Protein AF-0000000069439823 (afdb_homodimer)

pLDDT: mean 81.47, std 19.88, range [17.17, 98.38]

Structure (mmCIF, N/CA/C/O backbone):
data_AF-0000000069439823-model_v1
#
loop_
_entity.id
_entity.type
_entity.pdbx_description
1 polymer 'Transcriptional regulator, LysR family'
#
loop_
_atom_site.group_PDB
_atom_site.id
_atom_site.type_symbol
_atom_site.label_atom_id
_atom_site.label_alt_id
_atom_site.label_comp_id
_atom_site.label_asym_id
_atom_site.label_entity_id
_atom_site.label_seq_id
_atom_site.pdbx_PDB_ins_code
_atom_site.Cartn_x
_atom_site.Cartn_y
_atom_site.Cartn_z
_atom_site.occupancy
_atom_site.B_iso_or_equiv
_atom_site.auth_seq_id
_atom_site.auth_comp_id
_atom_site.auth_asym_id
_atom_site.auth_atom_id
_atom_site.pdbx_PDB_model_num
ATOM 1 N N . MET A 1 1 ? -52.531 21.562 -21.281 1 28.06 1 MET A N 1
ATOM 2 C CA . MET A 1 1 ? -51.531 22.531 -20.875 1 28.06 1 MET A CA 1
ATOM 3 C C . MET A 1 1 ? -50.469 21.891 -19.984 1 28.06 1 MET A C 1
ATOM 5 O O . MET A 1 1 ? -50.781 21.406 -18.891 1 28.06 1 MET A O 1
ATOM 9 N N . SER A 1 2 ? -49.562 21.125 -20.453 1 29.89 2 SER A N 1
ATOM 10 C CA . SER A 1 2 ? -48.562 20.203 -19.906 1 29.89 2 SER A CA 1
ATOM 11 C C . SER A 1 2 ? -47.656 20.906 -18.906 1 29.89 2 SER A C 1
ATOM 13 O O . SER A 1 2 ? -47.125 21.969 -19.188 1 29.89 2 SER A O 1
ATOM 15 N N . ALA A 1 3 ? -48.031 20.828 -17.609 1 35.59 3 ALA A N 1
ATOM 16 C CA . ALA A 1 3 ? -47.281 21.484 -16.531 1 35.59 3 ALA A CA 1
ATOM 17 C C . ALA A 1 3 ? -45.781 21.359 -16.766 1 35.59 3 ALA A C 1
ATOM 19 O O . ALA A 1 3 ? -45.25 20.281 -17.047 1 35.59 3 ALA A O 1
ATOM 20 N N . THR A 1 4 ? -45.125 22.391 -17.297 1 36.22 4 THR A N 1
ATOM 21 C CA . THR A 1 4 ? -43.656 22.5 -17.469 1 36.22 4 THR A CA 1
ATOM 22 C C . THR A 1 4 ? -42.938 22 -16.219 1 36.22 4 THR A C 1
ATOM 24 O O . THR A 1 4 ? -43.312 22.344 -15.094 1 36.22 4 THR A O 1
ATOM 27 N N . PRO A 1 5 ? -42.312 20.922 -16.141 1 40.22 5 PRO A N 1
ATOM 28 C CA . PRO A 1 5 ? -41.656 20.422 -14.922 1 40.22 5 PRO A CA 1
ATOM 29 C C . PRO A 1 5 ? -41.062 21.531 -14.062 1 40.22 5 PRO A C 1
ATOM 31 O O . PRO A 1 5 ? -40.688 22.594 -14.578 1 40.22 5 PRO A O 1
ATOM 34 N N . GLU A 1 6 ? -41.625 22.016 -12.922 1 39.03 6 GLU A N 1
ATOM 35 C CA . GLU A 1 6 ? -41.25 23.062 -11.977 1 39.03 6 GLU A CA 1
ATOM 36 C C . GLU A 1 6 ? -39.75 23.266 -11.953 1 39.03 6 GLU A C 1
ATOM 38 O O . GLU A 1 6 ? -39 22.297 -11.812 1 39.03 6 GLU A O 1
ATOM 43 N N . GLY A 1 7 ? -39.125 24.109 -12.695 1 36.75 7 GLY A N 1
ATOM 44 C CA . GLY A 1 7 ? -37.781 24.625 -12.797 1 36.75 7 GLY A CA 1
ATOM 45 C C . GLY A 1 7 ? -37.062 24.672 -11.461 1 36.75 7 GLY A C 1
ATOM 46 O O . GLY A 1 7 ? -37.594 25.203 -10.484 1 36.75 7 GLY A O 1
ATOM 47 N N . SER A 1 8 ? -36.375 23.656 -10.875 1 42.28 8 SER A N 1
ATOM 48 C CA . SER A 1 8 ? -35.5 23.625 -9.711 1 42.28 8 SER A CA 1
ATOM 49 C C . SER A 1 8 ? -34.875 24.984 -9.453 1 42.28 8 SER A C 1
ATOM 51 O O . SER A 1 8 ? -34.125 25.516 -10.289 1 42.28 8 SER A O 1
ATOM 53 N N . SER A 1 9 ? -35.562 26.016 -8.977 1 42.41 9 SER A N 1
ATOM 54 C CA . SER A 1 9 ? -35.188 27.375 -8.656 1 42.41 9 SER A CA 1
ATOM 55 C C . SER A 1 9 ? -33.812 27.438 -7.988 1 42.41 9 SER A C 1
ATOM 57 O O . SER A 1 9 ? -33.406 26.469 -7.332 1 42.41 9 SER A O 1
ATOM 59 N N . LEU A 1 10 ? -32.969 28.312 -8.531 1 44.25 10 LEU A N 1
ATOM 60 C CA . LEU A 1 10 ? -31.688 28.719 -7.941 1 44.25 10 LEU A CA 1
ATOM 61 C C . LEU A 1 10 ? -31.797 28.781 -6.418 1 44.25 10 LEU A C 1
ATOM 63 O O . LEU A 1 10 ? -30.781 28.719 -5.723 1 44.25 10 LEU A O 1
ATOM 67 N N . ALA A 1 11 ? -33.062 29.109 -5.93 1 46.38 11 ALA A N 1
ATOM 68 C CA . ALA A 1 11 ? -33.312 29.203 -4.496 1 46.38 11 ALA A CA 1
ATOM 69 C C . ALA A 1 11 ? -32.969 27.891 -3.795 1 46.38 11 ALA A C 1
ATOM 71 O O . ALA A 1 11 ? -32.625 27.875 -2.611 1 46.38 11 ALA A O 1
ATOM 72 N N . ASP A 1 12 ? -33.031 26.781 -4.508 1 52.19 12 ASP A N 1
ATOM 73 C CA . ASP A 1 12 ? -32.812 25.453 -3.945 1 52.19 12 ASP A CA 1
ATOM 74 C C . ASP A 1 12 ? -31.328 25.078 -3.973 1 52.19 12 ASP A C 1
ATOM 76 O O . ASP A 1 12 ? -30.953 24 -3.5 1 52.19 12 ASP A O 1
ATOM 80 N N . LEU A 1 13 ? -30.656 26.062 -4.5 1 60 13 LEU A N 1
ATOM 81 C CA . LEU A 1 13 ? -29.219 25.766 -4.605 1 60 13 LEU A CA 1
ATOM 82 C C . LEU A 1 13 ? -28.469 26.297 -3.395 1 60 13 LEU A C 1
ATOM 84 O O . LEU A 1 13 ? -28.531 27.484 -3.1 1 60 13 LEU A O 1
ATOM 88 N N . LEU A 1 14 ? -28.203 25.406 -2.469 1 69.25 14 LEU A N 1
ATOM 89 C CA . LEU A 1 14 ? -27.422 25.766 -1.301 1 69.25 14 LEU A CA 1
ATOM 90 C C . LEU A 1 14 ? -26.062 26.328 -1.717 1 69.25 14 LEU A C 1
ATOM 92 O O . LEU A 1 14 ? -25.438 25.828 -2.664 1 69.25 14 LEU A O 1
ATOM 96 N N . ASP A 1 15 ? -25.75 27.469 -1.153 1 75.62 15 ASP A N 1
ATOM 97 C CA . ASP A 1 15 ? -24.438 28.062 -1.347 1 75.62 15 ASP A CA 1
ATOM 98 C C . ASP A 1 15 ? -23.328 27.156 -0.808 1 75.62 15 ASP A C 1
ATOM 100 O O . ASP A 1 15 ? -23.281 26.875 0.392 1 75.62 15 ASP A O 1
ATOM 104 N N . SER A 1 16 ? -22.5 26.719 -1.725 1 81.19 16 SER A N 1
ATOM 105 C CA . SER A 1 16 ? -21.453 25.781 -1.316 1 81.19 16 SER A CA 1
ATOM 106 C C . SER A 1 16 ? -20.5 26.438 -0.318 1 81.19 16 SER A C 1
ATOM 108 O O . SER A 1 16 ? -19.953 25.75 0.55 1 81.19 16 SER A O 1
ATOM 110 N N . ARG A 1 17 ? -20.344 27.719 -0.402 1 83.94 17 ARG A N 1
ATOM 111 C CA . ARG A 1 17 ? -19.469 28.406 0.538 1 83.94 17 ARG A CA 1
ATOM 112 C C . ARG A 1 17 ? -20.062 28.375 1.948 1 83.94 17 ARG A C 1
ATOM 114 O O . ARG A 1 17 ? -19.344 28.109 2.914 1 83.94 17 ARG A O 1
ATOM 121 N N . ARG A 1 18 ? -21.328 28.609 2.008 1 86 18 ARG A N 1
ATOM 122 C CA . ARG A 1 18 ? -21.984 28.578 3.309 1 86 18 ARG A CA 1
ATOM 123 C C . ARG A 1 18 ? -22.016 27.156 3.867 1 86 18 ARG A C 1
ATOM 125 O O . ARG A 1 18 ? -21.859 26.953 5.074 1 86 18 ARG A O 1
ATOM 132 N N . LEU A 1 19 ? -22.203 26.281 2.951 1 83.88 19 LEU A N 1
ATOM 133 C CA . LEU A 1 19 ? -22.188 24.891 3.365 1 83.88 19 LEU A CA 1
ATOM 134 C C . LEU A 1 19 ? -20.828 24.516 3.951 1 83.88 19 LEU A C 1
ATOM 136 O O . LEU A 1 19 ? -20.75 23.812 4.961 1 83.88 19 LEU A O 1
ATOM 140 N N . PHE A 1 20 ? -19.797 24.984 3.312 1 87.25 20 PHE A N 1
ATOM 141 C CA . PHE A 1 20 ? -18.438 24.75 3.807 1 87.25 20 PHE A CA 1
ATOM 142 C C . PHE A 1 20 ? -18.234 25.406 5.164 1 87.25 20 PHE A C 1
ATOM 144 O O . PHE A 1 20 ? -17.688 24.797 6.082 1 87.25 20 PHE A O 1
ATOM 151 N N . GLN A 1 21 ? -18.672 26.578 5.324 1 89 21 GLN A N 1
ATOM 152 C CA . GLN A 1 21 ? -18.578 27.297 6.59 1 89 21 GLN A CA 1
ATOM 153 C C . GLN A 1 21 ? -19.297 26.547 7.707 1 89 21 GLN A C 1
ATOM 155 O O . GLN A 1 21 ? -18.797 26.453 8.828 1 89 21 GLN A O 1
ATOM 160 N N . PHE A 1 22 ? -20.453 26.031 7.371 1 90.88 22 PHE A N 1
ATOM 161 C CA . PHE A 1 22 ? -21.219 25.234 8.32 1 90.88 22 PHE A CA 1
ATOM 162 C C . PHE A 1 22 ? -20.422 24.016 8.766 1 90.88 22 PHE A C 1
ATOM 164 O O . PHE A 1 22 ? -20.359 23.703 9.961 1 90.88 22 PHE A O 1
ATOM 171 N N . VAL A 1 23 ? -19.828 23.297 7.824 1 89.19 23 VAL A N 1
ATOM 172 C CA . VAL A 1 23 ? -19.078 22.078 8.141 1 89.19 23 VAL A CA 1
ATOM 173 C C . VAL A 1 23 ? -17.922 22.422 9.062 1 89.19 23 VAL A C 1
ATOM 175 O O . VAL A 1 23 ? -17.688 21.719 10.055 1 89.19 23 VAL A O 1
ATOM 178 N N . VAL A 1 24 ? -17.172 23.5 8.82 1 89.75 24 VAL A N 1
ATOM 179 C CA . VAL A 1 24 ? -16.047 23.922 9.648 1 89.75 24 VAL A CA 1
ATOM 180 C C . VAL A 1 24 ? -16.547 24.266 11.055 1 89.75 24 VAL A C 1
ATOM 182 O O . VAL A 1 24 ? -15.914 23.906 12.047 1 89.75 24 VAL A O 1
ATOM 185 N N . ALA A 1 25 ? -17.641 24.875 11.133 1 91.06 25 ALA A N 1
ATOM 186 C CA . ALA A 1 25 ? -18.234 25.234 12.422 1 91.06 25 ALA A CA 1
ATOM 187 C C . ALA A 1 25 ? -18.641 23.984 13.195 1 91.06 25 ALA A C 1
ATOM 189 O O . ALA A 1 25 ? -18.453 23.922 14.414 1 91.06 25 ALA A O 1
ATOM 190 N N . ALA A 1 26 ? -19.203 23.078 12.484 1 90.19 26 ALA A N 1
ATOM 191 C CA . ALA A 1 26 ? -19.688 21.844 13.109 1 90.19 26 ALA A CA 1
ATOM 192 C C . ALA A 1 26 ? -18.531 21.047 13.703 1 90.19 26 ALA A C 1
ATOM 194 O O . ALA A 1 26 ? -18.719 20.266 14.641 1 90.19 26 ALA A O 1
ATOM 195 N N . GLU A 1 27 ? -17.359 21.203 13.125 1 89.19 27 GLU A N 1
ATOM 196 C CA . GLU A 1 27 ? -16.188 20.438 13.547 1 89.19 27 GLU A CA 1
ATOM 197 C C . GLU A 1 27 ? -15.375 21.188 14.594 1 89.19 27 GLU A C 1
ATOM 199 O O . GLU A 1 27 ? -14.469 20.625 15.211 1 89.19 27 GLU A O 1
ATOM 204 N N . ALA A 1 28 ? -15.703 22.422 14.844 1 88.06 28 ALA A N 1
ATOM 205 C CA . ALA A 1 28 ? -14.969 23.266 15.781 1 88.06 28 ALA A CA 1
ATOM 206 C C . ALA A 1 28 ? -15.648 23.297 17.141 1 88.06 28 ALA A C 1
ATOM 208 O O . ALA A 1 28 ? -16.859 23.078 17.25 1 88.06 28 ALA A O 1
ATOM 209 N N . PRO A 1 29 ? -14.812 23.516 18.125 1 86.88 29 PRO A N 1
ATOM 210 C CA . PRO A 1 29 ? -15.422 23.578 19.453 1 86.88 29 PRO A CA 1
ATOM 211 C C . PRO A 1 29 ? -16.281 24.828 19.656 1 86.88 29 PRO A C 1
ATOM 213 O O . PRO A 1 29 ? -17.266 24.781 20.406 1 86.88 29 PRO A O 1
ATOM 216 N N . THR A 1 30 ? -15.898 25.953 19.031 1 87.25 30 THR A N 1
ATOM 217 C CA . THR A 1 30 ? -16.641 27.203 19.156 1 87.25 30 THR A CA 1
ATOM 218 C C . THR A 1 30 ? -16.75 27.891 17.797 1 87.25 30 THR A C 1
ATOM 220 O O . THR A 1 30 ? -15.992 27.578 16.875 1 87.25 30 THR A O 1
ATOM 223 N N . LEU A 1 31 ? -17.734 28.766 17.766 1 89.25 31 LEU A N 1
ATOM 224 C CA . LEU A 1 31 ? -17.891 29.531 16.531 1 89.25 31 LEU A CA 1
ATOM 225 C C . LEU A 1 31 ? -16.656 30.406 16.281 1 89.25 31 LEU A C 1
ATOM 227 O O . LEU A 1 31 ? -16.25 30.609 15.133 1 89.25 31 LEU A O 1
ATOM 231 N N . ALA A 1 32 ? -16.094 30.828 17.328 1 89.44 32 ALA A N 1
ATOM 232 C CA . ALA A 1 32 ? -14.898 31.672 17.219 1 89.44 32 ALA A CA 1
ATOM 233 C C . ALA A 1 32 ? -13.734 30.875 16.641 1 89.44 32 ALA A C 1
ATOM 235 O O . ALA A 1 32 ? -13 31.359 15.781 1 89.44 32 ALA A O 1
ATOM 236 N N . ALA A 1 33 ? -13.602 29.766 17.141 1 89.19 33 ALA A N 1
ATOM 237 C CA . ALA A 1 33 ? -12.547 28.891 16.641 1 89.19 33 ALA A CA 1
ATOM 238 C C . ALA A 1 33 ? -12.734 28.578 15.164 1 89.19 33 ALA A C 1
ATOM 240 O O . ALA A 1 33 ? -11.773 28.578 14.391 1 89.19 33 ALA A O 1
ATOM 241 N N . ALA A 1 34 ? -13.922 28.281 14.844 1 90.12 34 ALA A N 1
ATOM 242 C CA . ALA A 1 34 ? -14.25 28.016 13.453 1 90.12 34 ALA A CA 1
ATOM 243 C C . ALA A 1 34 ? -13.945 29.219 12.562 1 90.12 34 ALA A C 1
ATOM 245 O O . ALA A 1 34 ? -13.383 29.062 11.477 1 90.12 34 ALA A O 1
ATOM 246 N N . ALA A 1 35 ? -14.312 30.344 13.008 1 90 35 ALA A N 1
ATOM 247 C CA . ALA A 1 35 ? -14.07 31.578 12.25 1 90 35 ALA A CA 1
ATOM 248 C C . ALA A 1 35 ? -12.578 31.797 12.047 1 90 35 ALA A C 1
ATOM 250 O O . ALA A 1 35 ? -12.148 32.188 10.961 1 90 35 ALA A O 1
ATOM 251 N N . ALA A 1 36 ? -11.844 31.547 13.008 1 86.5 36 ALA A N 1
ATOM 252 C CA . ALA A 1 36 ? -10.391 31.656 12.922 1 86.5 36 ALA A CA 1
ATOM 253 C C . ALA A 1 36 ? -9.828 30.719 11.859 1 86.5 36 ALA A C 1
ATOM 255 O O . ALA A 1 36 ? -8.992 31.109 11.039 1 86.5 36 ALA A O 1
ATOM 256 N N . ASP A 1 37 ? -10.406 29.531 11.875 1 83.19 37 ASP A N 1
ATOM 257 C CA . ASP A 1 37 ? -9.977 28.531 10.898 1 83.19 37 ASP A CA 1
ATOM 258 C C . ASP A 1 37 ? -10.281 28.984 9.477 1 83.19 37 ASP A C 1
ATOM 260 O O . ASP A 1 37 ? -9.539 28.656 8.539 1 83.19 37 ASP A O 1
ATOM 264 N N . LEU A 1 38 ? -11.328 29.703 9.336 1 85.75 38 LEU A N 1
ATOM 265 C CA . LEU A 1 38 ? -11.805 30.141 8.031 1 85.75 38 LEU A CA 1
ATOM 266 C C . LEU A 1 38 ? -11.219 31.5 7.672 1 85.75 38 LEU A C 1
ATOM 268 O O . LEU A 1 38 ? -11.43 32 6.566 1 85.75 38 LEU A O 1
ATOM 272 N N . PHE A 1 39 ? -10.516 32.125 8.641 1 84.31 39 PHE A N 1
ATOM 273 C CA . PHE A 1 39 ? -9.906 33.438 8.469 1 84.31 39 PHE A CA 1
ATOM 274 C C . PHE A 1 39 ? -10.961 34.5 8.203 1 84.31 39 PHE A C 1
ATOM 276 O O . PHE A 1 39 ? -10.797 35.344 7.316 1 84.31 39 PHE A O 1
ATOM 283 N N . ILE A 1 40 ? -12.039 34.375 8.891 1 86.94 40 ILE A N 1
ATOM 284 C CA . ILE A 1 40 ? -13.102 35.375 8.852 1 86.94 40 ILE A CA 1
ATOM 285 C C . ILE A 1 40 ? -13.508 35.75 10.273 1 86.94 40 ILE A C 1
ATOM 287 O O . ILE A 1 40 ? -13.023 35.156 11.242 1 86.94 40 ILE A O 1
ATOM 291 N N . THR A 1 41 ? -14.336 36.75 10.359 1 87.88 41 THR A N 1
ATOM 292 C CA . THR A 1 41 ? -14.805 37.156 11.68 1 87.88 41 THR A CA 1
ATOM 293 C C . THR A 1 41 ? -15.914 36.219 12.164 1 87.88 41 THR A C 1
ATOM 295 O O . THR A 1 41 ? -16.625 35.594 11.359 1 87.88 41 THR A O 1
ATOM 298 N N . GLN A 1 42 ? -15.945 36.125 13.453 1 90.5 42 GLN A N 1
ATOM 299 C CA . GLN A 1 42 ? -17.016 35.344 14.047 1 90.5 42 GLN A CA 1
ATOM 300 C C . GLN A 1 42 ? -18.391 35.844 13.609 1 90.5 42 GLN A C 1
ATOM 302 O O . GLN A 1 42 ? -19.312 35.062 13.422 1 90.5 42 GLN A O 1
ATOM 307 N N . GLN A 1 43 ? -18.578 37.125 13.43 1 91 43 GLN A N 1
ATOM 308 C CA . GLN A 1 43 ? -19.844 37.719 12.992 1 91 43 GLN A CA 1
ATOM 309 C C . GLN A 1 43 ? -20.203 37.25 11.586 1 91 43 GLN A C 1
ATOM 311 O O . GLN A 1 43 ? -21.375 36.938 11.312 1 91 43 GLN A O 1
ATOM 316 N N . ALA A 1 44 ? -19.219 37.281 10.773 1 89 44 ALA A N 1
ATOM 317 C CA . ALA A 1 44 ? -19.438 36.844 9.391 1 89 44 ALA A CA 1
ATOM 318 C C . ALA A 1 44 ? -19.859 35.375 9.344 1 89 44 ALA A C 1
ATOM 320 O O . ALA A 1 44 ? -20.781 35.031 8.594 1 89 44 ALA A O 1
ATOM 321 N N . LEU A 1 45 ? -19.188 34.562 10.117 1 92.56 45 LEU A N 1
ATOM 322 C CA . LEU A 1 45 ? -19.531 33.156 10.148 1 92.56 45 LEU A CA 1
ATOM 323 C C . LEU A 1 45 ? -20.938 32.938 10.711 1 92.56 45 LEU A C 1
ATOM 325 O O . LEU A 1 45 ? -21.703 32.156 10.18 1 92.56 45 LEU A O 1
ATOM 329 N N . SER A 1 46 ? -21.203 33.594 11.773 1 92.44 46 SER A N 1
ATOM 330 C CA . SER A 1 46 ? -22.531 33.531 12.383 1 92.44 46 SER A CA 1
ATOM 331 C C . SER A 1 46 ? -23.625 33.906 11.398 1 92.44 46 SER A C 1
ATOM 333 O O . SER A 1 46 ? -24.656 33.25 11.305 1 92.44 46 SER A O 1
ATOM 335 N N . SER A 1 47 ? -23.375 34.938 10.688 1 91.81 47 SER A N 1
ATOM 336 C CA . SER A 1 47 ? -24.328 35.406 9.688 1 91.81 47 SER A CA 1
ATOM 337 C C . SER A 1 47 ? -24.531 34.375 8.586 1 91.81 47 SER A C 1
ATOM 339 O O . SER A 1 47 ? -25.656 34.156 8.133 1 91.81 47 SER A O 1
ATOM 341 N N . ALA A 1 48 ? -23.484 33.875 8.117 1 90.38 48 ALA A N 1
ATOM 342 C CA . ALA A 1 48 ? -23.547 32.844 7.078 1 90.38 48 ALA A CA 1
ATOM 343 C C . ALA A 1 48 ? -24.375 31.641 7.539 1 90.38 48 ALA A C 1
ATOM 345 O O . ALA A 1 48 ? -25.188 31.125 6.781 1 90.38 48 ALA A O 1
ATOM 346 N N . ILE A 1 49 ? -24.188 31.219 8.789 1 91.56 49 ILE A N 1
ATOM 347 C CA . ILE A 1 49 ? -24.906 30.078 9.352 1 91.56 49 ILE A CA 1
ATOM 348 C C . ILE A 1 49 ? -26.391 30.422 9.477 1 91.56 49 ILE A C 1
ATOM 350 O O . ILE A 1 49 ? -27.25 29.609 9.133 1 91.56 49 ILE A O 1
ATOM 354 N N . ARG A 1 50 ? -26.641 31.562 9.914 1 91.44 50 ARG A N 1
ATOM 355 C CA . ARG A 1 50 ? -28.031 32 10.039 1 91.44 50 ARG A CA 1
ATOM 356 C C . ARG A 1 50 ? -28.719 32.031 8.68 1 91.44 50 ARG A C 1
ATOM 358 O O . ARG A 1 50 ? -29.875 31.625 8.562 1 91.44 50 ARG A O 1
ATOM 365 N N . GLN A 1 51 ? -28 32.531 7.746 1 89.69 51 GLN A N 1
ATOM 366 C CA . GLN A 1 51 ? -28.562 32.562 6.398 1 89.69 51 GLN A CA 1
ATOM 367 C C . GLN A 1 51 ? -28.828 31.156 5.883 1 89.69 51 GLN A C 1
ATOM 369 O O . GLN A 1 51 ? -29.859 30.891 5.262 1 89.69 51 GLN A O 1
ATOM 374 N N . LEU A 1 52 ? -27.922 30.297 6.078 1 89.12 52 LEU A N 1
ATOM 375 C CA . LEU A 1 52 ? -28.094 28.906 5.684 1 89.12 52 LEU A CA 1
ATOM 376 C C . LEU A 1 52 ? -29.312 28.297 6.375 1 89.12 52 LEU A C 1
ATOM 378 O O . LEU A 1 52 ? -30.094 27.578 5.746 1 89.12 52 LEU A O 1
ATOM 382 N N . GLU A 1 53 ? -29.469 28.562 7.707 1 91.25 53 GLU A N 1
ATOM 383 C CA . GLU A 1 53 ? -30.625 28.094 8.469 1 91.25 53 GLU A CA 1
ATOM 384 C C . GLU A 1 53 ? -31.922 28.656 7.895 1 91.25 53 GLU A C 1
ATOM 386 O O . GLU A 1 53 ? -32.906 27.938 7.785 1 91.25 53 GLU A O 1
ATOM 391 N N . ARG A 1 54 ? -31.891 29.844 7.492 1 88.56 54 ARG A N 1
ATOM 392 C CA . ARG A 1 54 ? -33.062 30.484 6.895 1 88.56 54 ARG A CA 1
ATOM 393 C C . ARG A 1 54 ? -33.406 29.828 5.559 1 88.56 54 ARG A C 1
ATOM 395 O O . ARG A 1 54 ? -34.594 29.562 5.285 1 88.56 54 ARG A O 1
ATOM 402 N N . ASP A 1 55 ? -32.406 29.641 4.754 1 82.75 55 ASP A N 1
ATOM 403 C CA . ASP A 1 55 ? -32.594 29.031 3.443 1 82.75 55 ASP A CA 1
ATOM 404 C C . ASP A 1 55 ? -33.188 27.641 3.582 1 82.75 55 ASP A C 1
ATOM 406 O O . ASP A 1 55 ? -34.031 27.219 2.762 1 82.75 55 ASP A O 1
ATOM 410 N N . LEU A 1 56 ? -32.812 26.984 4.66 1 87.44 56 LEU A N 1
ATOM 411 C CA . LEU A 1 56 ? -33.219 25.594 4.863 1 87.44 56 LEU A CA 1
ATOM 412 C C . LEU A 1 56 ? -34.469 25.531 5.715 1 87.44 56 LEU A C 1
ATOM 414 O O . LEU A 1 56 ? -35.156 24.5 5.754 1 87.44 56 LEU A O 1
ATOM 418 N N . GLY A 1 57 ? -34.75 26.531 6.43 1 88.44 57 GLY A N 1
ATOM 419 C CA . GLY A 1 57 ? -35.938 26.594 7.277 1 88.44 57 GLY A CA 1
ATOM 420 C C . GLY A 1 57 ? -35.781 25.797 8.562 1 88.44 57 GLY A C 1
ATOM 421 O O . GLY A 1 57 ? -36.781 25.344 9.133 1 88.44 57 GLY A O 1
ATOM 422 N N . VAL A 1 58 ? -34.594 25.484 8.891 1 89.94 58 VAL A N 1
ATOM 423 C CA . VAL A 1 58 ? -34.312 24.719 10.102 1 89.94 58 VAL A CA 1
ATOM 424 C C . VAL A 1 58 ? -33.156 25.359 10.867 1 89.94 58 VAL A C 1
ATOM 426 O O . VAL A 1 58 ? -32.375 26.141 10.305 1 89.94 58 VAL A O 1
ATOM 429 N N . GLU A 1 59 ? -33.062 25.047 12.203 1 91.31 59 GLU A N 1
ATOM 430 C CA . GLU A 1 59 ? -31.891 25.391 12.992 1 91.31 59 GLU A CA 1
ATOM 431 C C . GLU A 1 59 ? -30.844 24.281 12.93 1 91.31 59 GLU A C 1
ATOM 433 O O . GLU A 1 59 ? -31.172 23.109 13.047 1 91.31 59 GLU A O 1
ATOM 438 N N . LEU A 1 60 ? -29.656 24.734 12.672 1 91.94 60 LEU A N 1
ATOM 439 C CA . LEU A 1 60 ? -28.594 23.75 12.5 1 91.94 60 LEU A CA 1
ATOM 440 C C . LEU A 1 60 ? -27.797 23.578 13.797 1 91.94 60 LEU A C 1
ATOM 442 O O . LEU A 1 60 ? -27.203 22.516 14.031 1 91.94 60 LEU A O 1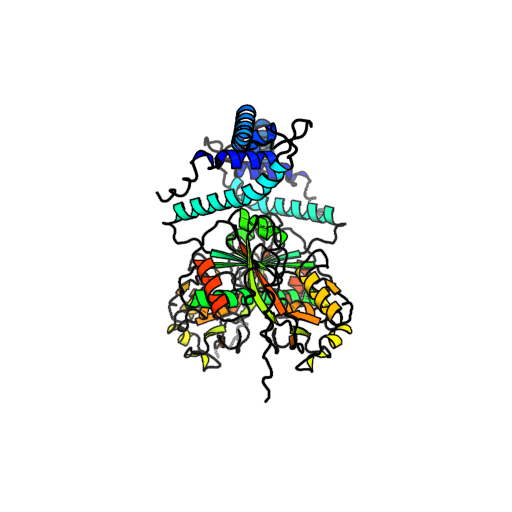
ATOM 446 N N . PHE A 1 61 ? -27.734 24.578 14.664 1 92.88 61 PHE A N 1
ATOM 447 C CA . PHE A 1 61 ? -27.078 24.547 15.961 1 92.88 61 PHE A CA 1
ATOM 448 C C . PHE A 1 61 ? -28.062 24.844 17.078 1 92.88 61 PHE A C 1
ATOM 450 O O . PHE A 1 61 ? -28.938 25.688 16.922 1 92.88 61 PHE A O 1
ATOM 457 N N . SER A 1 62 ? -27.812 24.031 18.219 1 87.5 62 SER A N 1
ATOM 458 C CA . SER A 1 62 ? -28.656 24.281 19.391 1 87.5 62 SER A CA 1
ATOM 459 C C . SER A 1 62 ? -28.328 25.625 20.031 1 87.5 62 SER A C 1
ATOM 461 O O . SER A 1 62 ? -27.156 25.969 20.203 1 87.5 62 SER A O 1
ATOM 463 N N . ARG A 1 63 ? -29.312 26.453 20.188 1 72.25 63 ARG A N 1
ATOM 464 C CA . ARG A 1 63 ? -29.141 27.766 20.797 1 72.25 63 ARG A CA 1
ATOM 465 C C . ARG A 1 63 ? -29.125 27.656 22.312 1 72.25 63 ARG A C 1
ATOM 467 O O . ARG A 1 63 ? -28.828 28.625 23.016 1 72.25 63 ARG A O 1
ATOM 474 N N . ALA A 1 64 ? -29.547 26.562 22.828 1 62.5 64 ALA A N 1
ATOM 475 C CA . ALA A 1 64 ? -29.766 26.422 24.266 1 62.5 64 ALA A CA 1
ATOM 476 C C . ALA A 1 64 ? -28.422 26.328 25 1 62.5 64 ALA A C 1
ATOM 478 O O . ALA A 1 64 ? -28.344 26.656 26.188 1 62.5 64 ALA A O 1
ATOM 479 N N . GLN A 1 65 ? -27.5 25.703 24.328 1 54.97 65 GLN A N 1
ATOM 480 C CA . GLN A 1 65 ? -26.312 25.359 25.109 1 54.97 65 GLN A CA 1
ATOM 481 C C . GLN A 1 65 ? -25.109 26.188 24.672 1 54.97 65 GLN A C 1
ATOM 483 O O . GLN A 1 65 ? -25.078 26.703 23.562 1 54.97 65 GLN A O 1
ATOM 488 N N . ARG A 1 66 ? -24.328 26.531 25.625 1 57.84 66 ARG A N 1
ATOM 489 C CA . ARG A 1 66 ? -23.078 27.281 25.5 1 57.84 66 ARG A CA 1
ATOM 490 C C . ARG A 1 66 ? -22.188 26.688 24.406 1 57.84 66 ARG A C 1
ATOM 492 O O . ARG A 1 66 ? -21.438 27.391 23.75 1 57.84 66 ARG A O 1
ATOM 499 N N . SER A 1 67 ? -22.312 25.391 24.25 1 65 67 SER A N 1
ATOM 500 C CA . SER A 1 67 ? -21.391 24.766 23.312 1 65 67 SER A CA 1
ATOM 501 C C . SER A 1 67 ? -22.031 24.609 21.938 1 65 67 SER A C 1
ATOM 503 O O . SER A 1 67 ? -23.266 24.562 21.812 1 65 67 SER A O 1
ATOM 505 N N . LEU A 1 68 ? -21.266 24.844 20.938 1 78.25 68 LEU A N 1
ATOM 506 C CA . LEU A 1 68 ? -21.672 24.656 19.547 1 78.25 68 LEU A CA 1
ATOM 507 C C . LEU A 1 68 ? -22.078 23.219 19.281 1 78.25 68 LEU A C 1
ATOM 509 O O . LEU A 1 68 ? -21.234 22.344 19.094 1 78.25 68 LEU A O 1
ATOM 513 N N . GLN A 1 69 ? -23.438 22.906 19.578 1 88.5 69 GLN A N 1
ATOM 514 C CA . GLN A 1 69 ? -23.938 21.562 19.359 1 88.5 69 GLN A CA 1
ATOM 515 C C . GLN A 1 69 ? -24.906 21.516 18.172 1 88.5 69 GLN A C 1
ATOM 517 O O . GLN A 1 69 ? -25.75 22.391 18.031 1 88.5 69 GLN A O 1
ATOM 522 N N . LEU A 1 70 ? -24.766 20.531 17.422 1 89.94 70 LEU A N 1
ATOM 523 C CA . LEU A 1 70 ? -25.609 20.359 16.25 1 89.94 70 LEU A CA 1
ATOM 524 C C . LEU A 1 70 ? -27 19.906 16.656 1 89.94 70 LEU A C 1
ATOM 526 O O . LEU A 1 70 ? -27.156 19.094 17.578 1 89.94 70 LEU A O 1
ATOM 530 N N . THR A 1 71 ? -28.078 20.391 15.977 1 89.81 71 THR A N 1
ATOM 531 C CA . THR A 1 71 ? -29.422 19.812 16.031 1 89.81 71 THR A CA 1
ATOM 532 C C . THR A 1 71 ? -29.5 18.562 15.172 1 89.81 71 THR A C 1
ATOM 534 O O . THR A 1 71 ? -28.516 18.172 14.523 1 89.81 71 THR A O 1
ATOM 537 N N . ASP A 1 72 ? -30.625 17.859 15.195 1 85.81 72 ASP A N 1
ATOM 538 C CA . ASP A 1 72 ? -30.828 16.719 14.312 1 85.81 72 ASP A CA 1
ATOM 539 C C . ASP A 1 72 ? -30.688 17.125 12.844 1 85.81 72 ASP A C 1
ATOM 541 O O . ASP A 1 72 ? -30.062 16.406 12.055 1 85.81 72 ASP A O 1
ATOM 545 N N . ALA A 1 73 ? -31.281 18.203 12.547 1 88.25 73 ALA A N 1
ATOM 546 C CA . ALA A 1 73 ? -31.156 18.75 11.195 1 88.25 73 ALA A CA 1
ATOM 547 C C . ALA A 1 73 ? -29.703 19.078 10.875 1 88.25 73 ALA A C 1
ATOM 549 O O . ALA A 1 73 ? -29.234 18.844 9.75 1 88.25 73 ALA A O 1
ATOM 550 N N . GLY A 1 74 ? -29.016 19.594 11.812 1 90.12 74 GLY A N 1
ATOM 551 C CA . GLY A 1 74 ? -27.594 19.891 11.641 1 90.12 74 GLY A CA 1
ATOM 552 C C . GLY A 1 74 ? -26.766 18.641 11.344 1 90.12 74 GLY A C 1
ATOM 553 O O . GLY A 1 74 ? -25.906 18.672 10.469 1 90.12 74 GLY A O 1
ATOM 554 N N . HIS A 1 75 ? -27.078 17.609 12.039 1 88.12 75 HIS A N 1
ATOM 555 C CA . HIS A 1 75 ? -26.375 16.359 11.82 1 88.12 75 HIS A CA 1
ATOM 556 C C . HIS A 1 75 ? -26.625 15.812 10.422 1 88.12 75 HIS A C 1
ATOM 558 O O . HIS A 1 75 ? -25.703 15.336 9.758 1 88.12 75 HIS A O 1
ATOM 564 N N . GLU A 1 76 ? -27.828 15.852 10.023 1 84.94 76 GLU A N 1
ATOM 565 C CA . GLU A 1 76 ? -28.188 15.383 8.688 1 84.94 76 GLU A CA 1
ATOM 566 C C . GLU A 1 76 ? -27.469 16.188 7.613 1 84.94 76 GLU A C 1
ATOM 568 O O . GLU A 1 76 ? -26.906 15.617 6.676 1 84.94 76 GLU A O 1
ATOM 573 N N . LEU A 1 77 ? -27.484 17.484 7.762 1 84.94 77 LEU A N 1
ATOM 574 C CA . LEU A 1 77 ? -26.812 18.328 6.789 1 84.94 77 LEU A CA 1
ATOM 575 C C . LEU A 1 77 ? -25.312 18.062 6.789 1 84.94 77 LEU A C 1
ATOM 577 O O . LEU A 1 77 ? -24.688 18 5.727 1 84.94 77 LEU A O 1
ATOM 581 N N . TYR A 1 78 ? -24.781 17.906 8.016 1 87.88 78 TYR A N 1
ATOM 582 C CA . TYR A 1 78 ? -23.344 17.656 8.148 1 87.88 78 TYR A CA 1
ATOM 583 C C . TYR A 1 78 ? -22.953 16.391 7.414 1 87.88 78 TYR A C 1
ATOM 585 O O . TYR A 1 78 ? -21.984 16.391 6.633 1 87.88 78 TYR A O 1
ATOM 593 N N . THR A 1 79 ? -23.703 15.367 7.578 1 78.75 79 THR A N 1
ATOM 594 C CA . THR A 1 79 ? -23.438 14.07 6.965 1 78.75 79 THR A CA 1
ATOM 595 C C . THR A 1 79 ? -23.516 14.164 5.445 1 78.75 79 THR A C 1
ATOM 597 O O . THR A 1 79 ? -22.688 13.586 4.734 1 78.75 79 THR A O 1
ATOM 600 N N . GLY A 1 80 ? -24.438 14.914 5.004 1 79.38 80 GLY A N 1
ATOM 601 C CA . GLY A 1 80 ? -24.641 15.047 3.568 1 79.38 80 GLY A CA 1
ATOM 602 C C . GLY A 1 80 ? -23.719 16.078 2.936 1 79.38 80 GLY A C 1
ATOM 603 O O . GLY A 1 80 ? -23.359 15.953 1.762 1 79.38 80 GLY A O 1
ATOM 604 N N . ALA A 1 81 ? -23.312 17.047 3.633 1 82.56 81 ALA A N 1
ATOM 605 C CA . ALA A 1 81 ? -22.547 18.172 3.096 1 82.56 81 ALA A CA 1
ATOM 606 C C . ALA A 1 81 ? -21.125 17.734 2.752 1 82.56 81 ALA A C 1
ATOM 608 O O . ALA A 1 81 ? -20.562 18.188 1.75 1 82.56 81 ALA A O 1
ATOM 609 N N . LYS A 1 82 ? -20.641 16.906 3.564 1 81.5 82 LYS A N 1
ATOM 610 C CA . LYS A 1 82 ? -19.234 16.547 3.402 1 81.5 82 LYS A CA 1
ATOM 611 C C . LYS A 1 82 ? -18.984 15.898 2.043 1 81.5 82 LYS A C 1
ATOM 613 O O . LYS A 1 82 ? -18.156 16.359 1.272 1 81.5 82 LYS A O 1
ATOM 618 N N . PRO A 1 83 ? -19.734 14.883 1.753 1 77.44 83 PRO A N 1
ATOM 619 C CA . PRO A 1 83 ? -19.516 14.305 0.428 1 77.44 83 PRO A CA 1
ATOM 620 C C . PRO A 1 83 ? -19.859 15.266 -0.706 1 77.44 83 PRO A C 1
ATOM 622 O O . PRO A 1 83 ? -19.234 15.227 -1.765 1 77.44 83 PRO A O 1
ATOM 625 N N . LEU A 1 84 ? -20.781 16.062 -0.504 1 75.62 84 LEU A N 1
ATOM 626 C CA . LEU A 1 84 ? -21.156 17.031 -1.521 1 75.62 84 LEU A CA 1
ATOM 627 C C . LEU A 1 84 ? -20.016 18.031 -1.765 1 75.62 84 LEU A C 1
ATOM 629 O O . LEU A 1 84 ? -19.672 18.297 -2.914 1 75.62 84 LEU A O 1
ATOM 633 N N . LEU A 1 85 ? -19.5 18.547 -0.751 1 79.81 85 LEU A N 1
ATOM 634 C CA . LEU A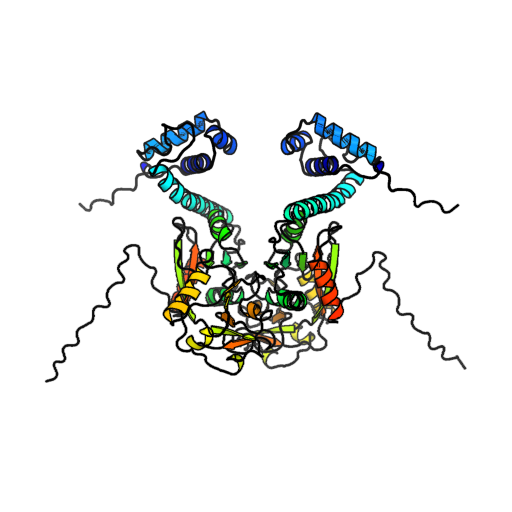 1 85 ? -18.391 19.484 -0.858 1 79.81 85 LEU A CA 1
ATOM 635 C C . LEU A 1 85 ? -17.172 18.812 -1.476 1 79.81 85 LEU A C 1
ATOM 637 O O . LEU A 1 85 ? -16.469 19.422 -2.277 1 79.81 85 LEU A O 1
ATOM 641 N N . ALA A 1 86 ? -16.984 17.609 -1.045 1 76.62 86 ALA A N 1
ATOM 642 C CA . ALA A 1 86 ? -15.906 16.828 -1.656 1 76.62 86 ALA A CA 1
ATOM 643 C C . ALA A 1 86 ? -16.141 16.672 -3.156 1 76.62 86 ALA A C 1
ATOM 645 O O . ALA A 1 86 ? -15.203 16.797 -3.951 1 76.62 86 ALA A O 1
ATOM 646 N N . GLY A 1 87 ? -17.328 16.375 -3.494 1 75.88 87 GLY A N 1
ATOM 647 C CA . GLY A 1 87 ? -17.672 16.25 -4.902 1 75.88 87 GLY A CA 1
ATOM 648 C C . GLY A 1 87 ? -17.422 17.516 -5.691 1 75.88 87 GLY A C 1
ATOM 649 O O . GLY A 1 87 ? -16.906 17.484 -6.809 1 75.88 87 GLY A O 1
ATOM 650 N N . ILE A 1 88 ? -17.734 18.578 -5.133 1 73.62 88 ILE A N 1
ATOM 651 C CA . ILE A 1 88 ? -17.516 19.891 -5.758 1 73.62 88 ILE A CA 1
ATOM 652 C C . ILE A 1 88 ? -16.031 20.109 -5.98 1 73.62 88 ILE A C 1
ATOM 654 O O . ILE A 1 88 ? -15.617 20.562 -7.047 1 73.62 88 ILE A O 1
ATOM 658 N N . ARG A 1 89 ? -15.305 19.781 -5.004 1 74.75 89 ARG A N 1
ATOM 659 C CA . ARG A 1 89 ? -13.859 19.953 -5.109 1 74.75 89 ARG A CA 1
ATOM 660 C C . ARG A 1 89 ? -13.289 19.062 -6.215 1 74.75 89 ARG A C 1
ATOM 662 O O . ARG A 1 89 ? -12.445 19.516 -7 1 74.75 89 ARG A O 1
ATOM 669 N N . VAL A 1 90 ? -13.734 17.875 -6.188 1 70.75 90 VAL A N 1
ATOM 670 C CA . VAL A 1 90 ? -13.273 16.938 -7.207 1 70.75 90 VAL A CA 1
ATOM 671 C C . VAL A 1 90 ? -13.641 17.453 -8.594 1 70.75 90 VAL A C 1
ATOM 673 O O . VAL A 1 90 ? -12.82 17.406 -9.516 1 70.75 90 VAL A O 1
ATOM 676 N N . LEU A 1 91 ? -14.766 17.969 -8.727 1 67.69 91 LEU A N 1
ATOM 677 C CA . LEU A 1 91 ? -15.219 18.516 -10 1 67.69 91 LEU A CA 1
ATOM 678 C C . LEU A 1 91 ? -14.375 19.719 -10.398 1 67.69 91 LEU A C 1
ATOM 680 O O . LEU A 1 91 ? -13.977 19.859 -11.555 1 67.69 91 LEU A O 1
ATOM 684 N N . ALA A 1 92 ? -14.156 20.531 -9.477 1 70.62 92 ALA A N 1
ATOM 685 C CA . ALA A 1 92 ? -13.352 21.719 -9.727 1 70.62 92 ALA A CA 1
ATOM 686 C C . ALA A 1 92 ? -11.945 21.344 -10.188 1 70.62 92 ALA A C 1
ATOM 688 O O . ALA A 1 92 ? -11.445 21.891 -11.18 1 70.62 92 ALA A O 1
ATOM 689 N N . ASN A 1 93 ? -11.406 20.422 -9.461 1 68.12 93 ASN A N 1
ATOM 690 C CA . ASN A 1 93 ? -10.055 19.969 -9.805 1 68.12 93 ASN A CA 1
ATOM 691 C C . ASN A 1 93 ? -10.016 19.312 -11.18 1 68.12 93 ASN A C 1
ATOM 693 O O . ASN A 1 93 ? -9.086 19.547 -11.953 1 68.12 93 ASN A O 1
ATOM 697 N N . ALA A 1 94 ? -10.969 18.484 -11.406 1 65.38 94 ALA A N 1
ATOM 698 C CA . ALA A 1 94 ? -11.047 17.828 -12.711 1 65.38 94 ALA A CA 1
ATOM 699 C C . ALA A 1 94 ? -11.188 18.859 -13.836 1 65.38 94 ALA A C 1
ATOM 701 O O . ALA A 1 94 ? -10.602 18.688 -14.906 1 65.38 94 ALA A O 1
ATOM 702 N N . THR A 1 95 ? -11.953 19.828 -13.57 1 65 95 THR A N 1
ATOM 703 C CA . THR A 1 95 ? -12.195 20.875 -14.562 1 65 95 THR A CA 1
ATOM 704 C C . THR A 1 95 ? -10.93 21.703 -14.797 1 65 95 THR A C 1
ATOM 706 O O . THR A 1 95 ? -10.602 22.047 -15.938 1 65 95 THR A O 1
ATOM 709 N N . ARG A 1 96 ? -10.219 21.969 -13.75 1 64.19 96 ARG A N 1
ATOM 710 C CA . ARG A 1 96 ? -8.977 22.734 -13.844 1 64.19 96 ARG A CA 1
ATOM 711 C C . ARG A 1 96 ? -7.887 21.938 -14.539 1 64.19 96 ARG A C 1
ATOM 713 O O . ARG A 1 96 ? -7.043 22.5 -15.234 1 64.19 96 ARG A O 1
ATOM 720 N N . ASN A 1 97 ? -7.953 20.656 -14.211 1 59.16 97 ASN A N 1
ATOM 721 C CA . ASN A 1 97 ? -6.879 19.797 -14.711 1 59.16 97 ASN A CA 1
ATOM 722 C C . ASN A 1 97 ? -7.223 19.203 -16.078 1 59.16 97 ASN A C 1
ATOM 724 O O . ASN A 1 97 ? -6.559 18.281 -16.531 1 59.16 97 ASN A O 1
ATOM 728 N N . ILE A 1 98 ? -8.336 19.547 -16.609 1 55.5 98 ILE A N 1
ATOM 729 C CA . ILE A 1 98 ? -8.672 19.047 -17.938 1 55.5 98 ILE A CA 1
ATOM 730 C C . ILE A 1 98 ? -7.445 19.125 -18.844 1 55.5 98 ILE A C 1
ATOM 732 O O . ILE A 1 98 ? -7.227 18.25 -19.688 1 55.5 98 ILE A O 1
ATOM 736 N N . SER A 1 99 ? -6.738 20.125 -18.656 1 52 99 SER A N 1
ATOM 737 C CA . SER A 1 99 ? -5.562 20.219 -19.516 1 52 99 SER A CA 1
ATOM 738 C C . SER A 1 99 ? -4.418 19.359 -18.984 1 52 99 SER A C 1
ATOM 740 O O . SER A 1 99 ? -3.387 19.219 -19.641 1 52 99 SER A O 1
ATOM 742 N N . ASN A 1 100 ? -4.574 18.984 -17.688 1 53.16 100 ASN A N 1
ATOM 743 C CA . ASN A 1 100 ? -3.506 18.156 -17.156 1 53.16 100 ASN A CA 1
ATOM 744 C C . ASN A 1 100 ? -3.904 16.688 -17.125 1 53.16 100 ASN A C 1
ATOM 746 O O . ASN A 1 100 ? -4.434 16.188 -16.125 1 53.16 100 ASN A O 1
ATOM 750 N N . PRO A 1 101 ? -4.133 16.094 -18.281 1 52.19 101 PRO A N 1
ATOM 751 C CA . PRO A 1 101 ? -4.539 14.711 -18.531 1 52.19 101 PRO A CA 1
ATOM 752 C C . PRO A 1 101 ? -3.842 13.719 -17.594 1 52.19 101 PRO A C 1
ATOM 754 O O . PRO A 1 101 ? -4.152 12.523 -17.609 1 52.19 101 PRO A O 1
ATOM 757 N N . GLN A 1 102 ? -3 14.242 -16.609 1 60.66 102 GLN A N 1
ATOM 758 C CA . GLN A 1 102 ? -1.979 13.305 -16.156 1 60.66 102 GLN A CA 1
ATOM 759 C C . GLN A 1 102 ? -2.32 12.734 -14.781 1 60.66 102 GLN A C 1
ATOM 761 O O . GLN A 1 102 ? -1.591 11.891 -14.25 1 60.66 102 GLN A O 1
ATOM 766 N N . ARG A 1 103 ? -3.623 13.086 -14.281 1 78.94 103 ARG A N 1
ATOM 767 C CA . ARG A 1 103 ? -3.752 12.539 -12.93 1 78.94 103 ARG A CA 1
ATOM 768 C C . ARG A 1 103 ? -4.262 11.102 -12.969 1 78.94 103 ARG A C 1
ATOM 770 O O . ARG A 1 103 ? -5.262 10.812 -13.625 1 78.94 103 ARG A O 1
ATOM 777 N N . ALA A 1 104 ? -3.611 10.234 -12.305 1 89.94 104 ALA A N 1
ATOM 778 C CA . ALA A 1 104 ? -3.965 8.82 -12.258 1 89.94 104 ALA A CA 1
ATOM 779 C C . ALA A 1 104 ? -5.246 8.602 -11.461 1 89.94 104 ALA A C 1
ATOM 781 O O . ALA A 1 104 ? -5.531 9.336 -10.516 1 89.94 104 ALA A O 1
ATOM 782 N N . PHE A 1 105 ? -6.156 7.762 -11.961 1 93.06 105 PHE A N 1
ATOM 783 C CA . PHE A 1 105 ? -7.277 7.246 -11.18 1 93.06 105 PHE A CA 1
ATOM 784 C C . PHE A 1 105 ? -6.777 6.387 -10.023 1 93.06 105 PHE A C 1
ATOM 786 O O . PHE A 1 105 ? -6.168 5.336 -10.242 1 93.06 105 PHE A O 1
ATOM 793 N N . VAL A 1 106 ? -7.055 6.793 -8.805 1 94.88 106 VAL A N 1
ATOM 794 C CA . VAL A 1 106 ? -6.449 6.141 -7.648 1 94.88 106 VAL A CA 1
ATOM 795 C C . VAL A 1 106 ? -7.449 5.184 -7.012 1 94.88 106 VAL A C 1
ATOM 797 O O . VAL A 1 106 ? -8.516 5.602 -6.559 1 94.88 106 VAL A O 1
ATOM 800 N N . ILE A 1 107 ? -7.047 3.893 -6.91 1 96.88 107 ILE A N 1
ATOM 801 C CA . ILE A 1 107 ? -7.852 2.848 -6.293 1 96.88 107 ILE A CA 1
ATOM 802 C C . ILE A 1 107 ? -7.207 2.408 -4.977 1 96.88 107 ILE A C 1
ATOM 804 O O . ILE A 1 107 ? -6.102 1.865 -4.973 1 96.88 107 ILE A O 1
ATOM 808 N N . GLY A 1 108 ? -7.918 2.674 -3.904 1 96.19 108 GLY A N 1
ATOM 809 C CA . GLY A 1 108 ? -7.523 2.086 -2.633 1 96.19 108 GLY A CA 1
ATOM 810 C C . GLY A 1 108 ? -8.141 0.718 -2.395 1 96.19 108 GLY A C 1
ATOM 811 O O . GLY A 1 108 ? -9.266 0.458 -2.811 1 96.19 108 GLY A O 1
ATOM 812 N N . HIS A 1 109 ? -7.375 -0.148 -1.741 1 93.75 109 HIS A N 1
ATOM 813 C CA . HIS A 1 109 ? -7.938 -1.44 -1.365 1 93.75 109 HIS A CA 1
ATOM 814 C C . HIS A 1 109 ? -7.543 -1.819 0.059 1 93.75 109 HIS A C 1
ATOM 816 O O . HIS A 1 109 ? -6.449 -1.48 0.516 1 93.75 109 HIS A O 1
ATOM 822 N N . SER A 1 110 ? -8.492 -2.494 0.727 1 90.19 110 SER A N 1
ATOM 823 C CA . SER A 1 110 ? -8.203 -2.975 2.076 1 90.19 110 SER A CA 1
ATOM 824 C C . SER A 1 110 ? -7.18 -4.102 2.055 1 90.19 110 SER A C 1
ATOM 826 O O . SER A 1 110 ? -6.973 -4.742 1.021 1 90.19 110 SER A O 1
ATOM 828 N N . PRO A 1 111 ? -6.578 -4.383 3.209 1 83.69 111 PRO A N 1
ATOM 829 C CA . PRO A 1 111 ? -5.598 -5.469 3.271 1 83.69 111 PRO A CA 1
ATOM 830 C C . PRO A 1 111 ? -6.195 -6.828 2.922 1 83.69 111 PRO A C 1
ATOM 832 O O . PRO A 1 111 ? -5.465 -7.762 2.582 1 83.69 111 PRO A O 1
ATOM 835 N N . ALA A 1 112 ? -7.449 -6.918 2.961 1 86.94 112 ALA A N 1
ATOM 836 C CA . ALA A 1 112 ? -8.125 -8.18 2.652 1 86.94 112 ALA A CA 1
ATOM 837 C C . ALA A 1 112 ? -8.094 -8.461 1.154 1 86.94 112 ALA A C 1
ATOM 839 O O . ALA A 1 112 ? -8.398 -9.578 0.722 1 86.94 112 ALA A O 1
ATOM 840 N N . ILE A 1 113 ? -7.766 -7.5 0.361 1 91.25 113 ILE A N 1
ATOM 841 C CA . ILE A 1 113 ? -7.676 -7.621 -1.091 1 91.25 113 ILE A CA 1
ATOM 842 C C . ILE A 1 113 ? -6.242 -7.363 -1.542 1 91.25 113 ILE A C 1
ATOM 844 O O . ILE A 1 113 ? -5.664 -6.316 -1.23 1 91.25 113 ILE A O 1
ATOM 848 N N . SER A 1 114 ? -5.652 -8.297 -2.244 1 90.38 114 SER A N 1
ATOM 849 C CA . SER A 1 114 ? -4.273 -8.117 -2.688 1 90.38 114 SER A CA 1
ATOM 850 C C . SER A 1 114 ? -4.199 -7.184 -3.895 1 90.38 114 SER A C 1
ATOM 852 O O . SER A 1 114 ? -5.188 -7.004 -4.609 1 90.38 114 SER A O 1
ATOM 854 N N . GLY A 1 115 ? -3.021 -6.578 -4.098 1 91.75 115 GLY A N 1
ATOM 855 C CA . GLY A 1 115 ? -2.803 -5.773 -5.289 1 91.75 115 GLY A CA 1
ATOM 856 C C . GLY A 1 115 ? -3.039 -6.539 -6.574 1 91.75 115 GLY A C 1
ATOM 857 O O . GLY A 1 115 ? -3.541 -5.98 -7.551 1 91.75 115 GLY A O 1
ATOM 858 N N . GLU A 1 116 ? -2.707 -7.781 -6.582 1 91.75 116 GLU A N 1
ATOM 859 C CA . GLU A 1 116 ? -2.926 -8.617 -7.758 1 91.75 116 GLU A CA 1
ATOM 860 C C . GLU A 1 116 ? -4.414 -8.797 -8.039 1 91.75 116 GLU A C 1
ATOM 862 O O . GLU A 1 116 ? -4.84 -8.789 -9.195 1 91.75 116 GLU A O 1
ATOM 867 N N . GLU A 1 117 ? -5.152 -8.953 -7.023 1 92 117 GLU A N 1
ATOM 868 C CA . GLU A 1 117 ? -6.602 -9.078 -7.18 1 92 117 GLU A CA 1
ATOM 869 C C . GLU A 1 117 ? -7.199 -7.801 -7.77 1 92 117 GLU A C 1
ATOM 871 O O . GLU A 1 117 ? -8.094 -7.863 -8.609 1 92 117 GLU A O 1
ATOM 876 N N . VAL A 1 118 ? -6.719 -6.699 -7.293 1 95.38 118 VAL A N 1
ATOM 877 C CA . VAL A 1 118 ? -7.188 -5.434 -7.848 1 95.38 118 VAL A CA 1
ATOM 878 C C . VAL A 1 118 ? -6.883 -5.379 -9.344 1 95.38 118 VAL A C 1
ATOM 880 O O . VAL A 1 118 ? -7.727 -4.965 -10.141 1 95.38 118 VAL A O 1
ATOM 883 N N . TYR A 1 119 ? -5.695 -5.805 -9.711 1 95.38 119 TYR A N 1
ATOM 884 C CA . TYR A 1 119 ? -5.359 -5.801 -11.125 1 95.38 119 TYR A CA 1
ATOM 885 C C . TYR A 1 119 ? -6.336 -6.66 -11.922 1 95.38 119 TYR A C 1
ATOM 887 O O . TYR A 1 119 ? -6.773 -6.273 -13.008 1 95.38 119 TYR A O 1
ATOM 895 N N . ARG A 1 120 ? -6.656 -7.77 -11.391 1 93.31 120 ARG A N 1
ATOM 896 C CA . ARG A 1 120 ? -7.598 -8.648 -12.078 1 93.31 120 ARG A CA 1
ATOM 897 C C . ARG A 1 120 ? -8.93 -7.949 -12.32 1 93.31 120 ARG A C 1
ATOM 899 O O . ARG A 1 120 ? -9.547 -8.125 -13.375 1 93.31 120 ARG A O 1
ATOM 906 N N . ILE A 1 121 ? -9.305 -7.191 -11.375 1 93.44 121 ILE A N 1
ATOM 907 C CA . ILE A 1 121 ? -10.578 -6.477 -11.453 1 93.44 121 ILE A CA 1
ATOM 908 C C . ILE A 1 121 ? -10.492 -5.395 -12.531 1 93.44 121 ILE A C 1
ATOM 910 O O . ILE A 1 121 ? -11.453 -5.176 -13.273 1 93.44 121 ILE A O 1
ATOM 914 N N . ILE A 1 122 ? -9.336 -4.727 -12.664 1 95.62 122 ILE A N 1
ATOM 915 C CA . ILE A 1 122 ? -9.25 -3.59 -13.57 1 95.62 122 ILE A CA 1
ATOM 916 C C . ILE A 1 122 ? -8.68 -4.047 -14.914 1 95.62 122 ILE A C 1
ATOM 918 O O . ILE A 1 122 ? -8.594 -3.26 -15.859 1 95.62 122 ILE A O 1
ATOM 922 N N . GLU A 1 123 ? -8.281 -5.289 -15.031 1 94.06 123 GLU A N 1
ATOM 923 C CA . GLU A 1 123 ? -7.598 -5.812 -16.203 1 94.06 123 GLU A CA 1
ATOM 924 C C . GLU A 1 123 ? -8.383 -5.52 -17.484 1 94.06 123 GLU A C 1
ATOM 926 O O . GLU A 1 123 ? -7.824 -5.039 -18.469 1 94.06 123 GLU A O 1
ATOM 931 N N . PRO A 1 124 ? -9.68 -5.707 -17.5 1 91.62 124 PRO A N 1
ATOM 932 C CA . PRO A 1 124 ? -10.422 -5.445 -18.734 1 91.62 124 PRO A CA 1
ATOM 933 C C . PRO A 1 124 ? -10.297 -3.996 -19.203 1 91.62 124 PRO A C 1
ATOM 935 O O . PRO A 1 124 ? -10.25 -3.732 -20.406 1 91.62 124 PRO A O 1
ATOM 938 N N . ILE A 1 125 ? -10.227 -3.078 -18.328 1 91.62 125 ILE A N 1
ATOM 939 C CA . ILE A 1 125 ? -10.141 -1.663 -18.672 1 91.62 125 ILE A CA 1
ATOM 940 C C . ILE A 1 125 ? -8.734 -1.33 -19.156 1 91.62 125 ILE A C 1
ATOM 942 O O . ILE A 1 125 ? -8.555 -0.558 -20.109 1 91.62 125 ILE A O 1
ATOM 946 N N . VAL A 1 126 ? -7.773 -1.916 -18.484 1 93.44 126 VAL A N 1
ATOM 947 C CA . VAL A 1 126 ? -6.375 -1.639 -18.781 1 93.44 126 VAL A CA 1
ATOM 948 C C . VAL A 1 126 ? -6.02 -2.225 -20.156 1 93.44 126 VAL A C 1
ATOM 950 O O . VAL A 1 126 ? -5.293 -1.604 -20.938 1 93.44 126 VAL A O 1
ATOM 953 N N . VAL A 1 127 ? -6.535 -3.344 -20.438 1 91.12 127 VAL A N 1
ATOM 954 C CA . VAL A 1 127 ? -6.27 -4.004 -21.703 1 91.12 127 VAL A CA 1
ATOM 955 C C . VAL A 1 127 ? -6.996 -3.268 -22.828 1 91.12 127 VAL A C 1
ATOM 957 O O . VAL A 1 127 ? -6.453 -3.107 -23.922 1 91.12 127 VAL A O 1
ATOM 960 N N . ALA A 1 128 ? -8.188 -2.795 -22.562 1 90.62 128 ALA A N 1
ATOM 961 C CA . ALA A 1 128 ? -8.977 -2.062 -23.562 1 90.62 128 ALA A CA 1
ATOM 962 C C . ALA A 1 128 ? -8.367 -0.693 -23.844 1 90.62 128 ALA A C 1
ATOM 964 O O . ALA A 1 128 ? -8.484 -0.174 -24.953 1 90.62 128 ALA A O 1
ATOM 965 N N . ASP A 1 129 ? -7.754 -0.077 -22.828 1 91.69 129 ASP A N 1
ATOM 966 C CA . ASP A 1 129 ? -7.09 1.219 -22.938 1 91.69 129 ASP A CA 1
ATOM 967 C C . ASP A 1 129 ? -5.75 1.212 -22.219 1 91.69 129 ASP A C 1
ATOM 969 O O . ASP A 1 129 ? -5.652 1.672 -21.078 1 91.69 129 ASP A O 1
ATOM 973 N N . PRO A 1 130 ? -4.762 0.847 -22.906 1 91.25 130 PRO A N 1
ATOM 974 C CA . PRO A 1 130 ? -3.447 0.697 -22.281 1 91.25 130 PRO A CA 1
ATOM 975 C C . PRO A 1 130 ? -2.854 2.029 -21.828 1 91.25 130 PRO A C 1
ATOM 977 O O . PRO A 1 130 ? -1.818 2.053 -21.156 1 91.25 130 PRO A O 1
ATOM 980 N N . THR A 1 131 ? -3.494 3.125 -22.062 1 87.56 131 THR A N 1
ATOM 981 C CA . THR A 1 131 ? -2.994 4.434 -21.656 1 87.56 131 THR A CA 1
ATOM 982 C C . THR A 1 131 ? -3.666 4.883 -20.359 1 87.56 131 THR A C 1
ATOM 984 O O . THR A 1 131 ? -3.279 5.898 -19.781 1 87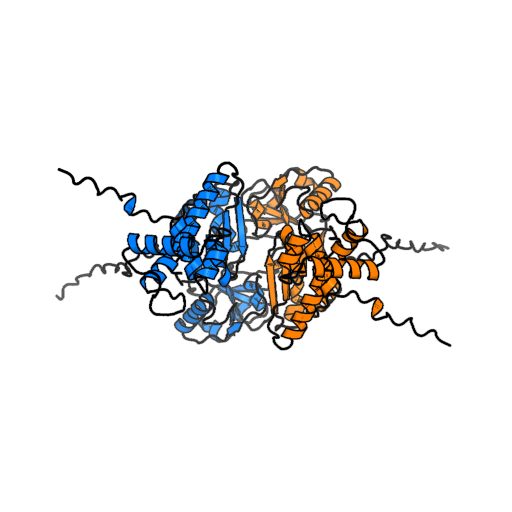.56 131 THR A O 1
ATOM 987 N N . ALA A 1 132 ? -4.629 4.094 -19.938 1 89.62 132 ALA A N 1
ATOM 988 C CA . ALA A 1 132 ? -5.305 4.449 -18.688 1 89.62 132 ALA A CA 1
ATOM 989 C C . ALA A 1 132 ? -4.32 4.504 -17.516 1 89.62 132 ALA A C 1
ATOM 991 O O . ALA A 1 132 ? -3.598 3.537 -17.266 1 89.62 132 ALA A O 1
ATOM 992 N N . SER A 1 133 ? -4.309 5.648 -16.906 1 92.25 133 SER A N 1
ATOM 993 C CA . SER A 1 133 ? -3.424 5.836 -15.766 1 92.25 133 SER A CA 1
ATOM 994 C C . SER A 1 133 ? -4.133 5.496 -14.453 1 92.25 133 SER A C 1
ATOM 996 O O . SER A 1 133 ? -5.043 6.207 -14.031 1 92.25 133 SER A O 1
ATOM 998 N N . ILE A 1 134 ? -3.727 4.406 -13.82 1 94.44 134 ILE A N 1
ATOM 999 C CA . ILE A 1 134 ? -4.355 3.924 -12.594 1 94.44 134 ILE A CA 1
ATOM 1000 C C . ILE A 1 134 ? -3.291 3.664 -11.531 1 94.44 134 ILE A C 1
ATOM 1002 O O . ILE A 1 134 ? -2.244 3.082 -11.828 1 94.44 134 ILE A O 1
ATOM 1006 N N . THR A 1 135 ? -3.516 4.16 -10.391 1 94.31 135 THR A N 1
ATOM 1007 C CA . THR A 1 135 ? -2.666 3.863 -9.242 1 94.31 135 THR A CA 1
ATOM 1008 C C . THR A 1 135 ? -3.43 3.055 -8.195 1 94.31 135 THR A C 1
ATOM 1010 O O . THR A 1 135 ? -4.52 3.447 -7.773 1 94.31 135 THR A O 1
ATOM 1013 N N . VAL A 1 136 ? -2.836 1.903 -7.785 1 94.88 136 VAL A N 1
ATOM 1014 C CA . VAL A 1 136 ? -3.406 1.023 -6.77 1 94.88 136 VAL A CA 1
ATOM 1015 C C . VAL A 1 136 ? -2.625 1.165 -5.465 1 94.88 136 VAL A C 1
ATOM 1017 O O . VAL A 1 136 ? -1.394 1.097 -5.461 1 94.88 136 VAL A O 1
ATOM 1020 N N . ARG A 1 137 ? -3.381 1.374 -4.359 1 92.25 137 ARG A N 1
ATOM 1021 C CA . ARG A 1 137 ? -2.734 1.553 -3.064 1 92.25 137 ARG A CA 1
ATOM 1022 C C . ARG A 1 137 ? -3.479 0.789 -1.974 1 92.25 137 ARG A C 1
ATOM 1024 O O . ARG A 1 137 ? -4.711 0.821 -1.914 1 92.25 137 ARG A O 1
ATOM 1031 N N . GLN A 1 138 ? -2.695 0.172 -1.129 1 90.31 138 GLN A N 1
ATOM 1032 C CA . GLN A 1 138 ? -3.33 -0.419 0.043 1 90.31 138 GLN A CA 1
ATOM 1033 C C . GLN A 1 138 ? -3.627 0.64 1.102 1 90.31 138 GLN A C 1
ATOM 1035 O O . GLN A 1 138 ? -2.77 1.466 1.418 1 90.31 138 GLN A O 1
ATOM 1040 N N . VAL A 1 139 ? -4.812 0.601 1.56 1 88.62 139 VAL A N 1
ATOM 1041 C CA . VAL A 1 139 ? -5.234 1.562 2.572 1 88.62 139 VAL A CA 1
ATOM 1042 C C . VAL A 1 139 ? -6.027 0.849 3.664 1 88.62 139 VAL A C 1
ATOM 1044 O O . VAL A 1 139 ? -6.773 -0.093 3.383 1 88.62 139 VAL A O 1
ATOM 1047 N N . PHE A 1 140 ? -5.809 1.297 4.875 1 81.31 140 PHE A N 1
ATOM 1048 C CA . PHE A 1 140 ? -6.605 0.739 5.961 1 81.31 140 PHE A CA 1
ATOM 1049 C C . PHE A 1 140 ? -8.016 1.318 5.949 1 81.31 140 PHE A C 1
ATOM 1051 O O . PHE A 1 140 ? -8.211 2.48 5.586 1 81.31 140 PHE A O 1
ATOM 1058 N N . PRO A 1 141 ? -8.953 0.56 6.363 1 77.44 141 PRO A N 1
ATOM 1059 C CA . PRO A 1 141 ? -10.359 0.983 6.305 1 77.44 141 PRO A CA 1
ATOM 1060 C C . PRO A 1 141 ? -10.602 2.316 7.012 1 77.44 141 PRO A C 1
ATOM 1062 O O . PRO A 1 141 ? -11.406 3.127 6.543 1 77.44 141 PRO A O 1
ATOM 1065 N N . SER A 1 142 ? -9.867 2.574 8.039 1 77.31 142 SER A N 1
ATOM 1066 C CA . SER A 1 142 ? -10.055 3.793 8.82 1 77.31 142 SER A CA 1
ATOM 1067 C C . SER A 1 142 ? -9.656 5.027 8.016 1 77.31 142 SER A C 1
ATOM 1069 O O . SER A 1 142 ? -10.086 6.141 8.328 1 77.31 142 SER A O 1
ATOM 1071 N N . THR A 1 143 ? -8.906 4.801 6.977 1 85.56 143 THR A N 1
ATOM 1072 C CA . THR A 1 143 ? -8.43 5.941 6.207 1 85.56 143 THR A CA 1
ATOM 1073 C C . THR A 1 143 ? -9.148 6.027 4.863 1 85.56 143 THR A C 1
ATOM 1075 O O . THR A 1 143 ? -9.016 7.023 4.145 1 85.56 143 THR A O 1
ATOM 1078 N N . MET A 1 144 ? -9.883 5.074 4.52 1 88.25 144 MET A N 1
ATOM 1079 C CA . MET A 1 144 ? -10.531 4.996 3.215 1 88.25 144 MET A CA 1
ATOM 1080 C C . MET A 1 144 ? -11.508 6.152 3.025 1 88.25 144 MET A C 1
ATOM 1082 O O . MET A 1 144 ? -11.5 6.809 1.984 1 88.25 144 MET A O 1
ATOM 1086 N N . ARG A 1 145 ? -12.305 6.359 4.07 1 86.5 145 ARG A N 1
ATOM 1087 C CA . ARG A 1 145 ? -13.297 7.426 4.008 1 86.5 145 ARG A CA 1
ATOM 1088 C C . ARG A 1 145 ? -12.633 8.781 3.801 1 86.5 145 ARG A C 1
ATOM 1090 O O . ARG A 1 145 ? -13.031 9.539 2.912 1 86.5 145 ARG A O 1
ATOM 1097 N N . ASP A 1 146 ? -11.688 9.039 4.562 1 86.56 146 ASP A N 1
ATOM 1098 C CA . ASP A 1 146 ? -10.984 10.312 4.465 1 86.56 146 ASP A CA 1
ATOM 1099 C C . ASP A 1 146 ? -10.344 10.477 3.09 1 86.56 146 ASP A C 1
ATOM 1101 O O . ASP A 1 146 ? -10.375 11.57 2.514 1 86.56 146 ASP A O 1
ATOM 1105 N N . GLY A 1 147 ? -9.781 9.391 2.59 1 90.19 147 GLY A N 1
ATOM 1106 C CA . GLY A 1 147 ? -9.164 9.445 1.274 1 90.19 147 GLY A CA 1
ATOM 1107 C C . GLY A 1 147 ? -10.148 9.742 0.162 1 90.19 147 GLY A C 1
ATOM 1108 O O . GLY A 1 147 ? -9.828 10.461 -0.785 1 90.19 147 GLY A O 1
ATOM 1109 N N . LEU A 1 148 ? -11.305 9.281 0.297 1 89.62 148 LEU A N 1
ATOM 1110 C CA . LEU A 1 148 ? -12.352 9.539 -0.687 1 89.62 148 LEU A CA 1
ATOM 1111 C C . LEU A 1 148 ? -12.875 10.961 -0.563 1 89.62 148 LEU A C 1
ATOM 1113 O O . LEU A 1 148 ? -13.109 11.633 -1.571 1 89.62 148 LEU A O 1
ATOM 1117 N N . LEU A 1 149 ? -13 11.461 0.664 1 84 149 LEU A N 1
ATOM 1118 C CA . LEU A 1 149 ? -13.555 12.789 0.917 1 84 149 LEU A CA 1
ATOM 1119 C C . LEU A 1 149 ? -12.555 13.875 0.517 1 84 149 LEU A C 1
ATOM 1121 O O . LEU A 1 149 ? -12.953 14.953 0.058 1 84 149 LEU A O 1
ATOM 1125 N N . ASP A 1 150 ? -11.312 13.484 0.645 1 81.5 150 ASP A N 1
ATOM 1126 C CA . ASP A 1 150 ? -10.336 14.523 0.332 1 81.5 150 ASP A CA 1
ATOM 1127 C C . ASP A 1 150 ? -9.812 14.375 -1.096 1 81.5 150 ASP A C 1
ATOM 1129 O O . ASP A 1 150 ? -8.984 15.164 -1.545 1 81.5 150 ASP A O 1
ATOM 1133 N N . GLY A 1 151 ? -10.195 13.352 -1.737 1 84.12 151 GLY A N 1
ATOM 1134 C CA . GLY A 1 151 ? -9.898 13.211 -3.154 1 84.12 151 GLY A CA 1
ATOM 1135 C C . GLY A 1 151 ? -8.602 12.469 -3.422 1 84.12 151 GLY A C 1
ATOM 1136 O O . GLY A 1 151 ? -8.195 12.312 -4.574 1 84.12 151 GLY A O 1
ATOM 1137 N N . SER A 1 152 ? -7.941 12.008 -2.398 1 89 152 SER A N 1
ATOM 1138 C CA . SER A 1 152 ? -6.719 11.242 -2.598 1 89 152 SER A CA 1
ATOM 1139 C C . SER A 1 152 ? -7.023 9.828 -3.086 1 89 152 SER A C 1
ATOM 1141 O O . SER A 1 152 ? -6.133 9.133 -3.572 1 89 152 SER A O 1
ATOM 1143 N N . LEU A 1 153 ? -8.25 9.461 -2.947 1 93 153 LEU A N 1
ATOM 1144 C CA . LEU A 1 153 ? -8.781 8.227 -3.523 1 93 153 LEU A CA 1
ATOM 1145 C C . LEU A 1 153 ? -9.977 8.523 -4.426 1 93 153 LEU A C 1
ATOM 1147 O O . LEU A 1 153 ? -10.82 9.359 -4.098 1 93 153 LEU A O 1
ATOM 1151 N N . ASP A 1 154 ? -10.008 7.812 -5.5 1 92.69 154 ASP A N 1
ATOM 1152 C CA . ASP A 1 154 ? -11.164 7.934 -6.383 1 92.69 154 ASP A CA 1
ATOM 1153 C C . ASP A 1 154 ? -12.141 6.781 -6.164 1 92.69 154 ASP A C 1
ATOM 1155 O O . ASP A 1 154 ? -13.344 6.926 -6.391 1 92.69 154 ASP A O 1
ATOM 1159 N N . LEU A 1 155 ? -11.633 5.676 -5.789 1 95.25 155 LEU A N 1
ATOM 1160 C CA . LEU A 1 155 ? -12.383 4.445 -5.559 1 95.25 155 LEU A CA 1
ATOM 1161 C C . LEU A 1 155 ? -11.719 3.598 -4.48 1 95.25 155 LEU A C 1
ATOM 1163 O O . LEU A 1 155 ? -10.484 3.525 -4.414 1 95.25 155 LEU A O 1
ATOM 1167 N N . ALA A 1 156 ? -12.5 3.039 -3.65 1 95.62 156 ALA A N 1
ATOM 1168 C CA . ALA A 1 156 ? -11.977 2.096 -2.666 1 95.62 156 ALA A CA 1
ATOM 1169 C C . ALA A 1 156 ? -12.609 0.719 -2.832 1 95.62 156 ALA A C 1
ATOM 1171 O O . ALA A 1 156 ? -13.805 0.611 -3.117 1 95.62 156 ALA A O 1
ATOM 1172 N N . LEU A 1 157 ? -11.812 -0.327 -2.686 1 95 157 LEU A N 1
ATOM 1173 C CA . LEU A 1 157 ? -12.281 -1.709 -2.732 1 95 157 LEU A CA 1
ATOM 1174 C C . LEU A 1 157 ? -12.102 -2.391 -1.38 1 95 157 LEU A C 1
ATOM 1176 O O . LEU A 1 157 ? -11.023 -2.316 -0.784 1 95 157 LEU A O 1
ATOM 1180 N N . ARG A 1 158 ? -13.07 -3.039 -0.899 1 92.56 158 ARG A N 1
ATOM 1181 C CA . ARG A 1 158 ? -13 -3.732 0.384 1 92.56 158 ARG A CA 1
ATOM 1182 C C . ARG A 1 158 ? -13.898 -4.961 0.391 1 92.56 158 ARG A C 1
ATOM 1184 O O . ARG A 1 158 ? -14.703 -5.156 -0.522 1 92.56 158 ARG A O 1
ATOM 1191 N N . ARG A 1 159 ? -13.477 -5.762 1.471 1 89.75 159 ARG A N 1
ATOM 1192 C CA . ARG A 1 159 ? -14.367 -6.883 1.749 1 89.75 159 ARG A CA 1
ATOM 1193 C C . ARG A 1 159 ? -15.383 -6.523 2.826 1 89.75 159 ARG A C 1
ATOM 1195 O O . ARG A 1 159 ? -15.008 -6.086 3.916 1 89.75 159 ARG A O 1
ATOM 1202 N N . GLY A 1 160 ? -16.594 -6.242 2.6 1 74.94 160 GLY A N 1
ATOM 1203 C CA . GLY A 1 160 ? -17.562 -5.938 3.627 1 74.94 160 GLY A CA 1
ATOM 1204 C C . GLY A 1 160 ? -18.875 -5.414 3.064 1 74.94 160 GLY A C 1
ATOM 1205 O O . GLY A 1 160 ? -18.969 -5.129 1.869 1 74.94 160 GLY A O 1
ATOM 1206 N N . VAL A 1 161 ? -19.734 -5.352 4.012 1 66.62 161 VAL A N 1
ATOM 1207 C CA . VAL A 1 161 ? -21.094 -5.07 3.533 1 66.62 161 VAL A CA 1
ATOM 1208 C C . VAL A 1 161 ? -21.609 -3.789 4.18 1 66.62 161 VAL A C 1
ATOM 1210 O O . VAL A 1 161 ? -22.672 -3.281 3.795 1 66.62 161 VAL A O 1
ATOM 1213 N N . ASP A 1 162 ? -20.625 -3.225 4.996 1 68.94 162 ASP A N 1
ATOM 1214 C CA . ASP A 1 162 ? -21.188 -2.062 5.672 1 68.94 162 ASP A CA 1
ATOM 1215 C C . ASP A 1 162 ? -21.25 -0.86 4.73 1 68.94 162 ASP A C 1
ATOM 1217 O O . ASP A 1 162 ? -20.375 -0.682 3.883 1 68.94 162 ASP A O 1
ATOM 1221 N N . MET A 1 163 ? -22.375 -0.144 4.809 1 66.56 163 MET A N 1
ATOM 1222 C CA . MET A 1 163 ? -22.609 1.016 3.955 1 66.56 163 MET A CA 1
ATOM 1223 C C . MET A 1 163 ? -22.406 2.314 4.73 1 66.56 163 MET A C 1
ATOM 1225 O O . MET A 1 163 ? -23.219 2.658 5.594 1 66.56 163 MET A O 1
ATOM 1229 N N . PRO A 1 164 ? -21.281 2.918 4.352 1 70.94 164 PRO A N 1
ATOM 1230 C CA . PRO A 1 164 ? -21.156 4.238 4.973 1 70.94 164 PRO A CA 1
ATOM 1231 C C . PRO A 1 164 ? -22.281 5.191 4.57 1 70.94 164 PRO A C 1
ATOM 1233 O O . PRO A 1 164 ? -22.75 5.148 3.428 1 70.94 164 PRO A O 1
ATOM 1236 N N . ALA A 1 165 ? -22.75 6.012 5.453 1 68 165 ALA A N 1
ATOM 1237 C CA . ALA A 1 165 ? -23.891 6.891 5.246 1 68 165 ALA A CA 1
ATOM 1238 C C . ALA A 1 165 ? -23.547 8.008 4.266 1 68 165 ALA A C 1
ATOM 1240 O O . ALA A 1 165 ? -24.438 8.539 3.586 1 68 165 ALA A O 1
ATOM 1241 N N . ASP A 1 166 ? -22.375 8.297 4.129 1 79.62 166 ASP A N 1
ATOM 1242 C CA . ASP A 1 166 ? -22.047 9.508 3.391 1 79.62 166 ASP A CA 1
ATOM 1243 C C . ASP A 1 166 ? -21.281 9.172 2.105 1 79.62 166 ASP A C 1
ATOM 1245 O O . ASP A 1 166 ? -20.797 10.07 1.419 1 79.62 166 ASP A O 1
ATOM 1249 N N . LEU A 1 167 ? -21.188 7.844 1.813 1 86.56 167 LEU A N 1
ATOM 1250 C CA . LEU A 1 167 ? -20.516 7.41 0.599 1 86.56 167 LEU A CA 1
ATOM 1251 C C . LEU A 1 167 ? -21.391 6.461 -0.208 1 86.56 167 LEU A C 1
ATOM 1253 O O . LEU A 1 167 ? -22.359 5.922 0.313 1 86.56 167 LEU A O 1
ATOM 1257 N N . ALA A 1 168 ? -21.172 6.398 -1.482 1 85.75 168 ALA A N 1
ATOM 1258 C CA . ALA A 1 168 ? -21.844 5.426 -2.338 1 85.75 168 ALA A CA 1
ATOM 1259 C C . ALA A 1 168 ? -21.109 4.09 -2.334 1 85.75 168 ALA A C 1
ATOM 1261 O O . ALA A 1 168 ? -19.891 4.051 -2.193 1 85.75 168 ALA A O 1
ATOM 1262 N N . THR A 1 169 ? -21.875 3.031 -2.445 1 90 169 THR A N 1
ATOM 1263 C CA . THR A 1 169 ? -21.281 1.701 -2.471 1 90 169 THR A CA 1
ATOM 1264 C C . THR A 1 169 ? -21.969 0.813 -3.498 1 90 169 THR A C 1
ATOM 1266 O O . THR A 1 169 ? -23.109 1.082 -3.889 1 90 169 THR A O 1
ATOM 1269 N N . ASP A 1 170 ? -21.266 -0.144 -4.047 1 88 170 ASP A N 1
ATOM 1270 C CA . ASP A 1 170 ? -21.797 -1.208 -4.898 1 88 170 ASP A CA 1
ATOM 1271 C C . ASP A 1 170 ? -20.938 -2.473 -4.781 1 88 170 ASP A C 1
ATOM 1273 O O . ASP A 1 170 ? -19.734 -2.398 -4.578 1 88 170 ASP A O 1
ATOM 1277 N N . THR A 1 171 ? -21.625 -3.572 -4.836 1 90.19 171 THR A N 1
ATOM 1278 C CA . THR A 1 171 ? -20.891 -4.828 -4.906 1 90.19 171 THR A CA 1
ATOM 1279 C C . THR A 1 171 ? -20.484 -5.145 -6.344 1 90.19 171 THR A C 1
ATOM 1281 O O . THR A 1 171 ? -21.359 -5.312 -7.207 1 90.19 171 THR A O 1
ATOM 1284 N N . LEU A 1 172 ? -19.234 -5.289 -6.645 1 92.12 172 LEU A N 1
ATOM 1285 C CA . LEU A 1 172 ? -18.734 -5.496 -8.008 1 92.12 172 LEU A CA 1
ATOM 1286 C C . LEU A 1 172 ? -18.844 -6.965 -8.398 1 92.12 172 LEU A C 1
ATOM 1288 O O . LEU A 1 172 ? -19.25 -7.281 -9.523 1 92.12 172 LEU A O 1
ATOM 1292 N N . LEU A 1 173 ? -18.453 -7.789 -7.465 1 91.25 173 LEU A N 1
ATOM 1293 C CA . LEU A 1 173 ? -18.406 -9.219 -7.754 1 91.25 173 LEU A CA 1
ATOM 1294 C C . LEU A 1 173 ? -18.312 -10.031 -6.469 1 91.25 173 LEU A C 1
ATOM 1296 O O . LEU A 1 173 ? -18.156 -9.469 -5.383 1 91.25 173 LEU A O 1
ATOM 1300 N N . TYR A 1 174 ? -18.531 -11.359 -6.598 1 90.88 174 TYR A N 1
ATOM 1301 C CA . TYR A 1 174 ? -18.344 -12.336 -5.531 1 90.88 174 TYR A CA 1
ATOM 1302 C C . TYR A 1 174 ? -17.25 -13.328 -5.898 1 90.88 174 TYR A C 1
ATOM 1304 O O . TYR A 1 174 ? -17.125 -13.727 -7.059 1 90.88 174 TYR A O 1
ATOM 1312 N N . GLN A 1 175 ? -16.453 -13.68 -4.934 1 92.38 175 GLN A N 1
ATOM 1313 C CA . GLN A 1 175 ? -15.375 -14.648 -5.145 1 92.38 175 GLN A CA 1
ATOM 1314 C C . GLN A 1 175 ? -15.477 -15.805 -4.152 1 92.38 175 GLN A C 1
ATOM 1316 O O . GLN A 1 175 ? -15.836 -15.602 -2.992 1 92.38 175 GLN A O 1
ATOM 1321 N N . PRO A 1 176 ? -15.148 -16.984 -4.668 1 94.31 176 PRO A N 1
ATOM 1322 C CA . PRO A 1 176 ? -15.148 -18.109 -3.74 1 94.31 176 PRO A CA 1
ATOM 1323 C C . PRO A 1 176 ? -13.984 -18.062 -2.752 1 94.31 176 PRO A C 1
ATOM 1325 O O . PRO A 1 176 ? -12.867 -17.703 -3.123 1 94.31 176 PRO A O 1
ATOM 1328 N N . LEU A 1 177 ? -14.328 -18.438 -1.539 1 95.62 177 LEU A N 1
ATOM 1329 C CA . LEU A 1 177 ? -13.289 -18.578 -0.529 1 95.62 177 LEU A CA 1
ATOM 1330 C C . LEU A 1 177 ? -12.602 -19.938 -0.639 1 95.62 177 LEU A C 1
ATOM 1332 O O . LEU A 1 177 ? -13.258 -20.953 -0.938 1 95.62 177 LEU A O 1
ATOM 1336 N N . ARG A 1 178 ? -11.375 -19.938 -0.406 1 96.75 178 ARG A N 1
ATOM 1337 C CA . ARG A 1 178 ? -10.531 -21.125 -0.305 1 96.75 178 ARG A CA 1
ATOM 1338 C C . ARG A 1 178 ? -9.711 -21.109 0.981 1 96.75 178 ARG A C 1
ATOM 1340 O O . ARG A 1 178 ? -9.805 -20.172 1.769 1 96.75 178 ARG A O 1
ATOM 1347 N N . ILE A 1 179 ? -8.953 -22.141 1.147 1 97.44 179 ILE A N 1
ATOM 1348 C CA . ILE A 1 179 ? -8.148 -22.219 2.363 1 97.44 179 ILE A CA 1
ATOM 1349 C C . ILE A 1 179 ? -6.668 -22.312 2.002 1 97.44 179 ILE A C 1
ATOM 1351 O O . ILE A 1 179 ? -6.289 -23.047 1.096 1 97.44 179 ILE A O 1
ATOM 1355 N N . ALA A 1 180 ? -5.879 -21.516 2.713 1 97.81 180 ALA A N 1
ATOM 1356 C CA . ALA A 1 180 ? -4.426 -21.594 2.598 1 97.81 180 ALA A CA 1
ATOM 1357 C C . ALA A 1 180 ? -3.818 -22.281 3.818 1 97.81 180 ALA A C 1
ATOM 1359 O O . ALA A 1 180 ? -4.176 -21.984 4.957 1 97.81 180 ALA A O 1
ATOM 1360 N N . VAL A 1 181 ? -2.955 -23.25 3.58 1 98.38 181 VAL A N 1
ATOM 1361 C CA . VAL A 1 181 ? -2.191 -23.938 4.617 1 98.38 181 VAL A CA 1
ATOM 1362 C C . VAL A 1 181 ? -0.75 -24.125 4.152 1 98.38 181 VAL A C 1
ATOM 1364 O O . VAL A 1 181 ? -0.459 -24.047 2.957 1 98.38 181 VAL A O 1
ATOM 1367 N N . VAL A 1 182 ? 0.179 -24.281 5.168 1 97.81 182 VAL A N 1
ATOM 1368 C CA . VAL A 1 182 ? 1.534 -24.641 4.762 1 97.81 182 VAL A CA 1
ATOM 1369 C C . VAL A 1 182 ? 1.551 -26.062 4.211 1 97.81 182 VAL A C 1
ATOM 1371 O O . VAL A 1 182 ? 0.631 -26.844 4.461 1 97.81 182 VAL A O 1
ATOM 1374 N N . GLN A 1 183 ? 2.566 -26.422 3.502 1 96.12 183 GLN A N 1
ATOM 1375 C CA . GLN A 1 183 ? 2.66 -27.703 2.809 1 96.12 183 GLN A CA 1
ATOM 1376 C C . GLN A 1 183 ? 2.633 -28.859 3.797 1 96.12 183 GLN A C 1
ATOM 1378 O O . GLN A 1 183 ? 2.146 -29.938 3.473 1 96.12 183 GLN A O 1
ATOM 1383 N N . SER A 1 184 ? 3.115 -28.688 4.973 1 95.69 184 SER A N 1
ATOM 1384 C CA . SER A 1 184 ? 3.209 -29.75 5.969 1 95.69 184 SER A CA 1
ATOM 1385 C C . SER A 1 184 ? 1.893 -29.922 6.715 1 95.69 184 SER A C 1
ATOM 1387 O O . SER A 1 184 ? 1.738 -30.859 7.504 1 95.69 184 SER A O 1
ATOM 1389 N N . HIS A 1 185 ? 0.95 -29.031 6.523 1 97.06 185 HIS A N 1
ATOM 1390 C CA . HIS A 1 185 ? -0.333 -29.094 7.215 1 97.06 185 HIS A CA 1
ATOM 1391 C C . HIS A 1 185 ? -1.119 -30.328 6.812 1 97.06 185 HIS A C 1
ATOM 1393 O O . HIS A 1 185 ? -1.119 -30.719 5.641 1 97.06 185 HIS A O 1
ATOM 1399 N N . PRO A 1 186 ? -1.902 -30.922 7.641 1 95.75 186 PRO A N 1
ATOM 1400 C CA . PRO A 1 186 ? -2.666 -32.125 7.344 1 95.75 186 PRO A CA 1
ATOM 1401 C C . PRO A 1 186 ? -3.643 -31.953 6.184 1 95.75 186 PRO A C 1
ATOM 1403 O O . PRO A 1 186 ? -3.842 -32.875 5.383 1 95.75 186 PRO A O 1
ATOM 1406 N N . LEU A 1 187 ? -4.152 -30.844 6.062 1 96.25 187 LEU A N 1
ATOM 1407 C CA . LEU A 1 187 ? -5.145 -30.578 5.027 1 96.25 187 LEU A CA 1
ATOM 1408 C C . LEU A 1 187 ? -4.484 -30.453 3.658 1 96.25 187 LEU A C 1
ATOM 1410 O O . LEU A 1 187 ? -5.16 -30.5 2.629 1 96.25 187 LEU A O 1
ATOM 1414 N N . ALA A 1 188 ? -3.178 -30.266 3.604 1 96.19 188 ALA A N 1
ATOM 1415 C CA . ALA A 1 188 ? -2.461 -29.953 2.369 1 96.19 188 ALA A CA 1
ATOM 1416 C C . ALA A 1 188 ? -2.498 -31.125 1.401 1 96.19 188 ALA A C 1
ATOM 1418 O O . ALA A 1 188 ? -2.279 -30.969 0.2 1 96.19 188 ALA A O 1
ATOM 1419 N N . ALA A 1 189 ? -2.807 -32.25 1.873 1 93.62 189 ALA A N 1
ATOM 1420 C CA . ALA A 1 189 ? -2.812 -33.469 1.053 1 93.62 189 ALA A CA 1
ATOM 1421 C C . ALA A 1 189 ? -4.121 -33.594 0.275 1 93.62 189 ALA A C 1
ATOM 1423 O O . ALA A 1 189 ? -4.223 -34.406 -0.648 1 93.62 189 ALA A O 1
ATOM 1424 N N . GLN A 1 190 ? -5.066 -32.781 0.553 1 92.62 190 GLN A N 1
ATOM 1425 C CA . GLN A 1 190 ? -6.391 -32.844 -0.062 1 92.62 190 GLN A CA 1
ATOM 1426 C C . GLN A 1 190 ? -6.539 -31.812 -1.173 1 92.62 190 GLN A C 1
ATOM 1428 O O . GLN A 1 190 ? -5.957 -30.719 -1.103 1 92.62 190 GLN A O 1
ATOM 1433 N N . ASP A 1 191 ? -7.324 -32.188 -2.178 1 90.06 191 ASP A N 1
ATOM 1434 C CA . ASP A 1 191 ? -7.645 -31.203 -3.227 1 90.06 191 ASP A CA 1
ATOM 1435 C C . ASP A 1 191 ? -8.852 -30.359 -2.838 1 90.06 191 ASP A C 1
ATOM 1437 O O . ASP A 1 191 ? -8.961 -29.203 -3.262 1 90.06 191 ASP A O 1
ATOM 1441 N N . TYR A 1 192 ? -9.711 -31.016 -2.088 1 95.12 192 TYR A N 1
ATOM 1442 C CA . TYR A 1 192 ? -10.914 -30.344 -1.589 1 95.12 192 TYR A CA 1
ATOM 1443 C C . TYR A 1 192 ? -11.102 -30.625 -0.101 1 95.12 192 TYR A C 1
ATOM 1445 O O . TYR A 1 192 ? -10.766 -31.703 0.389 1 95.12 192 TYR A O 1
ATOM 1453 N N . VAL A 1 193 ? -11.609 -29.562 0.53 1 95.88 193 VAL A N 1
ATOM 1454 C CA . VAL A 1 193 ? -11.93 -29.75 1.942 1 95.88 193 VAL A CA 1
ATOM 1455 C C . VAL A 1 193 ? -13.375 -29.344 2.207 1 95.88 193 VAL A C 1
ATOM 1457 O O . VAL A 1 193 ? -13.891 -28.422 1.563 1 95.88 193 VAL A O 1
ATOM 1460 N N . ASP A 1 194 ? -13.961 -30.094 3.061 1 94.38 194 ASP A N 1
ATOM 1461 C CA . ASP A 1 194 ? -15.234 -29.625 3.6 1 94.38 194 ASP A CA 1
ATOM 1462 C C . ASP A 1 194 ? -15.023 -28.547 4.664 1 94.38 194 ASP A C 1
ATOM 1464 O O . ASP A 1 194 ? -14.102 -28.656 5.48 1 94.38 194 ASP A O 1
ATOM 1468 N N . ILE A 1 195 ? -15.859 -27.562 4.645 1 92.31 195 ILE A N 1
ATOM 1469 C CA . ILE A 1 195 ? -15.703 -26.453 5.566 1 92.31 195 ILE A CA 1
ATOM 1470 C C . ILE A 1 195 ? -15.703 -26.953 7.008 1 92.31 195 ILE A C 1
ATOM 1472 O O . ILE A 1 195 ? -15.031 -26.391 7.875 1 92.31 195 ILE A O 1
ATOM 1476 N N . GLY A 1 196 ? -16.438 -28.016 7.254 1 92.25 196 GLY A N 1
ATOM 1477 C CA . GLY A 1 196 ? -16.469 -28.609 8.586 1 92.25 196 GLY A CA 1
ATOM 1478 C C . GLY A 1 196 ? -15.109 -29.094 9.055 1 92.25 196 GLY A C 1
ATOM 1479 O O . GLY A 1 196 ? -14.844 -29.125 10.258 1 92.25 196 GLY A O 1
ATOM 1480 N N . GLU A 1 197 ? -14.258 -29.5 8.195 1 94.25 197 GLU A N 1
ATOM 1481 C CA . GLU A 1 197 ? -12.914 -29.953 8.531 1 94.25 197 GLU A CA 1
ATOM 1482 C C . GLU A 1 197 ? -12.055 -28.812 9.055 1 94.25 197 GLU A C 1
ATOM 1484 O O . GLU A 1 197 ? -11.078 -29.047 9.773 1 94.25 197 GLU A O 1
ATOM 1489 N N . ILE A 1 198 ? -12.438 -27.641 8.742 1 94.69 198 ILE A N 1
ATOM 1490 C CA . ILE A 1 198 ? -11.695 -26.453 9.133 1 94.69 198 ILE A CA 1
ATOM 1491 C C . ILE A 1 198 ? -11.891 -26.188 10.625 1 94.69 198 ILE A C 1
ATOM 1493 O O . ILE A 1 198 ? -11.047 -25.578 11.273 1 94.69 198 ILE A O 1
ATOM 1497 N N . ALA A 1 199 ? -12.969 -26.766 11.156 1 95.06 199 ALA A N 1
ATOM 1498 C CA . ALA A 1 199 ? -13.336 -26.547 12.555 1 95.06 199 ALA A CA 1
ATOM 1499 C C . ALA A 1 199 ? -12.25 -27.062 13.492 1 95.06 199 ALA A C 1
ATOM 1501 O O . ALA A 1 199 ? -12.125 -26.609 14.625 1 95.06 199 ALA A O 1
ATOM 1502 N N . GLU A 1 200 ? -11.469 -27.922 13.008 1 94.75 200 GLU A N 1
ATOM 1503 C CA . GLU A 1 200 ? -10.469 -28.578 13.836 1 94.75 200 GLU A CA 1
ATOM 1504 C C . GLU A 1 200 ? -9.203 -27.734 13.945 1 94.75 200 GLU A C 1
ATOM 1506 O O . GLU A 1 200 ? -8.32 -28.031 14.758 1 94.75 200 GLU A O 1
ATOM 1511 N N . HIS A 1 201 ? -9.102 -26.703 13.164 1 97.25 201 HIS A N 1
ATOM 1512 C CA . HIS A 1 201 ? -7.871 -25.922 13.07 1 97.25 201 HIS A CA 1
ATOM 1513 C C . HIS A 1 201 ? -8.117 -24.453 13.383 1 97.25 201 HIS A C 1
ATOM 1515 O O . HIS A 1 201 ? -9.164 -23.906 13.023 1 97.25 201 HIS A O 1
ATOM 1521 N N . PRO A 1 202 ? -7.152 -23.812 14 1 97.88 202 PRO A N 1
ATOM 1522 C CA . PRO A 1 202 ? -7.293 -22.375 14.156 1 97.88 202 PRO A CA 1
ATOM 1523 C C . PRO A 1 202 ? -7.195 -21.625 12.828 1 97.88 202 PRO A C 1
ATOM 1525 O O . PRO A 1 202 ? -6.566 -22.109 11.883 1 97.88 202 PRO A O 1
ATOM 1528 N N . ILE A 1 203 ? -7.84 -20.469 12.828 1 97.88 203 ILE A N 1
ATOM 1529 C CA . ILE A 1 203 ? -7.906 -19.672 11.602 1 97.88 203 ILE A CA 1
ATOM 1530 C C . ILE A 1 203 ? -7.215 -18.328 11.82 1 97.88 203 ILE A C 1
ATOM 1532 O O . ILE A 1 203 ? -7.516 -17.609 12.781 1 97.88 203 ILE A O 1
ATOM 1536 N N . VAL A 1 204 ? -6.301 -18.016 10.914 1 97.19 204 VAL A N 1
ATOM 1537 C CA . VAL A 1 204 ? -5.629 -16.719 10.977 1 97.19 204 VAL A CA 1
ATOM 1538 C C . VAL A 1 204 ? -6.48 -15.664 10.273 1 97.19 204 VAL A C 1
ATOM 1540 O O . VAL A 1 204 ? -6.922 -15.867 9.141 1 97.19 204 VAL A O 1
ATOM 1543 N N . VAL A 1 205 ? -6.711 -14.516 10.984 1 94.75 205 VAL A N 1
ATOM 1544 C CA . VAL A 1 205 ? -7.469 -13.414 10.406 1 94.75 205 VAL A CA 1
ATOM 1545 C C . VAL A 1 205 ? -6.676 -12.117 10.531 1 94.75 205 VAL A C 1
ATOM 1547 O O . VAL A 1 205 ? -5.723 -12.031 11.312 1 94.75 205 VAL A O 1
ATOM 1550 N N . TRP A 1 206 ? -7.016 -11.18 9.75 1 88 206 TRP A N 1
ATOM 1551 C CA . TRP A 1 206 ? -6.219 -9.953 9.711 1 88 206 TRP A CA 1
ATOM 1552 C C . TRP A 1 206 ? -6.574 -9.039 10.875 1 88 206 TRP A C 1
ATOM 1554 O O . TRP A 1 206 ? -5.742 -8.242 11.32 1 88 206 TRP A O 1
ATOM 1564 N N . ALA A 1 207 ? -7.84 -9.078 11.367 1 88.19 207 ALA A N 1
ATOM 1565 C CA . ALA A 1 207 ? -8.312 -8.219 12.445 1 88.19 207 ALA A CA 1
ATOM 1566 C C . ALA A 1 207 ? -9.32 -8.945 13.328 1 88.19 207 ALA A C 1
ATOM 1568 O O . ALA A 1 207 ? -9.938 -9.93 12.898 1 88.19 207 ALA A O 1
ATOM 1569 N N . PRO A 1 208 ? -9.484 -8.398 14.547 1 89.38 208 PRO A N 1
ATOM 1570 C CA . PRO A 1 208 ? -10.438 -9.062 15.438 1 89.38 208 PRO A CA 1
ATOM 1571 C C . PRO A 1 208 ? -11.891 -8.852 15.008 1 89.38 208 PRO A C 1
ATOM 1573 O O . PRO A 1 208 ? -12.203 -7.879 14.32 1 89.38 208 PRO A O 1
ATOM 1576 N N . PRO A 1 209 ? -12.664 -9.812 15.445 1 85.31 209 PRO A N 1
ATOM 1577 C CA . PRO A 1 209 ? -14.094 -9.602 15.219 1 85.31 209 PRO A CA 1
ATOM 1578 C C . PRO A 1 209 ? -14.594 -8.273 15.797 1 85.31 209 PRO A C 1
ATOM 1580 O O . PRO A 1 209 ? -14 -7.742 16.734 1 85.31 209 PRO A O 1
ATOM 1583 N N . ARG A 1 210 ? -15.617 -7.668 15.172 1 80.06 210 ARG A N 1
ATOM 1584 C CA . ARG A 1 210 ? -16.25 -6.414 15.578 1 80.06 210 ARG A CA 1
ATOM 1585 C C . ARG A 1 210 ? -15.398 -5.215 15.18 1 80.06 210 ARG A C 1
ATOM 1587 O O . ARG A 1 210 ? -15.867 -4.074 15.227 1 80.06 210 ARG A O 1
ATOM 1594 N N . HIS A 1 211 ? -14.141 -5.559 14.727 1 79.56 211 HIS A N 1
ATOM 1595 C CA . HIS A 1 211 ? -13.289 -4.473 14.25 1 79.56 211 HIS A CA 1
ATOM 1596 C C . HIS A 1 211 ? -13.055 -4.582 12.742 1 79.56 211 HIS A C 1
ATOM 1598 O O . HIS A 1 211 ? -12.414 -3.717 12.148 1 79.56 211 HIS A O 1
ATOM 1604 N N . SER A 1 212 ? -13.516 -5.625 12.258 1 84.62 212 SER A N 1
ATOM 1605 C CA . SER A 1 212 ? -13.398 -5.898 10.828 1 84.62 212 SER A CA 1
ATOM 1606 C C . SER A 1 212 ? -14.656 -6.574 10.297 1 84.62 212 SER A C 1
ATOM 1608 O O . SER A 1 212 ? -15.008 -7.68 10.711 1 84.62 212 SER A O 1
ATOM 1610 N N . PHE A 1 213 ? -15.234 -5.918 9.398 1 83.88 213 PHE A N 1
ATOM 1611 C CA . PHE A 1 213 ? -16.422 -6.5 8.773 1 83.88 213 PHE A CA 1
ATOM 1612 C C . PHE A 1 213 ? -16.062 -7.781 8.031 1 83.88 213 PHE A C 1
ATOM 1614 O O . PHE A 1 213 ? -16.859 -8.711 7.969 1 83.88 213 PHE A O 1
ATOM 1621 N N . TYR A 1 214 ? -14.945 -7.871 7.5 1 89.38 214 TYR A N 1
ATOM 1622 C CA . TYR A 1 214 ? -14.523 -9.078 6.797 1 89.38 214 TYR A CA 1
ATOM 1623 C C . TYR A 1 214 ? -14.383 -10.25 7.766 1 89.38 214 TYR A C 1
ATOM 1625 O O . TYR A 1 214 ? -14.859 -11.352 7.488 1 89.38 214 TYR A O 1
ATOM 1633 N N . THR A 1 215 ? -13.719 -9.992 8.906 1 92.62 215 THR A N 1
ATOM 1634 C CA . THR A 1 215 ? -13.602 -11.039 9.914 1 92.62 215 THR A CA 1
ATOM 1635 C C . THR A 1 215 ? -14.984 -11.492 10.383 1 92.62 215 THR A C 1
ATOM 1637 O O . THR A 1 215 ? -15.234 -12.688 10.531 1 92.62 215 THR A O 1
ATOM 1640 N N . ASP A 1 216 ? -15.852 -10.516 10.547 1 92.25 216 ASP A N 1
ATOM 1641 C CA . ASP A 1 216 ? -17.203 -10.859 10.953 1 92.25 216 ASP A CA 1
ATOM 1642 C C . ASP A 1 216 ? -17.891 -11.742 9.914 1 92.25 216 ASP A C 1
ATOM 1644 O O . ASP A 1 216 ? -18.609 -12.68 10.266 1 92.25 216 ASP A O 1
ATOM 1648 N N . LEU A 1 217 ? -17.688 -11.445 8.68 1 91.81 217 LEU A N 1
ATOM 1649 C CA . LEU A 1 217 ? -18.234 -12.234 7.59 1 91.81 217 LEU A CA 1
ATOM 1650 C C . LEU A 1 217 ? -17.688 -13.664 7.629 1 91.81 217 LEU A C 1
ATOM 1652 O O . LEU A 1 217 ? -18.453 -14.625 7.473 1 91.81 217 LEU A O 1
ATOM 1656 N N . LEU A 1 218 ? -16.422 -13.844 7.867 1 94.06 218 LEU A N 1
ATOM 1657 C CA . LEU A 1 218 ? -15.797 -15.156 7.934 1 94.06 218 LEU A CA 1
ATOM 1658 C C . LEU A 1 218 ? -16.344 -15.961 9.102 1 94.06 218 LEU A C 1
ATOM 1660 O O . LEU A 1 218 ? -16.672 -17.141 8.953 1 94.06 218 LEU A O 1
ATOM 1664 N N . VAL A 1 219 ? -16.484 -15.289 10.18 1 94.69 219 VAL A N 1
ATOM 1665 C CA . VAL A 1 219 ? -17.016 -15.93 11.383 1 94.69 219 VAL A CA 1
ATOM 1666 C C . VAL A 1 219 ? -18.453 -16.391 11.133 1 94.69 219 VAL A C 1
ATOM 1668 O O . VAL A 1 219 ? -18.828 -17.5 11.516 1 94.69 219 VAL A O 1
ATOM 1671 N N . SER A 1 220 ? -19.188 -15.562 10.516 1 93.69 220 SER A N 1
ATOM 1672 C CA . SER A 1 220 ? -20.578 -15.898 10.203 1 93.69 220 SER A CA 1
ATOM 1673 C C . SER A 1 220 ? -20.656 -17.141 9.312 1 93.69 220 SER A C 1
ATOM 1675 O O . SER A 1 220 ? -21.516 -18 9.508 1 93.69 220 SER A O 1
ATOM 1677 N N . HIS A 1 221 ? -19.797 -17.281 8.367 1 92.75 221 HIS A N 1
ATOM 1678 C CA . HIS A 1 221 ? -19.75 -18.438 7.496 1 92.75 221 HIS A CA 1
ATOM 1679 C C . HIS A 1 221 ? -19.422 -19.703 8.289 1 92.75 221 HIS A C 1
ATOM 1681 O O . HIS A 1 221 ? -20.016 -20.766 8.047 1 92.75 221 HIS A O 1
ATOM 1687 N N . CYS A 1 222 ? -18.5 -19.547 9.172 1 95.81 222 CYS A N 1
ATOM 1688 C CA . CYS A 1 222 ? -18.141 -20.672 10.023 1 95.81 222 CYS A CA 1
ATOM 1689 C C . CYS A 1 222 ? -19.312 -21.109 10.891 1 95.81 222 CYS A C 1
ATOM 1691 O O . CYS A 1 222 ? -19.641 -22.297 10.961 1 95.81 222 CYS A O 1
ATOM 1693 N N . ARG A 1 223 ? -19.953 -20.172 11.445 1 95.5 223 ARG A N 1
ATOM 1694 C CA . ARG A 1 223 ? -21.078 -20.453 12.312 1 95.5 223 ARG A CA 1
ATOM 1695 C C . ARG A 1 223 ? -22.219 -21.109 11.531 1 95.5 223 ARG A C 1
ATOM 1697 O O . ARG A 1 223 ? -22.828 -22.062 12.008 1 95.5 223 ARG A O 1
ATOM 1704 N N . ARG A 1 224 ? -22.469 -20.625 10.375 1 93.31 224 ARG A N 1
ATOM 1705 C CA . ARG A 1 224 ? -23.5 -21.203 9.516 1 93.31 224 ARG A CA 1
ATOM 1706 C C . ARG A 1 224 ? -23.172 -22.641 9.141 1 93.31 224 ARG A C 1
ATOM 1708 O O . ARG A 1 224 ? -24.062 -23.438 8.836 1 93.31 224 ARG A O 1
ATOM 1715 N N . SER A 1 225 ? -21.906 -22.922 9.18 1 93.5 225 SER A N 1
ATOM 1716 C CA . SER A 1 225 ? -21.453 -24.266 8.859 1 93.5 225 SER A CA 1
ATOM 1717 C C . SER A 1 225 ? -21.391 -25.156 10.102 1 93.5 225 SER A C 1
ATOM 1719 O O . SER A 1 225 ? -20.922 -26.281 10.047 1 93.5 225 SER A O 1
ATOM 1721 N N . GLY A 1 226 ? -21.688 -24.641 11.234 1 94.12 226 GLY A N 1
ATOM 1722 C CA . GLY A 1 226 ? -21.938 -25.469 12.406 1 94.12 226 GLY A CA 1
ATOM 1723 C C . GLY A 1 226 ? -20.828 -25.391 13.43 1 94.12 226 GLY A C 1
ATOM 1724 O O . GLY A 1 226 ? -20.734 -26.25 14.32 1 94.12 226 GLY A O 1
ATOM 1725 N N . PHE A 1 227 ? -19.859 -24.422 13.328 1 95.75 227 PHE A N 1
ATOM 1726 C CA . PHE A 1 227 ? -18.797 -24.391 14.336 1 95.75 227 PHE A CA 1
ATOM 1727 C C . PHE A 1 227 ? -18.375 -22.953 14.625 1 95.75 227 PHE A C 1
ATOM 1729 O O . PHE A 1 227 ? -18.594 -22.062 13.797 1 95.75 227 PHE A O 1
ATOM 1736 N N . GLU A 1 228 ? -17.844 -22.719 15.867 1 96.44 228 GLU A N 1
ATOM 1737 C CA . GLU A 1 228 ? -17.203 -21.469 16.25 1 96.44 228 GLU A CA 1
ATOM 1738 C C . GLU A 1 228 ? -15.703 -21.5 15.953 1 96.44 228 GLU A C 1
ATOM 1740 O O . GLU A 1 228 ? -14.969 -22.328 16.5 1 96.44 228 GLU A O 1
ATOM 1745 N N . PRO A 1 229 ? -15.25 -20.609 15.109 1 97 229 PRO A N 1
ATOM 1746 C CA . PRO A 1 229 ? -13.836 -20.688 14.75 1 97 229 PRO A CA 1
ATOM 1747 C C . PRO A 1 229 ? -12.914 -20.203 15.875 1 97 229 PRO A C 1
ATOM 1749 O O . PRO A 1 229 ? -13.266 -19.297 16.625 1 97 229 PRO A O 1
ATOM 1752 N N . ARG A 1 230 ? -11.797 -20.844 16.094 1 97.19 230 ARG A N 1
ATOM 1753 C CA . ARG A 1 230 ? -10.68 -20.328 16.891 1 97.19 230 ARG A CA 1
ATOM 1754 C C . ARG A 1 230 ? -9.812 -19.391 16.047 1 97.19 230 ARG A C 1
ATOM 1756 O O . ARG A 1 230 ? -9.219 -19.812 15.055 1 97.19 230 ARG A O 1
ATOM 1763 N N . LEU A 1 231 ? -9.742 -18.125 16.484 1 97.44 231 LEU A N 1
ATOM 1764 C CA . LEU A 1 231 ? -9.117 -17.125 15.633 1 97.44 231 LEU A CA 1
ATOM 1765 C C . LEU A 1 231 ? -7.762 -16.703 16.188 1 97.44 231 LEU A C 1
ATOM 1767 O O . LEU A 1 231 ? -7.582 -16.641 17.406 1 97.44 231 LEU A O 1
ATOM 1771 N N . LEU A 1 232 ? -6.863 -16.5 15.305 1 96.75 232 LEU A N 1
ATOM 1772 C CA . LEU A 1 232 ? -5.59 -15.844 15.586 1 96.75 232 LEU A CA 1
ATOM 1773 C C . LEU A 1 232 ? -5.434 -14.578 14.75 1 96.75 232 LEU A C 1
ATOM 1775 O O . LEU A 1 232 ? -5.562 -14.617 13.523 1 96.75 232 LEU A O 1
ATOM 1779 N N . ILE A 1 233 ? -5.246 -13.477 15.43 1 93.69 233 ILE A N 1
ATOM 1780 C CA . ILE A 1 233 ? -5.027 -12.234 14.703 1 93.69 233 ILE A CA 1
ATOM 1781 C C . ILE A 1 233 ? -3.596 -12.188 14.172 1 93.69 233 ILE A C 1
ATOM 1783 O O . ILE A 1 233 ? -2.639 -12.297 14.938 1 93.69 233 ILE A O 1
ATOM 1787 N N . ASN A 1 234 ? -3.482 -12.031 12.898 1 93.44 234 ASN A N 1
ATOM 1788 C CA . ASN A 1 234 ? -2.178 -12 12.25 1 93.44 234 ASN A CA 1
ATOM 1789 C C . ASN A 1 234 ? -1.366 -10.781 12.672 1 93.44 234 ASN A C 1
ATOM 1791 O O . ASN A 1 234 ? -1.759 -9.641 12.406 1 93.44 234 ASN A O 1
ATOM 1795 N N . PRO A 1 235 ? -0.29 -11 13.273 1 92.56 235 PRO A N 1
ATOM 1796 C CA . PRO A 1 235 ? 0.524 -9.852 13.672 1 92.56 235 PRO A CA 1
ATOM 1797 C C . PRO A 1 235 ? 1.204 -9.172 12.484 1 92.56 235 PRO A C 1
ATOM 1799 O O . PRO A 1 235 ? 1.678 -8.039 12.609 1 92.56 235 PRO A O 1
ATOM 1802 N N . VAL A 1 236 ? 1.34 -9.867 11.391 1 93.12 236 VAL A N 1
ATOM 1803 C CA . VAL A 1 236 ? 1.921 -9.305 10.172 1 93.12 236 VAL A CA 1
ATOM 1804 C C . VAL A 1 236 ? 0.81 -8.789 9.258 1 93.12 236 VAL A C 1
ATOM 1806 O O . VAL A 1 236 ? -0.084 -9.547 8.875 1 93.12 236 VAL A O 1
ATOM 1809 N N . GLN A 1 237 ? 0.934 -7.527 8.945 1 90.56 237 GLN A N 1
ATOM 1810 C CA . GLN A 1 237 ? -0.087 -6.883 8.125 1 90.56 237 GLN A CA 1
ATOM 1811 C C . GLN A 1 237 ? 0.509 -6.336 6.828 1 90.56 237 GLN A C 1
ATOM 1813 O O . GLN A 1 237 ? 1.699 -6.023 6.773 1 90.56 237 GLN A O 1
ATOM 1818 N N . GLY A 1 238 ? -0.337 -6.234 5.789 1 90.75 238 GLY A N 1
ATOM 1819 C CA . GLY A 1 238 ? 0.062 -5.559 4.562 1 90.75 238 GLY A CA 1
ATOM 1820 C C . GLY A 1 238 ? 0.686 -6.492 3.543 1 90.75 238 GLY A C 1
ATOM 1821 O O . GLY A 1 238 ? 1.156 -6.047 2.494 1 90.75 238 GLY A O 1
ATOM 1822 N N . THR A 1 239 ? 0.752 -7.75 3.795 1 92.94 239 THR A N 1
ATOM 1823 C CA . THR A 1 239 ? 1.254 -8.758 2.865 1 92.94 239 THR A CA 1
ATOM 1824 C C . THR A 1 239 ? 0.117 -9.641 2.355 1 92.94 239 THR A C 1
ATOM 1826 O O . THR A 1 239 ? -0.991 -9.602 2.896 1 92.94 239 THR A O 1
ATOM 1829 N N . PRO A 1 240 ? 0.382 -10.32 1.258 1 91.88 240 PRO A N 1
ATOM 1830 C CA . PRO A 1 240 ? -0.717 -11.141 0.74 1 91.88 240 PRO A CA 1
ATOM 1831 C C . PRO A 1 240 ? -1.289 -12.086 1.788 1 91.88 240 PRO A C 1
ATOM 1833 O O . PRO A 1 240 ? -0.539 -12.648 2.592 1 91.88 240 PRO A O 1
ATOM 1836 N N . PRO A 1 241 ? -2.58 -12.352 1.738 1 92 241 PRO A N 1
ATOM 1837 C CA . PRO A 1 241 ? -3.271 -13.125 2.773 1 92 241 PRO A CA 1
ATOM 1838 C C . PRO A 1 241 ? -2.693 -14.523 2.949 1 92 241 PRO A C 1
ATOM 1840 O O . PRO A 1 241 ? -2.66 -15.047 4.066 1 92 241 PRO A O 1
ATOM 1843 N N . HIS A 1 242 ? -2.199 -15.164 1.901 1 94.12 242 HIS A N 1
ATOM 1844 C CA . HIS A 1 242 ? -1.723 -16.531 2.004 1 94.12 242 HIS A CA 1
ATOM 1845 C C . HIS A 1 242 ? -0.459 -16.625 2.854 1 94.12 242 HIS A C 1
ATOM 1847 O O . HIS A 1 242 ? -0.08 -17.703 3.305 1 94.12 242 HIS A O 1
ATOM 1853 N N . THR A 1 243 ? 0.204 -15.5 3.088 1 94.75 243 THR A N 1
ATOM 1854 C CA . THR A 1 243 ? 1.421 -15.516 3.893 1 94.75 243 THR A CA 1
ATOM 1855 C C . THR A 1 243 ? 1.089 -15.695 5.371 1 94.75 243 THR A C 1
ATOM 1857 O O . THR A 1 243 ? 1.97 -16 6.176 1 94.75 243 THR A O 1
ATOM 1860 N N . ALA A 1 244 ? -0.137 -15.555 5.723 1 94.88 244 ALA A N 1
ATOM 1861 C CA . ALA A 1 244 ? -0.577 -15.523 7.113 1 94.88 244 ALA A CA 1
ATOM 1862 C C . ALA A 1 244 ? -0.285 -16.859 7.809 1 94.88 244 ALA A C 1
ATOM 1864 O O . ALA A 1 244 ? -0.116 -16.906 9.031 1 94.88 244 ALA A O 1
ATOM 1865 N N . VAL A 1 245 ? -0.147 -17.922 7.07 1 97 245 VAL A N 1
ATOM 1866 C CA . VAL A 1 245 ? -0.082 -19.25 7.676 1 97 245 VAL A CA 1
ATOM 1867 C C . VAL A 1 245 ? 1.376 -19.672 7.867 1 97 245 VAL A C 1
ATOM 1869 O O . VAL A 1 245 ? 1.666 -20.641 8.562 1 97 245 VAL A O 1
ATOM 1872 N N . LEU A 1 246 ? 2.287 -18.922 7.363 1 95.94 246 LEU A N 1
ATOM 1873 C CA . LEU A 1 246 ? 3.682 -19.359 7.312 1 95.94 246 LEU A CA 1
ATOM 1874 C C . LEU A 1 246 ? 4.289 -19.391 8.711 1 95.94 246 LEU A C 1
ATOM 1876 O O . LEU A 1 246 ? 5.109 -20.25 9.016 1 95.94 246 LEU A O 1
ATOM 1880 N N . ALA A 1 247 ? 3.822 -18.469 9.562 1 94.62 247 ALA A N 1
ATOM 1881 C CA . ALA A 1 247 ? 4.344 -18.422 10.922 1 94.62 247 ALA A CA 1
ATOM 1882 C C . ALA A 1 247 ? 3.551 -19.344 11.844 1 94.62 247 ALA A C 1
ATOM 1884 O O . ALA A 1 247 ? 3.877 -19.484 13.031 1 94.62 247 ALA A O 1
ATOM 1885 N N . HIS A 1 248 ? 2.518 -19.969 11.328 1 95.5 248 HIS A N 1
ATOM 1886 C CA . HIS A 1 248 ? 1.605 -20.797 12.102 1 95.5 248 HIS A CA 1
ATOM 1887 C C . HIS A 1 248 ? 1.25 -22.078 11.344 1 95.5 248 HIS A C 1
ATOM 1889 O O . HIS A 1 248 ? 0.122 -22.234 10.875 1 95.5 248 HIS A O 1
ATOM 1895 N N . PRO A 1 249 ? 2.15 -23.047 11.406 1 95.62 249 PRO A N 1
ATOM 1896 C CA . PRO A 1 249 ? 2.025 -24.219 10.539 1 95.62 249 PRO A CA 1
ATOM 1897 C C . PRO A 1 249 ? 0.791 -25.047 10.859 1 95.62 249 PRO A C 1
ATOM 1899 O O . PRO A 1 249 ? 0.349 -25.844 10.023 1 95.62 249 PRO A O 1
ATOM 1902 N N . ASP A 1 250 ? 0.184 -24.859 12.008 1 96.25 250 ASP A N 1
ATOM 1903 C CA . ASP A 1 250 ? -0.991 -25.641 12.383 1 96.25 250 ASP A CA 1
ATOM 1904 C C . ASP A 1 250 ? -2.277 -24.875 12.094 1 96.25 250 ASP A C 1
ATOM 1906 O O . ASP A 1 250 ? -3.377 -25.375 12.344 1 96.25 250 ASP A O 1
ATOM 1910 N N . HIS A 1 251 ? -2.162 -23.703 11.57 1 97.94 251 HIS A N 1
ATOM 1911 C CA . HIS A 1 251 ? -3.309 -22.844 11.305 1 97.94 251 HIS A CA 1
ATOM 1912 C C . HIS A 1 251 ? -3.676 -22.859 9.82 1 97.94 251 HIS A C 1
ATOM 1914 O O . HIS A 1 251 ? -2.91 -23.359 8.992 1 97.94 251 HIS A O 1
ATOM 1920 N N . CYS A 1 252 ? -4.879 -22.438 9.523 1 98 252 CYS A N 1
ATOM 1921 C CA . CYS A 1 252 ? -5.32 -22.172 8.164 1 98 252 CYS A CA 1
ATOM 1922 C C . CYS A 1 252 ? -5.82 -20.734 8.016 1 98 252 CYS A C 1
ATOM 1924 O O . CYS A 1 252 ? -5.984 -20.031 9.016 1 98 252 CYS A O 1
ATOM 1926 N N . ALA A 1 253 ? -5.895 -20.281 6.785 1 97.62 253 ALA A N 1
ATOM 1927 C CA . ALA A 1 253 ? -6.426 -18.953 6.488 1 97.62 253 ALA A CA 1
ATOM 1928 C C . ALA A 1 253 ? -7.371 -19 5.293 1 97.62 253 ALA A C 1
ATOM 1930 O O . ALA A 1 253 ? -7.109 -19.703 4.312 1 97.62 253 ALA A O 1
ATOM 1931 N N . PHE A 1 254 ? -8.453 -18.266 5.398 1 96.44 254 PHE A N 1
ATOM 1932 C CA . PHE A 1 254 ? -9.305 -18.062 4.23 1 96.44 254 PHE A CA 1
ATOM 1933 C C . PHE A 1 254 ? -8.641 -17.125 3.232 1 96.44 254 PHE A C 1
ATOM 1935 O O . PHE A 1 254 ? -8.141 -16.062 3.607 1 96.44 254 PHE A O 1
ATOM 1942 N N . VAL A 1 255 ? -8.656 -17.547 1.959 1 96.25 255 VAL A N 1
ATOM 1943 C CA . VAL A 1 255 ? -8.062 -16.719 0.909 1 96.25 255 VAL A CA 1
ATOM 1944 C C . VAL A 1 255 ? -8.922 -16.797 -0.352 1 96.25 255 VAL A C 1
ATOM 1946 O O . VAL A 1 255 ? -9.875 -17.562 -0.413 1 96.25 255 VAL A O 1
ATOM 1949 N N . THR A 1 256 ? -8.586 -15.953 -1.298 1 94.31 256 THR A N 1
ATOM 1950 C CA . THR A 1 256 ? -9.258 -15.977 -2.596 1 94.31 256 THR A CA 1
ATOM 1951 C C . THR A 1 256 ? -8.266 -16.312 -3.707 1 94.31 256 THR A C 1
ATOM 1953 O O . THR A 1 256 ? -8.586 -16.172 -4.891 1 94.31 256 THR A O 1
ATOM 1956 N N . ASP A 1 257 ? -7.102 -16.734 -3.334 1 91.62 257 ASP A N 1
ATOM 1957 C CA . ASP A 1 257 ? -6.09 -17.156 -4.297 1 91.62 257 ASP A CA 1
ATOM 1958 C C . ASP A 1 257 ? -6.57 -18.359 -5.102 1 91.62 257 ASP A C 1
ATOM 1960 O O . ASP A 1 257 ? -7.469 -19.094 -4.668 1 91.62 257 ASP A O 1
ATOM 1964 N N . ASP A 1 258 ? -5.965 -18.531 -6.23 1 88.19 258 ASP A N 1
ATOM 1965 C CA . ASP A 1 258 ? -6.242 -19.734 -7.012 1 88.19 258 ASP A CA 1
ATOM 1966 C C . ASP A 1 258 ? -5.73 -20.984 -6.301 1 88.19 258 ASP A C 1
ATOM 1968 O O . ASP A 1 258 ? -4.707 -20.938 -5.613 1 88.19 258 ASP A O 1
ATOM 1972 N N . PRO A 1 259 ? -6.512 -22.078 -6.57 1 92.81 259 PRO A N 1
ATOM 1973 C CA . PRO A 1 259 ? -6.051 -23.328 -5.945 1 92.81 259 PRO A CA 1
ATOM 1974 C C . PRO A 1 259 ? -4.684 -23.781 -6.461 1 92.81 259 PRO A C 1
ATOM 1976 O O . PRO A 1 259 ? -4.348 -23.531 -7.621 1 92.81 259 PRO A O 1
ATOM 1979 N N . GLY A 1 260 ? -3.949 -24.438 -5.582 1 92.19 260 GLY A N 1
ATOM 1980 C CA . GLY A 1 260 ? -2.631 -24.938 -5.945 1 92.19 260 GLY A CA 1
ATOM 1981 C C . GLY A 1 260 ? -1.533 -24.453 -5.02 1 92.19 260 GLY A C 1
ATOM 1982 O O . GLY A 1 260 ? -1.807 -24.016 -3.9 1 92.19 260 GLY A O 1
ATOM 1983 N N . ASN A 1 261 ? -0.248 -24.719 -5.477 1 91.5 261 ASN A N 1
ATOM 1984 C CA . ASN A 1 261 ? 0.914 -24.297 -4.707 1 91.5 261 ASN A CA 1
ATOM 1985 C C . ASN A 1 261 ? 1.265 -22.828 -4.984 1 91.5 261 ASN A C 1
ATOM 1987 O O . ASN A 1 261 ? 1.333 -22.422 -6.141 1 91.5 261 ASN A O 1
ATOM 1991 N N . VAL A 1 262 ? 1.396 -22.141 -3.873 1 89.56 262 VAL A N 1
ATOM 1992 C CA . VAL A 1 262 ? 1.812 -20.75 -4 1 89.56 262 VAL A CA 1
ATOM 1993 C C . VAL A 1 262 ? 3.016 -20.484 -3.1 1 89.56 262 VAL A C 1
ATOM 1995 O O . VAL A 1 262 ? 3.436 -21.359 -2.34 1 89.56 262 VAL A O 1
ATOM 1998 N N . TYR A 1 263 ? 3.6 -19.281 -3.215 1 90.25 263 TYR A N 1
ATOM 1999 C CA . TYR A 1 263 ? 4.723 -18.859 -2.387 1 90.25 263 TYR A CA 1
ATOM 2000 C C . TYR A 1 263 ? 5.832 -19.906 -2.391 1 90.25 263 TYR A C 1
ATOM 2002 O O . TYR A 1 263 ? 6.234 -20.391 -1.332 1 90.25 263 TYR A O 1
ATOM 2010 N N . HIS A 1 264 ? 6.352 -20.219 -3.525 1 86.19 264 HIS A N 1
ATOM 2011 C CA . HIS A 1 264 ? 7.465 -21.156 -3.699 1 86.19 264 HIS A CA 1
ATOM 2012 C C . HIS A 1 264 ? 7.113 -22.531 -3.174 1 86.19 264 HIS A C 1
ATOM 2014 O O . HIS A 1 264 ? 7.922 -23.172 -2.494 1 86.19 264 HIS A O 1
ATOM 2020 N N . ARG A 1 265 ? 5.859 -22.859 -3.219 1 88.62 265 ARG A N 1
ATOM 2021 C CA . ARG A 1 265 ? 5.32 -24.172 -2.887 1 88.62 265 ARG A CA 1
ATOM 2022 C C . ARG A 1 265 ? 5.312 -24.406 -1.379 1 88.62 265 ARG A C 1
ATOM 2024 O O . ARG A 1 265 ? 5.168 -25.531 -0.916 1 88.62 265 ARG A O 1
ATOM 2031 N N . LYS A 1 266 ? 5.508 -23.359 -0.642 1 94.62 266 LYS A N 1
ATOM 2032 C CA . LYS A 1 266 ? 5.48 -23.484 0.812 1 94.62 266 LYS A CA 1
ATOM 2033 C C . LYS A 1 266 ? 4.051 -23.422 1.343 1 94.62 266 LYS A C 1
ATOM 2035 O O . LYS A 1 266 ? 3.789 -23.812 2.482 1 94.62 266 LYS A O 1
ATOM 2040 N N . VAL A 1 267 ? 3.203 -22.859 0.518 1 96.69 267 VAL A N 1
ATOM 2041 C CA . VAL A 1 267 ? 1.802 -22.719 0.897 1 96.69 267 VAL A CA 1
ATOM 2042 C C . VAL A 1 267 ? 0.913 -23.422 -0.123 1 96.69 267 VAL A C 1
ATOM 2044 O O . VAL A 1 267 ? 1.146 -23.328 -1.33 1 96.69 267 VAL A O 1
ATOM 2047 N N . ARG A 1 268 ? -0.039 -24.125 0.317 1 97.56 268 ARG A N 1
ATOM 2048 C CA . ARG A 1 268 ? -1.041 -24.797 -0.512 1 97.56 268 ARG A CA 1
ATOM 2049 C C . ARG A 1 268 ? -2.41 -24.141 -0.342 1 97.56 268 ARG A C 1
ATOM 2051 O O . ARG A 1 268 ? -2.893 -23.984 0.782 1 97.56 268 ARG A O 1
ATOM 2058 N N . VAL A 1 269 ? -2.986 -23.766 -1.452 1 96.69 269 VAL A N 1
ATOM 2059 C CA . VAL A 1 269 ? -4.352 -23.25 -1.455 1 96.69 269 VAL A CA 1
ATOM 2060 C C . VAL A 1 269 ? -5.32 -24.344 -1.864 1 96.69 269 VAL A C 1
ATOM 2062 O O . VAL A 1 269 ? -5.168 -24.953 -2.928 1 96.69 269 VAL A O 1
ATOM 2065 N N . ILE A 1 270 ? -6.32 -24.578 -1.051 1 97.94 270 ILE A N 1
ATOM 2066 C CA . ILE A 1 270 ? -7.223 -25.719 -1.213 1 97.94 270 ILE A CA 1
ATOM 2067 C C . ILE A 1 270 ? -8.648 -25.219 -1.41 1 97.94 270 ILE A C 1
ATOM 2069 O O . ILE A 1 270 ? -9.102 -24.297 -0.708 1 97.94 270 ILE A O 1
ATOM 2073 N N . GLU A 1 271 ? -9.32 -25.828 -2.338 1 97.31 271 GLU A N 1
ATOM 2074 C CA . GLU A 1 271 ? -10.719 -25.469 -2.58 1 97.31 271 GLU A CA 1
ATOM 2075 C C . GLU A 1 271 ? -11.617 -26 -1.466 1 97.31 271 GLU A C 1
ATOM 2077 O O . GLU A 1 271 ? -11.383 -27.094 -0.934 1 97.31 271 GLU A O 1
ATOM 2082 N N . ILE A 1 272 ? -12.578 -25.172 -1.097 1 96.5 272 ILE A N 1
ATOM 2083 C CA . ILE A 1 272 ? -13.633 -25.609 -0.187 1 96.5 272 ILE A CA 1
ATOM 2084 C C . ILE A 1 272 ? -14.797 -26.188 -0.986 1 96.5 272 ILE A C 1
ATOM 2086 O O . ILE A 1 272 ? -15.234 -25.594 -1.979 1 96.5 272 ILE A O 1
ATOM 2090 N N . ALA A 1 273 ? -15.266 -27.359 -0.53 1 94.19 273 ALA A N 1
ATOM 2091 C CA . ALA A 1 273 ? -16.484 -27.891 -1.132 1 94.19 273 ALA A CA 1
ATOM 2092 C C . ALA A 1 273 ? -17.656 -26.938 -0.908 1 94.19 273 ALA A C 1
ATOM 2094 O O . ALA A 1 273 ? -17.938 -26.547 0.225 1 94.19 273 ALA A O 1
ATOM 2095 N N . ASN A 1 274 ? -18.391 -26.547 -1.98 1 91.19 274 ASN A N 1
ATOM 2096 C CA . ASN A 1 274 ? -19.453 -25.547 -1.896 1 91.19 274 ASN A CA 1
ATOM 2097 C C . ASN A 1 274 ? -18.984 -24.297 -1.185 1 91.19 274 ASN A C 1
ATOM 2099 O O . ASN A 1 274 ? -19.516 -23.922 -0.139 1 91.19 274 ASN A O 1
ATOM 2103 N N . PRO A 1 275 ? -18.047 -23.625 -1.736 1 94.31 275 PRO A N 1
ATOM 2104 C CA . PRO A 1 275 ? -17.344 -22.531 -1.052 1 94.31 275 PRO A CA 1
ATOM 2105 C C . PRO A 1 275 ? -18.266 -21.328 -0.763 1 94.31 275 PRO A C 1
ATOM 2107 O O . PRO A 1 275 ? -19.078 -20.953 -1.61 1 94.31 275 PRO A O 1
ATOM 2110 N N . PRO A 1 276 ? -18.141 -20.781 0.493 1 92.94 276 PRO A N 1
ATOM 2111 C CA . PRO A 1 276 ? -18.766 -19.469 0.686 1 92.94 276 PRO A CA 1
ATOM 2112 C C . PRO A 1 276 ? -18.234 -18.422 -0.291 1 92.94 276 PRO A C 1
ATOM 2114 O O . PRO A 1 276 ? -17.078 -18.469 -0.7 1 92.94 276 PRO A O 1
ATOM 2117 N N . LEU A 1 277 ? -19.125 -17.516 -0.625 1 92.56 277 LEU A N 1
ATOM 2118 C CA . LEU A 1 277 ? -18.734 -16.406 -1.491 1 92.56 277 LEU A CA 1
ATOM 2119 C C . LEU A 1 277 ? -18.516 -15.141 -0.681 1 92.56 277 LEU A C 1
ATOM 2121 O O . LEU A 1 277 ? -19.219 -14.898 0.307 1 92.56 277 LEU A O 1
ATOM 2125 N N . VAL A 1 278 ? -17.531 -14.398 -1.138 1 93.25 278 VAL A N 1
ATOM 2126 C CA . VAL A 1 278 ? -17.25 -13.125 -0.475 1 93.25 278 VAL A CA 1
ATOM 2127 C C . VAL A 1 278 ? -17.359 -11.984 -1.485 1 93.25 278 VAL A C 1
ATOM 2129 O O . VAL A 1 278 ? -16.891 -12.117 -2.623 1 93.25 278 VAL A O 1
ATOM 2132 N N . PRO A 1 279 ? -17.969 -10.906 -1.062 1 92.06 279 PRO A N 1
ATOM 2133 C CA . PRO A 1 279 ? -18.125 -9.781 -1.984 1 92.06 279 PRO A CA 1
ATOM 2134 C C . PRO A 1 279 ? -16.891 -8.898 -2.068 1 92.06 279 PRO A C 1
ATOM 2136 O O . PRO A 1 279 ? -16.125 -8.812 -1.105 1 92.06 279 PRO A O 1
ATOM 2139 N N . VAL A 1 280 ? -16.688 -8.336 -3.23 1 94.19 280 VAL A N 1
ATOM 2140 C CA . VAL A 1 280 ? -15.836 -7.16 -3.4 1 94.19 280 VAL A CA 1
ATOM 2141 C C . VAL A 1 280 ? -16.703 -5.918 -3.572 1 94.19 280 VAL A C 1
ATOM 2143 O O . VAL A 1 280 ? -17.422 -5.789 -4.562 1 94.19 280 VAL A O 1
ATOM 2146 N N . GLN A 1 281 ? -16.594 -5.043 -2.615 1 93.25 281 GLN A N 1
ATOM 2147 C CA . GLN A 1 281 ? -17.406 -3.832 -2.617 1 93.25 281 GLN A CA 1
ATOM 2148 C C . GLN A 1 281 ? -16.594 -2.619 -3.049 1 93.25 281 GLN A C 1
ATOM 2150 O O . GLN A 1 281 ? -15.445 -2.455 -2.625 1 93.25 281 GLN A O 1
ATOM 2155 N N . ALA A 1 282 ? -17.188 -1.847 -3.902 1 94.81 282 ALA A N 1
ATOM 2156 C CA . ALA A 1 282 ? -16.641 -0.547 -4.281 1 94.81 282 ALA A CA 1
ATOM 2157 C C . ALA A 1 282 ? -17.281 0.577 -3.477 1 94.81 282 ALA A C 1
ATOM 2159 O O . ALA A 1 282 ? -18.5 0.565 -3.244 1 94.81 282 ALA A O 1
ATOM 2160 N N . VAL A 1 283 ? -16.469 1.476 -2.984 1 93.06 283 VAL A N 1
ATOM 2161 C CA . VAL A 1 283 ? -16.906 2.664 -2.264 1 93.06 283 VAL A CA 1
ATOM 2162 C C . VAL A 1 283 ? -16.375 3.916 -2.947 1 93.06 283 VAL A C 1
ATOM 2164 O O . VAL A 1 283 ? -15.195 3.975 -3.309 1 93.06 283 VAL A O 1
ATOM 2167 N N . TRP A 1 284 ? -17.219 4.922 -3.176 1 91.94 284 TRP A N 1
ATOM 2168 C CA . TRP A 1 284 ? -16.766 6.141 -3.838 1 91.94 284 TRP A CA 1
ATOM 2169 C C . TRP A 1 284 ? -17.594 7.34 -3.395 1 91.94 284 TRP A C 1
ATOM 2171 O O . TRP A 1 284 ? -18.531 7.199 -2.605 1 91.94 284 TRP A O 1
ATOM 2181 N N . LEU A 1 285 ? -17.125 8.523 -3.752 1 86.56 285 LEU A N 1
ATOM 2182 C CA . LEU A 1 285 ? -17.844 9.758 -3.438 1 86.56 285 LEU A CA 1
ATOM 2183 C C . LEU A 1 285 ? -19.156 9.836 -4.207 1 86.56 285 LEU A C 1
ATOM 2185 O O . LEU A 1 285 ? -19.172 9.758 -5.438 1 86.56 285 LEU A O 1
ATOM 2189 N N . PRO A 1 286 ? -20.172 10.039 -3.418 1 81.94 286 PRO A N 1
ATOM 2190 C CA . PRO A 1 286 ? -21.453 10.188 -4.109 1 81.94 286 PRO A CA 1
ATOM 2191 C C . PRO A 1 286 ? -21.516 11.43 -4.992 1 81.94 286 PRO A C 1
ATOM 2193 O O . PRO A 1 286 ? -20.781 12.398 -4.746 1 81.94 286 PRO A O 1
ATOM 2196 N N . HIS A 1 287 ? -22.297 11.414 -6.047 1 73.75 287 HIS A N 1
ATOM 2197 C CA . HIS A 1 287 ? -22.547 12.547 -6.938 1 73.75 287 HIS A CA 1
ATOM 2198 C C . HIS A 1 287 ? -21.297 12.875 -7.758 1 73.75 287 HIS A C 1
ATOM 2200 O O . HIS A 1 287 ? -21.109 14.023 -8.172 1 73.75 287 HIS A O 1
ATOM 2206 N N . SER A 1 288 ? -20.391 11.992 -7.746 1 77.62 288 SER A N 1
ATOM 2207 C CA . SER A 1 288 ? -19.219 12.164 -8.602 1 77.62 288 SER A CA 1
ATOM 2208 C C . SER A 1 288 ? -19.344 11.336 -9.875 1 77.62 288 SER A C 1
ATOM 2210 O O . SER A 1 288 ? -20.031 10.32 -9.898 1 77.62 288 SER A O 1
ATOM 2212 N N . VAL A 1 289 ? -18.75 11.922 -10.891 1 73.81 289 VAL A N 1
ATOM 2213 C CA . VAL A 1 289 ? -18.719 11.211 -12.164 1 73.81 289 VAL A CA 1
ATOM 2214 C C . VAL A 1 289 ? -17.281 10.883 -12.547 1 73.81 289 VAL A C 1
ATOM 2216 O O . VAL A 1 289 ? -16.375 11.703 -12.367 1 73.81 289 VAL A O 1
ATOM 2219 N N . SER A 1 290 ? -17.109 9.648 -12.953 1 82.81 290 SER A N 1
ATOM 2220 C CA . SER A 1 290 ? -15.812 9.18 -13.406 1 82.81 290 SER A CA 1
ATOM 2221 C C . SER A 1 290 ? -15.945 8.211 -14.578 1 82.81 290 SER A C 1
ATOM 2223 O O . SER A 1 290 ? -16.641 7.199 -14.477 1 82.81 290 SER A O 1
ATOM 2225 N N . ALA A 1 291 ? -15.305 8.531 -15.672 1 82.06 291 ALA A N 1
ATOM 2226 C CA . ALA A 1 291 ? -15.344 7.676 -16.859 1 82.06 291 ALA A CA 1
ATOM 2227 C C . ALA A 1 291 ? -14.711 6.316 -16.562 1 82.06 291 ALA A C 1
ATOM 2229 O O . ALA A 1 291 ? -15.234 5.277 -16.984 1 82.06 291 ALA A O 1
ATOM 2230 N N . ILE A 1 292 ? -13.625 6.297 -15.875 1 88 292 ILE A N 1
ATOM 2231 C CA . ILE A 1 292 ? -12.914 5.062 -15.562 1 88 292 ILE A CA 1
ATOM 2232 C C . ILE A 1 292 ? -13.781 4.191 -14.648 1 88 292 ILE A C 1
ATOM 2234 O O . ILE A 1 292 ? -13.875 2.98 -14.844 1 88 292 ILE A O 1
ATOM 2238 N N . ARG A 1 293 ? -14.414 4.816 -13.625 1 91.25 293 ARG A N 1
ATOM 2239 C CA . ARG A 1 293 ? -15.281 4.062 -12.727 1 91.25 293 ARG A CA 1
ATOM 2240 C C . ARG A 1 293 ? -16.438 3.43 -13.484 1 91.25 293 ARG A C 1
ATOM 2242 O O . ARG A 1 293 ? -16.766 2.26 -13.273 1 91.25 293 ARG A O 1
ATOM 2249 N N . THR A 1 294 ? -17.062 4.207 -14.383 1 86.62 294 THR A N 1
ATOM 2250 C CA . THR A 1 294 ? -18.188 3.727 -15.18 1 86.62 294 THR A CA 1
ATOM 2251 C C . THR A 1 294 ? -17.766 2.543 -16.047 1 86.62 294 THR A C 1
ATOM 2253 O O . THR A 1 294 ? -18.453 1.521 -16.094 1 86.62 294 THR A O 1
ATOM 2256 N N . LYS A 1 295 ? -16.641 2.658 -16.688 1 90.62 295 LYS A N 1
ATOM 2257 C CA . LYS A 1 295 ? -16.125 1.577 -17.516 1 90.62 295 LYS A CA 1
ATOM 2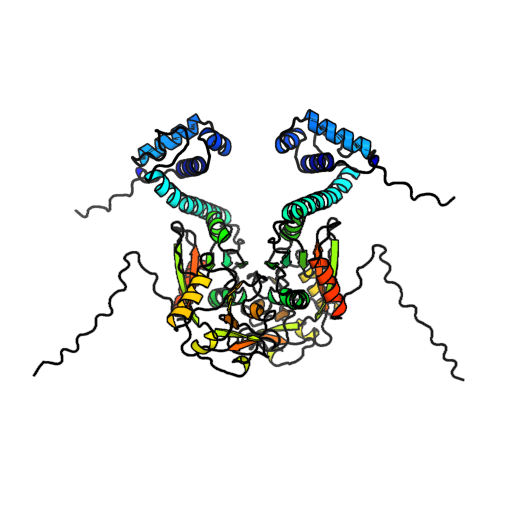258 C C . LYS A 1 295 ? -15.82 0.34 -16.672 1 90.62 295 LYS A C 1
ATOM 2260 O O . LYS A 1 295 ? -16.062 -0.788 -17.109 1 90.62 295 LYS A O 1
ATOM 2265 N N . LEU A 1 296 ? -15.266 0.581 -15.531 1 92.75 296 LEU A N 1
ATOM 2266 C CA . LEU A 1 296 ? -14.922 -0.523 -14.641 1 92.75 296 LEU A CA 1
ATOM 2267 C C . LEU A 1 296 ? -16.156 -1.303 -14.234 1 92.75 296 LEU A C 1
ATOM 2269 O O . LEU A 1 296 ? -16.188 -2.533 -14.328 1 92.75 296 LEU A O 1
ATOM 2273 N N . PHE A 1 297 ? -17.188 -0.585 -13.828 1 91.56 297 PHE A N 1
ATOM 2274 C CA . PHE A 1 297 ? -18.422 -1.221 -13.391 1 91.56 297 PHE A CA 1
ATOM 2275 C C . PHE A 1 297 ? -19.078 -1.979 -14.531 1 91.56 297 PHE A C 1
ATOM 2277 O O . PHE A 1 297 ? -19.547 -3.102 -14.352 1 91.56 297 PHE A O 1
ATOM 2284 N N . ALA A 1 298 ? -19.031 -1.414 -15.688 1 89.44 298 ALA A N 1
ATOM 2285 C CA . ALA A 1 298 ? -19.594 -2.068 -16.859 1 89.44 298 ALA A CA 1
ATOM 2286 C C . ALA A 1 298 ? -18.812 -3.338 -17.203 1 89.44 298 ALA A C 1
ATOM 2288 O O . ALA A 1 298 ? -19.406 -4.367 -17.531 1 89.44 298 ALA A O 1
ATOM 2289 N N . ALA A 1 299 ? -17.547 -3.266 -17.125 1 90.44 299 ALA A N 1
ATOM 2290 C CA . ALA A 1 299 ? -16.688 -4.402 -17.453 1 90.44 299 ALA A CA 1
ATOM 2291 C C . ALA A 1 299 ? -16.922 -5.562 -16.484 1 90.44 299 ALA A C 1
ATOM 2293 O O . ALA A 1 299 ? -16.938 -6.723 -16.906 1 90.44 299 ALA A O 1
ATOM 2294 N N . VAL A 1 300 ? -17 -5.234 -15.242 1 89.06 300 VAL A N 1
ATOM 2295 C CA . VAL A 1 300 ? -17.203 -6.266 -14.227 1 89.06 300 VAL A CA 1
ATOM 2296 C C . VAL A 1 300 ? -18.562 -6.926 -14.422 1 89.06 300 VAL A C 1
ATOM 2298 O O . VAL A 1 300 ? -18.703 -8.141 -14.281 1 89.06 300 VAL A O 1
ATOM 2301 N N . ARG A 1 301 ? -19.562 -6.152 -14.734 1 82.88 301 ARG A N 1
ATOM 2302 C CA . ARG A 1 301 ? -20.906 -6.652 -14.961 1 82.88 301 ARG A CA 1
ATOM 2303 C C . ARG A 1 301 ? -20.953 -7.59 -16.156 1 82.88 301 ARG A C 1
ATOM 2305 O O . ARG A 1 301 ? -21.672 -8.594 -16.141 1 82.88 301 ARG A O 1
ATOM 2312 N N . GLU A 1 302 ? -20.203 -7.277 -17.172 1 81.38 302 GLU A N 1
ATOM 2313 C CA . GLU A 1 302 ? -20.172 -8.07 -18.391 1 81.38 302 GLU A CA 1
ATOM 2314 C C . GLU A 1 302 ? -19.422 -9.391 -18.188 1 81.38 302 GLU A C 1
ATOM 2316 O O . GLU A 1 302 ? -19.734 -10.398 -18.812 1 81.38 302 GLU A O 1
ATOM 2321 N N . SER A 1 303 ? -18.312 -9.281 -17.531 1 73.94 303 SER A N 1
ATOM 2322 C CA . SER A 1 303 ? -17.5 -10.477 -17.328 1 73.94 303 SER A CA 1
ATOM 2323 C C . SER A 1 303 ? -18.219 -11.5 -16.469 1 73.94 303 SER A C 1
ATOM 2325 O O . SER A 1 303 ? -17.828 -12.664 -16.422 1 73.94 303 SER A O 1
ATOM 2327 N N . GLY A 1 304 ? -19.562 -11.312 -16.109 1 59.69 304 GLY A N 1
ATOM 2328 C CA . GLY A 1 304 ? -20.391 -12.297 -15.438 1 59.69 304 GLY A CA 1
ATOM 2329 C C . GLY A 1 304 ? -19.953 -12.594 -14.016 1 59.69 304 GLY A C 1
ATOM 2330 O O . GLY A 1 304 ? -20.328 -13.609 -13.438 1 59.69 304 GLY A O 1
ATOM 2331 N N . VAL A 1 305 ? -18.891 -11.938 -13.664 1 52.41 305 VAL A N 1
ATOM 2332 C CA . VAL A 1 305 ? -18.688 -12.312 -12.273 1 52.41 305 VAL A CA 1
ATOM 2333 C C . VAL A 1 305 ? -19.922 -11.93 -11.461 1 52.41 305 VAL A C 1
ATOM 2335 O O . VAL A 1 305 ? -20.562 -10.906 -11.727 1 52.41 305 VAL A O 1
ATOM 2338 N N . VAL A 1 306 ? -20.672 -12.672 -10.836 1 44.06 306 VAL A N 1
ATOM 2339 C CA . VAL A 1 306 ? -21.969 -12.609 -10.172 1 44.06 306 VAL A CA 1
ATOM 2340 C C . VAL A 1 306 ? -22.125 -11.266 -9.469 1 44.06 306 VAL A C 1
ATOM 2342 O O . VAL A 1 306 ? -21.438 -10.992 -8.484 1 44.06 306 VAL A O 1
ATOM 2345 N N . SER A 1 307 ? -22.172 -10.211 -10.211 1 42.84 307 SER A N 1
ATOM 2346 C CA . SER A 1 307 ? -22.531 -8.922 -9.617 1 42.84 307 SER A CA 1
ATOM 2347 C C . SER A 1 307 ? -23.906 -8.977 -8.961 1 42.84 307 SER A C 1
ATOM 2349 O O . SER A 1 307 ? -24.859 -9.508 -9.539 1 42.84 307 SER A O 1
ATOM 2351 N N . THR A 1 308 ? -23.969 -9.031 -7.75 1 40.06 308 THR A N 1
ATOM 2352 C CA . THR A 1 308 ? -25.328 -8.859 -7.219 1 40.06 308 THR A CA 1
ATOM 2353 C C . THR A 1 308 ? -25.875 -7.48 -7.59 1 40.06 308 THR A C 1
ATOM 2355 O O . THR A 1 308 ? -25.156 -6.48 -7.523 1 40.06 308 THR A O 1
ATOM 2358 N N . PRO A 1 309 ? -27.047 -7.391 -8.258 1 36.91 309 PRO A N 1
ATOM 2359 C CA . PRO A 1 309 ? -27.672 -6.113 -8.594 1 36.91 309 PRO A CA 1
ATOM 2360 C C . PRO A 1 309 ? -27.547 -5.082 -7.477 1 36.91 309 PRO A C 1
ATOM 2362 O O . PRO A 1 309 ? -27.469 -5.449 -6.301 1 36.91 309 PRO A O 1
ATOM 2365 N N . PRO A 1 310 ? -27.141 -3.91 -7.812 1 34.78 310 PRO A N 1
ATOM 2366 C CA . PRO A 1 310 ? -27.109 -2.865 -6.785 1 34.78 310 PRO A CA 1
ATOM 2367 C C . PRO A 1 310 ? -28.359 -2.861 -5.914 1 34.78 310 PRO A C 1
ATOM 2369 O O . PRO A 1 310 ? -29.469 -3.107 -6.406 1 34.78 310 PRO A O 1
ATOM 2372 N N . ARG A 1 311 ? -28.297 -3.189 -4.715 1 35 311 ARG A N 1
ATOM 2373 C CA . ARG A 1 311 ? -29.484 -3.062 -3.867 1 35 311 ARG A CA 1
ATOM 2374 C C . ARG A 1 311 ? -30.094 -1.667 -3.977 1 35 311 ARG A C 1
ATOM 2376 O O . ARG A 1 311 ? -29.406 -0.669 -3.725 1 35 311 ARG A O 1
ATOM 2383 N N . THR A 1 312 ? -31.156 -1.53 -4.883 1 33.53 312 THR A N 1
ATOM 2384 C CA . THR A 1 312 ? -31.953 -0.317 -4.766 1 33.53 312 THR A CA 1
ATOM 2385 C C . THR A 1 312 ? -32.312 -0.053 -3.311 1 33.53 312 THR A C 1
ATOM 2387 O O . THR A 1 312 ? -32.281 -0.96 -2.479 1 33.53 312 THR A O 1
ATOM 2390 N N . GLU A 1 313 ? -32.75 1.288 -2.977 1 35.59 313 GLU A N 1
ATOM 2391 C CA . GLU A 1 313 ? -33.188 1.746 -1.658 1 35.59 313 GLU A CA 1
ATOM 2392 C C . GLU A 1 313 ? -34.094 0.716 -0.984 1 35.59 313 GLU A C 1
ATOM 2394 O O . GLU A 1 313 ? -34.156 0.643 0.246 1 35.59 313 GLU A O 1
ATOM 2399 N N . ASP A 1 314 ? -35.188 0.37 -1.753 1 32.22 314 ASP A N 1
ATOM 2400 C CA . ASP A 1 314 ? -36.375 -0.179 -1.106 1 32.22 314 ASP A CA 1
ATOM 2401 C C . ASP A 1 314 ? -36.219 -1.676 -0.849 1 32.22 314 ASP A C 1
ATOM 2403 O O . ASP A 1 314 ? -36.125 -2.467 -1.79 1 32.22 314 ASP A O 1
ATOM 2407 N N . GLY A 1 315 ? -35.375 -2.146 0.228 1 34.03 315 GLY A N 1
ATOM 2408 C CA . GLY A 1 315 ? -35.125 -3.412 0.9 1 34.03 315 GLY A CA 1
ATOM 2409 C C . GLY A 1 315 ? -35.656 -4.609 0.122 1 34.03 315 GLY A C 1
ATOM 2410 O O . GLY A 1 315 ? -35.594 -5.742 0.612 1 34.03 315 GLY A O 1
ATOM 2411 N N . THR A 1 316 ? -36.719 -4.504 -0.661 1 30.03 316 THR A N 1
ATOM 2412 C CA . THR A 1 316 ? -37.531 -5.672 -0.995 1 30.03 316 THR A CA 1
ATOM 2413 C C . THR A 1 316 ? -36.844 -6.52 -2.059 1 30.03 316 THR A C 1
ATOM 2415 O O . THR A 1 316 ? -36.438 -6.004 -3.102 1 30.03 316 THR A O 1
ATOM 2418 N N . ILE A 1 317 ? -36.094 -7.496 -1.64 1 33.28 317 ILE A N 1
ATOM 2419 C CA . ILE A 1 317 ? -35.656 -8.547 -2.551 1 33.28 317 ILE A CA 1
ATOM 2420 C C . ILE A 1 317 ? -36.812 -8.969 -3.445 1 33.28 317 ILE A C 1
ATOM 2422 O O . ILE A 1 317 ? -37.906 -9.281 -2.957 1 33.28 317 ILE A O 1
ATOM 2426 N N . PRO A 1 318 ? -36.938 -8.469 -4.68 1 30.97 318 PRO A N 1
ATOM 2427 C CA . PRO A 1 318 ? -38.062 -8.945 -5.453 1 30.97 318 PRO A CA 1
ATOM 2428 C C . PRO A 1 318 ? -38.25 -10.453 -5.367 1 30.97 318 PRO A C 1
ATOM 2430 O O . PRO A 1 318 ? -37.281 -11.203 -5.355 1 30.97 318 PRO A O 1
ATOM 2433 N N . GLY A 1 319 ? -39.281 -10.891 -4.508 1 27.03 319 GLY A N 1
ATOM 2434 C CA . GLY A 1 319 ? -39.781 -12.25 -4.332 1 27.03 319 GLY A CA 1
ATOM 2435 C C . GLY A 1 319 ? -39.906 -13.008 -5.637 1 27.03 319 GLY A C 1
ATOM 2436 O O . GLY A 1 319 ? -40.25 -12.438 -6.668 1 27.03 319 GLY A O 1
ATOM 2437 N N . ARG A 1 320 ? -38.938 -13.914 -5.883 1 26.12 320 ARG A N 1
ATOM 2438 C CA . ARG A 1 320 ? -39.156 -14.883 -6.957 1 26.12 320 ARG A CA 1
ATOM 2439 C C . ARG A 1 320 ? -40.594 -15.344 -6.992 1 26.12 320 ARG A C 1
ATOM 2441 O O . ARG A 1 320 ? -41.156 -15.766 -5.973 1 26.12 320 ARG A O 1
ATOM 2448 N N . SER A 1 321 ? -41.406 -14.727 -7.816 1 24.45 321 SER A N 1
ATOM 2449 C CA . SER A 1 321 ? -42.75 -15.211 -8.102 1 24.45 321 SER A CA 1
ATOM 2450 C C . SER A 1 321 ? -42.781 -16.734 -8.266 1 24.45 321 SER A C 1
ATOM 2452 O O . SER A 1 321 ? -42.031 -17.281 -9.094 1 24.45 321 SER A O 1
ATOM 2454 N N . HIS A 1 322 ? -42.844 -17.531 -7.133 1 23.56 322 HIS A N 1
ATOM 2455 C CA . HIS A 1 322 ? -43.281 -18.922 -7.172 1 23.56 322 HIS A CA 1
ATOM 2456 C C . HIS A 1 322 ? -44.438 -19.094 -8.148 1 23.56 322 HIS A C 1
ATOM 2458 O O . HIS A 1 322 ? -45.5 -18.453 -7.996 1 23.56 322 HIS A O 1
ATOM 2464 N N . VAL A 1 323 ? -44.156 -19.234 -9.414 1 23.19 323 VAL A N 1
ATOM 2465 C CA . VAL A 1 323 ? -45.219 -19.766 -10.281 1 23.19 323 VAL A CA 1
ATOM 2466 C C . VAL A 1 323 ? -45.875 -20.984 -9.625 1 23.19 323 VAL A C 1
ATOM 2468 O O . VAL A 1 323 ? -45.188 -21.938 -9.242 1 23.19 323 VAL A O 1
ATOM 2471 N N . GLY A 1 324 ? -46.938 -20.891 -8.797 1 21.11 324 GLY A N 1
ATOM 2472 C CA . GLY A 1 324 ? -47.906 -21.812 -8.242 1 21.11 324 GLY A CA 1
ATOM 2473 C C . GLY A 1 324 ? -48.312 -22.891 -9.211 1 21.11 324 GLY A C 1
ATOM 2474 O O . GLY A 1 324 ? -48.875 -22.594 -10.273 1 21.11 324 GLY A O 1
ATOM 2475 N N . TYR A 1 325 ? -47.469 -24.016 -9.359 1 21.78 325 TYR A N 1
ATOM 2476 C CA . TYR A 1 325 ? -48.062 -25.234 -9.875 1 21.78 325 TYR A CA 1
ATOM 2477 C C . TYR A 1 325 ? -49.344 -25.547 -9.141 1 21.78 325 TYR A C 1
ATOM 2479 O O . TYR A 1 325 ? -49.375 -25.703 -7.918 1 21.78 325 TYR A O 1
ATOM 2487 N N . THR A 1 326 ? -50.469 -25.062 -9.57 1 20.83 326 THR A N 1
ATOM 2488 C CA . THR A 1 326 ? -51.844 -25.375 -9.281 1 20.83 326 THR A CA 1
ATOM 2489 C C . THR A 1 326 ? -52.125 -26.875 -9.453 1 20.83 326 THR A C 1
ATOM 2491 O O . THR A 1 326 ? -52.156 -27.375 -10.578 1 20.83 326 THR A O 1
ATOM 2494 N N . SER A 1 327 ? -51.25 -27.875 -8.945 1 23.75 327 SER A N 1
ATOM 2495 C CA . SER A 1 327 ? -51.969 -29.156 -8.93 1 23.75 327 SER A CA 1
ATOM 2496 C C . SER A 1 327 ? -53.312 -29.047 -8.234 1 23.75 327 SER A C 1
ATOM 2498 O O . SER A 1 327 ? -53.406 -28.438 -7.172 1 23.75 327 SER A O 1
ATOM 2500 N N . ASP A 1 328 ? -54.406 -29.078 -9.031 1 20.36 328 ASP A N 1
ATOM 2501 C CA . ASP A 1 328 ? -55.812 -29.406 -8.742 1 20.36 328 ASP A CA 1
ATOM 2502 C C . ASP A 1 328 ? -55.875 -30.641 -7.844 1 20.36 328 ASP A C 1
ATOM 2504 O O . ASP A 1 328 ? -55.125 -31.594 -8.008 1 20.36 328 ASP A O 1
ATOM 2508 N N . VAL A 1 329 ? -56.5 -30.453 -6.641 1 21.03 329 VAL A N 1
ATOM 2509 C CA . VAL A 1 329 ? -57.062 -31.266 -5.555 1 21.03 329 VAL A CA 1
ATOM 2510 C C . VAL A 1 329 ? -58 -32.312 -6.121 1 21.03 329 VAL A C 1
ATOM 2512 O O . VAL A 1 329 ? -58.531 -33.156 -5.383 1 21.03 329 VAL A O 1
ATOM 2515 N N . GLN A 1 330 ? -57.938 -32.75 -7.566 1 20.78 330 GLN A N 1
ATOM 2516 C CA . GLN A 1 330 ? -58.906 -33.812 -7.602 1 20.78 330 GLN A CA 1
ATOM 2517 C C . GLN A 1 330 ? -58.375 -35.094 -6.961 1 20.78 330 GLN A C 1
ATOM 2519 O O . GLN A 1 330 ? -57.188 -35.438 -7.141 1 20.78 330 GLN A O 1
ATOM 2524 N N . MET B 1 1 ? 49.938 6.387 34.125 1 27.16 1 MET B N 1
ATOM 2525 C CA . MET B 1 1 ? 48.75 7.172 34.469 1 27.16 1 MET B CA 1
ATOM 2526 C C . MET B 1 1 ? 47.781 7.238 33.312 1 27.16 1 MET B C 1
ATOM 2528 O O . MET B 1 1 ? 48.094 7.766 32.25 1 27.16 1 MET B O 1
ATOM 2532 N N . SER B 1 2 ? 47 6.289 32.969 1 29.92 2 SER B N 1
ATOM 2533 C CA . SER B 1 2 ? 46.156 5.941 31.844 1 29.92 2 SER B CA 1
ATOM 2534 C C . SER B 1 2 ? 45.062 7 31.625 1 29.92 2 SER B C 1
ATOM 2536 O O . SER B 1 2 ? 44.344 7.375 32.562 1 29.92 2 SER B O 1
ATOM 2538 N N . ALA B 1 3 ? 45.344 8.023 30.719 1 35.72 3 ALA B N 1
ATOM 2539 C CA . ALA B 1 3 ? 44.5 9.18 30.422 1 35.72 3 ALA B CA 1
ATOM 2540 C C . ALA B 1 3 ? 43.031 8.773 30.328 1 35.72 3 ALA B C 1
ATOM 2542 O O . ALA B 1 3 ? 42.688 7.812 29.641 1 35.72 3 ALA B O 1
ATOM 2543 N N . THR B 1 4 ? 42.219 8.984 31.344 1 36.19 4 THR B N 1
ATOM 2544 C CA . THR B 1 4 ? 40.781 8.789 31.406 1 36.19 4 THR B CA 1
ATOM 2545 C C . THR B 1 4 ? 40.094 9.312 30.141 1 36.19 4 THR B C 1
ATOM 2547 O O . THR B 1 4 ? 40.406 10.414 29.672 1 36.19 4 THR B O 1
ATOM 2550 N N . PRO B 1 5 ? 39.625 8.578 29.219 1 40.28 5 PRO B N 1
ATOM 2551 C CA . PRO B 1 5 ? 39.094 9.078 27.953 1 40.28 5 PRO B CA 1
ATOM 2552 C C . PRO B 1 5 ? 38.344 10.398 28.109 1 40.28 5 PRO B C 1
ATOM 2554 O O . PRO B 1 5 ? 37.844 10.703 29.188 1 40.28 5 PRO B O 1
ATOM 2557 N N . GLU B 1 6 ? 38.812 11.602 27.703 1 39.28 6 GLU B N 1
ATOM 2558 C CA . GLU B 1 6 ? 38.25 12.953 27.797 1 39.28 6 GLU B CA 1
ATOM 2559 C C . GLU B 1 6 ? 36.719 12.93 27.812 1 39.28 6 GLU B C 1
ATOM 2561 O O . GLU B 1 6 ? 36.094 12.289 26.969 1 39.28 6 GLU B O 1
ATOM 2566 N N . GLY B 1 7 ? 36.031 12.875 28.891 1 36.69 7 GLY B N 1
ATOM 2567 C CA . GLY B 1 7 ? 34.625 12.938 29.297 1 36.69 7 GLY B CA 1
ATOM 2568 C C . GLY B 1 7 ? 33.812 13.828 28.391 1 36.69 7 GLY B C 1
ATOM 2569 O O . GLY B 1 7 ? 34.188 14.969 28.125 1 36.69 7 GLY B O 1
ATOM 2570 N N . SER B 1 8 ? 33.219 13.453 27.219 1 42.28 8 SER B N 1
ATOM 2571 C CA . SER B 1 8 ? 32.25 14.133 26.344 1 42.28 8 SER B CA 1
ATOM 2572 C C . SER B 1 8 ? 31.422 15.133 27.141 1 42.28 8 SER B C 1
ATOM 2574 O O . SER B 1 8 ? 30.672 14.75 28.047 1 42.28 8 SER B O 1
ATOM 2576 N N . SER B 1 9 ? 31.891 16.25 27.594 1 42.16 9 SER B N 1
ATOM 2577 C CA . SER B 1 9 ? 31.297 17.344 28.359 1 42.16 9 SER B CA 1
ATOM 2578 C C . SER B 1 9 ? 29.891 17.656 27.859 1 42.16 9 SER B C 1
ATOM 2580 O O . SER B 1 9 ? 29.578 17.438 26.688 1 42.16 9 SER B O 1
ATOM 2582 N N . LEU B 1 10 ? 28.953 17.734 28.828 1 44.19 10 LEU B N 1
ATOM 2583 C CA . LEU B 1 10 ? 27.594 18.234 28.641 1 44.19 10 LEU B CA 1
ATOM 2584 C C . LEU B 1 10 ? 27.578 19.391 27.641 1 44.19 10 LEU B C 1
ATOM 2586 O O . LEU B 1 10 ? 26.547 19.656 27.016 1 44.19 10 LEU B O 1
ATOM 2590 N N . ALA B 1 11 ? 28.75 20.156 27.656 1 46.31 11 ALA B N 1
ATOM 2591 C CA . ALA B 1 11 ? 28.891 21.312 26.781 1 46.31 11 ALA B CA 1
ATOM 2592 C C . ALA B 1 11 ? 28.75 20.906 25.312 1 46.31 11 ALA B C 1
ATOM 2594 O O . ALA B 1 11 ? 28.344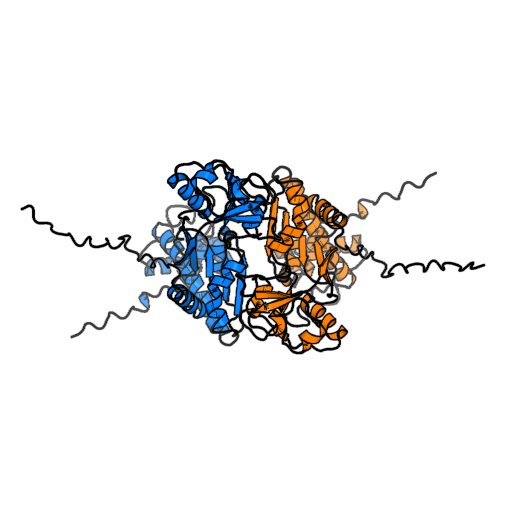 21.703 24.469 1 46.31 11 ALA B O 1
ATOM 2595 N N . ASP B 1 12 ? 29 19.672 24.969 1 52.19 12 ASP B N 1
ATOM 2596 C CA . ASP B 1 12 ? 28.984 19.156 23.609 1 52.19 12 ASP B CA 1
ATOM 2597 C C . ASP B 1 12 ? 27.609 18.641 23.219 1 52.19 12 ASP B C 1
ATOM 2599 O O . ASP B 1 12 ? 27.391 18.219 22.094 1 52.19 12 ASP B O 1
ATOM 2603 N N . LEU B 1 13 ? 26.812 18.797 24.266 1 59.69 13 LEU B N 1
ATOM 2604 C CA . LEU B 1 13 ? 25.469 18.297 24.016 1 59.69 13 LEU B CA 1
ATOM 2605 C C . LEU B 1 13 ? 24.547 19.422 23.547 1 59.69 13 LEU B C 1
ATOM 2607 O O . LEU B 1 13 ? 24.391 20.438 24.234 1 59.69 13 LEU B O 1
ATOM 2611 N N . LEU B 1 14 ? 24.375 19.469 22.25 1 68.94 14 LEU B N 1
ATOM 2612 C CA . LEU B 1 14 ? 23.469 20.453 21.672 1 68.94 14 LEU B CA 1
ATOM 2613 C C . LEU B 1 14 ? 22.062 20.297 22.266 1 68.94 14 LEU B C 1
ATOM 2615 O O . LEU B 1 14 ? 21.609 19.172 22.5 1 68.94 14 LEU B O 1
ATOM 2619 N N . ASP B 1 15 ? 21.547 21.406 22.703 1 75.62 15 ASP B N 1
ATOM 2620 C CA . ASP B 1 15 ? 20.172 21.453 23.172 1 75.62 15 ASP B CA 1
ATOM 2621 C C . ASP B 1 15 ? 19.203 21.062 22.062 1 75.62 15 ASP B C 1
ATOM 2623 O O . ASP B 1 15 ? 19.109 21.766 21.047 1 75.62 15 ASP B O 1
ATOM 2627 N N . SER B 1 16 ? 18.516 19.969 22.312 1 81 16 SER B N 1
ATOM 2628 C CA . SER B 1 16 ? 17.609 19.484 21.266 1 81 16 SER B CA 1
ATOM 2629 C C . SER B 1 16 ? 16.484 20.5 21 1 81 16 SER B C 1
ATOM 2631 O O . SER B 1 16 ? 15.992 20.594 19.875 1 81 16 SER B O 1
ATOM 2633 N N . ARG B 1 17 ? 16.125 21.25 21.984 1 83.75 17 ARG B N 1
ATOM 2634 C CA . ARG B 1 17 ? 15.094 22.266 21.797 1 83.75 17 ARG B CA 1
ATOM 2635 C C . ARG B 1 17 ? 15.57 23.375 20.859 1 83.75 17 ARG B C 1
ATOM 2637 O O . ARG B 1 17 ? 14.844 23.797 19.953 1 83.75 17 ARG B O 1
ATOM 2644 N N . ARG B 1 18 ? 16.781 23.781 21.094 1 85.81 18 ARG B N 1
ATOM 2645 C CA . ARG B 1 18 ? 17.344 24.812 20.234 1 85.81 18 ARG B CA 1
ATOM 2646 C C . ARG B 1 18 ? 17.562 24.297 18.812 1 85.81 18 ARG B C 1
ATOM 2648 O O . ARG B 1 18 ? 17.359 25.031 17.844 1 85.81 18 ARG B O 1
ATOM 2655 N N . LEU B 1 19 ? 17.953 23.078 18.812 1 83.81 19 LEU B N 1
ATOM 2656 C CA . LEU B 1 19 ? 18.125 22.453 17.5 1 83.81 19 LEU B CA 1
ATOM 2657 C C . LEU B 1 19 ? 16.812 22.422 16.734 1 83.81 19 LEU B C 1
ATOM 2659 O O . LEU B 1 19 ? 16.781 22.688 15.531 1 83.81 19 LEU B O 1
ATOM 2663 N N . PHE B 1 20 ? 15.758 22.094 17.438 1 87 20 PHE B N 1
ATOM 2664 C CA . PHE B 1 20 ? 14.43 22.094 16.844 1 87 20 PHE B CA 1
ATOM 2665 C C . PHE B 1 20 ? 14.031 23.5 16.391 1 87 20 PHE B C 1
ATOM 2667 O O . PHE B 1 20 ? 13.523 23.672 15.289 1 87 20 PHE B O 1
ATOM 2674 N N . GLN B 1 21 ? 14.258 24.453 17.172 1 88.94 21 GLN B N 1
ATOM 2675 C CA . GLN B 1 21 ? 13.953 25.844 16.828 1 88.94 21 GLN B CA 1
ATOM 2676 C C . GLN B 1 21 ? 14.711 26.281 15.586 1 88.94 21 GLN B C 1
ATOM 2678 O O . GLN B 1 21 ? 14.148 26.969 14.727 1 88.94 21 GLN B O 1
ATOM 2683 N N . PHE B 1 22 ? 15.953 25.891 15.516 1 90.81 22 PHE B N 1
ATOM 2684 C CA . PHE B 1 22 ? 16.766 26.188 14.352 1 90.81 22 PHE B CA 1
ATOM 2685 C C . PHE B 1 22 ? 16.156 25.578 13.094 1 90.81 22 PHE B C 1
ATOM 2687 O O . PHE B 1 22 ? 16.062 26.25 12.062 1 90.81 22 PHE B O 1
ATOM 2694 N N . VAL B 1 23 ? 15.75 24.328 13.156 1 89.25 23 VAL B N 1
ATOM 2695 C CA . VAL B 1 23 ? 15.188 23.641 12 1 89.25 23 VAL B CA 1
ATOM 2696 C C . VAL B 1 23 ? 13.922 24.344 11.539 1 89.25 23 VAL B C 1
ATOM 2698 O O . VAL B 1 23 ? 13.727 24.578 10.344 1 89.25 23 VAL B O 1
ATOM 2701 N N . VAL B 1 24 ? 13.031 24.766 12.445 1 89.69 24 VAL B N 1
ATOM 2702 C CA . VAL B 1 24 ? 11.797 25.484 12.125 1 89.69 24 VAL B CA 1
ATOM 2703 C C . VAL B 1 24 ? 12.133 26.812 11.461 1 89.69 24 VAL B C 1
ATOM 2705 O O . VAL B 1 24 ? 11.508 27.203 10.469 1 89.69 24 VAL B O 1
ATOM 2708 N N . ALA B 1 25 ? 13.102 27.453 11.945 1 91.06 25 ALA B N 1
ATOM 2709 C CA . ALA B 1 25 ? 13.531 28.719 11.375 1 91.06 25 ALA B CA 1
ATOM 2710 C C . ALA B 1 25 ? 14.078 28.531 9.961 1 91.06 25 ALA B C 1
ATOM 2712 O O . ALA B 1 25 ? 13.82 29.359 9.078 1 91.06 25 ALA B O 1
ATOM 2713 N N . ALA B 1 26 ? 14.844 27.5 9.812 1 90.19 26 ALA B N 1
ATOM 2714 C CA . ALA B 1 26 ? 15.469 27.219 8.516 1 90.19 26 ALA B CA 1
ATOM 2715 C C . ALA B 1 26 ? 14.414 26.953 7.449 1 90.19 26 ALA B C 1
ATOM 2717 O O . ALA B 1 26 ? 14.656 27.156 6.258 1 90.19 26 ALA B O 1
ATOM 2718 N N . GLU B 1 27 ? 13.281 26.453 7.867 1 89.12 27 GLU B N 1
ATOM 2719 C CA . GLU B 1 27 ? 12.227 26.062 6.934 1 89.12 27 GLU B CA 1
ATOM 2720 C C . GLU B 1 27 ? 11.227 27.203 6.723 1 89.12 27 GLU B C 1
ATOM 2722 O O . GLU B 1 27 ? 10.383 27.141 5.828 1 89.12 27 GLU B O 1
ATOM 2727 N N . ALA B 1 28 ? 11.336 28.25 7.488 1 88.19 28 ALA B N 1
ATOM 2728 C CA . ALA B 1 28 ? 10.406 29.375 7.426 1 88.19 28 ALA B CA 1
ATOM 2729 C C . ALA B 1 28 ? 10.977 30.5 6.574 1 88.19 28 ALA B C 1
ATOM 2731 O O . ALA B 1 28 ? 12.195 30.641 6.43 1 88.19 28 ALA B O 1
ATOM 2732 N N . PRO B 1 29 ? 10.039 31.234 6.02 1 86.81 29 PRO B N 1
ATOM 2733 C CA . PRO B 1 29 ? 10.531 32.375 5.211 1 86.81 29 PRO B CA 1
ATOM 2734 C C . PRO B 1 29 ? 11.172 33.469 6.051 1 86.81 29 PRO B C 1
ATOM 2736 O O . PRO B 1 29 ? 12.078 34.156 5.586 1 86.81 29 PRO B O 1
ATOM 2739 N N . THR B 1 30 ? 10.656 33.688 7.27 1 87.25 30 THR B N 1
ATOM 2740 C CA . THR B 1 30 ? 11.188 34.719 8.164 1 87.25 30 THR B CA 1
ATOM 2741 C C . THR B 1 30 ? 11.273 34.188 9.594 1 87.25 30 THR B C 1
ATOM 2743 O O . THR B 1 30 ? 10.648 33.188 9.93 1 87.25 30 THR B O 1
ATOM 2746 N N . LEU B 1 31 ? 12.117 34.906 10.328 1 89.19 31 LEU B N 1
ATOM 2747 C CA . LEU B 1 31 ? 12.227 34.531 11.727 1 89.19 31 LEU B CA 1
ATOM 2748 C C . LEU B 1 31 ? 10.898 34.719 12.453 1 89.19 31 LEU B C 1
ATOM 2750 O O . LEU B 1 31 ? 10.555 33.938 13.344 1 89.19 31 LEU B O 1
ATOM 2754 N N . ALA B 1 32 ? 10.195 35.688 12.023 1 89.44 32 ALA B N 1
ATOM 2755 C CA . ALA B 1 32 ? 8.898 35.969 12.625 1 89.44 32 ALA B CA 1
ATOM 2756 C C . ALA B 1 32 ? 7.914 34.812 12.344 1 89.44 32 ALA B C 1
ATOM 2758 O O . ALA B 1 32 ? 7.172 34.406 13.234 1 89.44 32 ALA B O 1
ATOM 2759 N N . ALA B 1 33 ? 7.93 34.438 11.195 1 89.31 33 ALA B N 1
ATOM 2760 C CA . ALA B 1 33 ? 7.062 33.344 10.805 1 89.31 33 ALA B CA 1
ATOM 2761 C C . ALA B 1 33 ? 7.406 32.062 11.586 1 89.31 33 ALA B C 1
ATOM 2763 O O . ALA B 1 33 ? 6.516 31.344 12.031 1 89.31 33 ALA B O 1
ATOM 2764 N N . ALA B 1 34 ? 8.641 31.828 11.664 1 90.12 34 ALA B N 1
ATOM 2765 C CA . ALA B 1 34 ? 9.102 30.672 12.422 1 90.12 34 ALA B CA 1
ATOM 2766 C C . ALA B 1 34 ? 8.672 30.766 13.883 1 90.12 34 ALA B C 1
ATOM 2768 O O . ALA B 1 34 ? 8.219 29.781 14.469 1 90.12 34 ALA B O 1
ATOM 2769 N N . ALA B 1 35 ? 8.844 31.891 14.445 1 89.94 35 ALA B N 1
ATOM 2770 C CA . ALA B 1 35 ? 8.461 32.125 15.836 1 89.94 35 ALA B CA 1
ATOM 2771 C C . ALA B 1 35 ? 6.973 31.875 16.047 1 89.94 35 ALA B C 1
ATOM 2773 O O . ALA B 1 35 ? 6.562 31.266 17.031 1 89.94 35 ALA B O 1
ATOM 2774 N N . ALA B 1 36 ? 6.207 32.281 15.148 1 86.31 36 ALA B N 1
ATOM 2775 C CA . ALA B 1 36 ? 4.766 32.062 15.195 1 86.31 36 ALA B CA 1
ATOM 2776 C C . ALA B 1 36 ? 4.434 30.594 15.172 1 86.31 36 ALA B C 1
ATOM 2778 O O . ALA B 1 36 ? 3.607 30.125 15.961 1 86.31 36 ALA B O 1
ATOM 2779 N N . ASP B 1 37 ? 5.191 29.906 14.336 1 83.12 37 ASP B N 1
ATOM 2780 C CA . ASP B 1 37 ? 4.992 28.469 14.227 1 83.12 37 ASP B CA 1
ATOM 2781 C C . ASP B 1 37 ? 5.324 27.766 15.539 1 83.12 37 ASP B C 1
ATOM 2783 O O . ASP B 1 37 ? 4.715 26.75 15.875 1 83.12 37 ASP B O 1
ATOM 2787 N N . LEU B 1 38 ? 6.258 28.297 16.234 1 85.44 38 LEU B N 1
ATOM 2788 C CA . LEU B 1 38 ? 6.746 27.703 17.469 1 85.44 38 LEU B CA 1
ATOM 2789 C C . LEU B 1 38 ? 5.969 28.25 18.672 1 85.44 38 LEU B C 1
ATOM 2791 O O . LEU B 1 38 ? 6.176 27.797 19.797 1 85.44 38 LEU B O 1
ATOM 2795 N N . PHE B 1 39 ? 5.113 29.266 18.422 1 84.06 39 PHE B N 1
ATOM 2796 C CA . PHE B 1 39 ? 4.312 29.906 19.469 1 84.06 39 PHE B CA 1
ATOM 2797 C C . PHE B 1 39 ? 5.203 30.578 20.5 1 84.06 39 PHE B C 1
ATOM 2799 O O . PHE B 1 39 ? 4.969 30.453 21.703 1 84.06 39 PHE B O 1
ATOM 2806 N N . ILE B 1 40 ? 6.238 31.156 20.016 1 86.81 40 ILE B N 1
ATOM 2807 C CA . ILE B 1 40 ? 7.121 31.953 20.859 1 86.81 40 ILE B CA 1
ATOM 2808 C C . ILE B 1 40 ? 7.371 33.312 20.203 1 86.81 40 ILE B C 1
ATOM 2810 O O . ILE B 1 40 ? 6.914 33.562 19.078 1 86.81 40 ILE B O 1
ATOM 2814 N N . THR B 1 41 ? 8.023 34.156 20.938 1 87.81 41 THR B N 1
ATOM 2815 C CA . THR B 1 41 ? 8.328 35.469 20.375 1 87.81 41 THR B CA 1
ATOM 2816 C C . THR B 1 41 ? 9.539 35.406 19.453 1 87.81 41 THR B C 1
ATOM 2818 O O . THR B 1 41 ? 10.383 34.5 19.594 1 87.81 41 THR B O 1
ATOM 2821 N N . GLN B 1 42 ? 9.492 36.281 18.516 1 90.62 42 GLN B N 1
ATOM 2822 C CA . GLN B 1 42 ? 10.625 36.375 17.609 1 90.62 42 GLN B CA 1
ATOM 2823 C C . GLN B 1 42 ? 11.93 36.594 18.375 1 90.62 42 GLN B C 1
ATOM 2825 O O . GLN B 1 42 ? 12.984 36.094 17.984 1 90.62 42 GLN B O 1
ATOM 2830 N N . GLN B 1 43 ? 11.914 37.344 19.453 1 90.94 43 GLN B N 1
ATOM 2831 C CA . GLN B 1 43 ? 13.094 37.625 20.281 1 90.94 43 GLN B CA 1
ATOM 2832 C C . GLN B 1 43 ? 13.625 36.344 20.906 1 90.94 43 GLN B C 1
ATOM 2834 O O . GLN B 1 43 ? 14.836 36.094 20.922 1 90.94 43 GLN B O 1
ATOM 2839 N N . ALA B 1 44 ? 12.719 35.594 21.406 1 89 44 ALA B N 1
ATOM 2840 C CA . ALA B 1 44 ? 13.094 34.344 22.031 1 89 44 ALA B CA 1
ATOM 2841 C C . ALA B 1 44 ? 13.75 33.406 21.016 1 89 44 ALA B C 1
ATOM 2843 O O . ALA B 1 44 ? 14.758 32.75 21.312 1 89 44 ALA B O 1
ATOM 2844 N N . LEU B 1 45 ? 13.156 33.312 19.844 1 92.56 45 LEU B N 1
ATOM 2845 C CA . LEU B 1 45 ? 13.719 32.469 18.812 1 92.56 45 LEU B CA 1
ATOM 2846 C C . LEU B 1 45 ? 15.094 32.969 18.375 1 92.56 45 LEU B C 1
ATOM 2848 O O . LEU B 1 45 ? 16.016 32.188 18.203 1 92.56 45 LEU B O 1
ATOM 2852 N N . SER B 1 46 ? 15.18 34.219 18.172 1 92.38 46 SER B N 1
ATOM 2853 C CA . SER B 1 46 ? 16.453 34.844 17.781 1 92.38 46 SER B CA 1
ATOM 2854 C C . SER B 1 46 ? 17.531 34.562 18.812 1 92.38 46 SER B C 1
ATOM 2856 O O . SER B 1 46 ? 18.672 34.219 18.469 1 92.38 46 SER B O 1
ATOM 2858 N N . SER B 1 47 ? 17.172 34.656 20.031 1 91.81 47 SER B N 1
ATOM 2859 C CA . SER B 1 47 ? 18.109 34.375 21.125 1 91.81 47 SER B CA 1
ATOM 2860 C C . SER B 1 47 ? 18.562 32.938 21.125 1 91.81 47 SER B C 1
ATOM 2862 O O . SER B 1 47 ? 19.734 32.625 21.344 1 91.81 47 SER B O 1
ATOM 2864 N N . ALA B 1 48 ? 17.641 32.094 20.984 1 90.38 48 ALA B N 1
ATOM 2865 C CA . ALA B 1 48 ? 17.953 30.656 20.938 1 90.38 48 ALA B CA 1
ATOM 2866 C C . ALA B 1 48 ? 18.922 30.328 19.812 1 90.38 48 ALA B C 1
ATOM 2868 O O . ALA B 1 48 ? 19.859 29.562 19.984 1 90.38 48 ALA B O 1
ATOM 2869 N N . ILE B 1 49 ? 18.703 30.953 18.641 1 91.44 49 ILE B N 1
ATOM 2870 C CA . ILE B 1 49 ? 19.547 30.719 17.484 1 91.44 49 ILE B CA 1
ATOM 2871 C C . ILE B 1 49 ? 20.953 31.266 17.75 1 91.44 49 ILE B C 1
ATOM 2873 O O . ILE B 1 49 ? 21.953 30.625 17.438 1 91.44 49 ILE B O 1
ATOM 2877 N N . ARG B 1 50 ? 20.984 32.375 18.297 1 91.44 50 ARG B N 1
ATOM 2878 C CA . ARG B 1 50 ? 22.266 33 18.625 1 91.44 50 ARG B CA 1
ATOM 2879 C C . ARG B 1 50 ? 23.047 32.125 19.609 1 91.44 50 ARG B C 1
ATOM 2881 O O . ARG B 1 50 ? 24.266 31.953 19.484 1 91.44 50 ARG B O 1
ATOM 2888 N N . GLN B 1 51 ? 22.328 31.641 20.578 1 89.56 51 GLN B N 1
ATOM 2889 C CA . GLN B 1 51 ? 22.969 30.766 21.547 1 89.56 51 GLN B CA 1
ATOM 2890 C C . GLN B 1 51 ? 23.484 29.5 20.875 1 89.56 51 GLN B C 1
ATOM 2892 O O . GLN B 1 51 ? 24.594 29.031 21.172 1 89.56 51 GLN B O 1
ATOM 2897 N N . LEU B 1 52 ? 22.719 28.938 20.047 1 89.06 52 LEU B N 1
ATOM 2898 C CA . LEU B 1 52 ? 23.141 27.766 19.297 1 89.06 52 LEU B CA 1
ATOM 2899 C C . LEU B 1 52 ? 24.391 28.062 18.469 1 89.06 52 LEU B C 1
ATOM 2901 O O . LEU B 1 52 ? 25.312 27.25 18.422 1 89.06 52 LEU B O 1
ATOM 2905 N N . GLU B 1 53 ? 24.406 29.25 17.781 1 91.19 53 GLU B N 1
ATOM 2906 C CA . GLU B 1 53 ? 25.562 29.672 17.016 1 91.19 53 GLU B CA 1
ATOM 2907 C C . GLU B 1 53 ? 26.797 29.828 17.891 1 91.19 53 GLU B C 1
ATOM 2909 O O . GLU B 1 53 ? 27.906 29.438 17.516 1 91.19 53 GLU B O 1
ATOM 2914 N N . ARG B 1 54 ? 26.609 30.312 19.031 1 88.44 54 ARG B N 1
ATOM 2915 C CA . ARG B 1 54 ? 27.703 30.484 19.984 1 88.44 54 ARG B CA 1
ATOM 2916 C C . ARG B 1 54 ? 28.25 29.125 20.453 1 88.44 54 ARG B C 1
ATOM 2918 O O . ARG B 1 54 ? 29.453 28.938 20.516 1 88.44 54 ARG B O 1
ATOM 2925 N N . ASP B 1 55 ? 27.328 28.25 20.781 1 82.56 55 ASP B N 1
ATOM 2926 C CA . ASP B 1 55 ? 27.719 26.922 21.219 1 82.56 55 ASP B CA 1
ATOM 2927 C C . ASP B 1 55 ? 28.531 26.203 20.141 1 82.56 55 ASP B C 1
ATOM 2929 O O . ASP B 1 55 ? 29.469 25.453 20.453 1 82.56 55 ASP B O 1
ATOM 2933 N N . LEU B 1 56 ? 28.156 26.5 18.922 1 87.25 56 LEU B N 1
ATOM 2934 C CA . LEU B 1 56 ? 28.766 25.797 17.797 1 87.25 56 LEU B CA 1
ATOM 2935 C C . LEU B 1 56 ? 29.969 26.578 17.266 1 87.25 56 LEU B C 1
ATOM 2937 O O . LEU B 1 56 ? 30.797 26.031 16.531 1 87.25 56 LEU B O 1
ATOM 2941 N N . GLY B 1 57 ? 30.031 27.812 17.531 1 88.5 57 GLY B N 1
ATOM 2942 C CA . GLY B 1 57 ? 31.125 28.656 17.094 1 88.5 57 GLY B CA 1
ATOM 2943 C C . GLY B 1 57 ? 31.016 29.062 15.633 1 88.5 57 GLY B C 1
ATOM 2944 O O . GLY B 1 57 ? 32.031 29.344 14.977 1 88.5 57 GLY B O 1
ATOM 2945 N N . VAL B 1 58 ? 29.859 28.891 15.094 1 89.81 58 VAL B N 1
ATOM 2946 C CA . VAL B 1 58 ? 29.625 29.25 13.695 1 89.81 58 VAL B CA 1
ATOM 2947 C C . VAL B 1 58 ? 28.328 30.031 13.562 1 89.81 58 VAL B C 1
ATOM 2949 O O . VAL B 1 58 ? 27.484 30.016 14.477 1 89.81 58 VAL B O 1
ATOM 2952 N N . GLU B 1 59 ? 28.188 30.797 12.43 1 91.19 59 GLU B N 1
ATOM 2953 C CA . GLU B 1 59 ? 26.922 31.406 12.062 1 91.19 59 GLU B CA 1
ATOM 2954 C C . GLU B 1 59 ? 26.062 30.469 11.219 1 91.19 59 GLU B C 1
ATOM 2956 O O . GLU B 1 59 ? 26.578 29.812 10.297 1 91.19 59 GLU B O 1
ATOM 2961 N N . LEU B 1 60 ? 24.844 30.391 11.641 1 91.88 60 LEU B N 1
ATOM 2962 C CA . LEU B 1 60 ? 23.969 29.453 10.961 1 91.88 60 LEU B CA 1
ATOM 2963 C C . LEU B 1 60 ? 23.125 30.156 9.898 1 91.88 60 LEU B C 1
ATOM 2965 O O . LEU B 1 60 ? 22.688 29.547 8.922 1 91.88 60 LEU B O 1
ATOM 2969 N N . PHE B 1 61 ? 22.828 31.453 10.055 1 92.75 61 PHE B N 1
ATOM 2970 C CA . PHE B 1 61 ? 22.094 32.281 9.094 1 92.75 61 PHE B CA 1
ATOM 2971 C C . PHE B 1 61 ? 22.938 33.469 8.641 1 92.75 61 PHE B C 1
ATOM 2973 O O . PHE B 1 61 ? 23.688 34.031 9.43 1 92.75 61 PHE B O 1
ATOM 2980 N N . SER B 1 62 ? 22.734 33.719 7.238 1 87.44 62 SER B N 1
ATOM 2981 C CA . SER B 1 62 ? 23.453 34.875 6.699 1 87.44 62 SER B CA 1
ATOM 2982 C C . SER B 1 62 ? 22.875 36.188 7.23 1 87.44 62 SER B C 1
ATOM 2984 O O . SER B 1 62 ? 21.641 36.344 7.285 1 87.44 62 SER B O 1
ATOM 2986 N N . ARG B 1 63 ? 23.703 37 7.805 1 72.06 63 ARG B N 1
ATOM 2987 C CA . ARG B 1 63 ? 23.297 38.281 8.344 1 72.06 63 ARG B CA 1
ATOM 2988 C C . ARG B 1 63 ? 23.172 39.312 7.238 1 72.06 63 ARG B C 1
ATOM 2990 O O . ARG B 1 63 ? 22.688 40.438 7.473 1 72.06 63 ARG B O 1
ATOM 2997 N N . ALA B 1 64 ? 23.75 39.031 6.121 1 62.59 64 ALA B N 1
ATOM 2998 C CA . ALA B 1 64 ? 23.875 40.062 5.066 1 62.59 64 ALA B CA 1
ATOM 2999 C C . ALA B 1 64 ? 22.516 40.312 4.402 1 62.59 64 ALA B C 1
ATOM 3001 O O . ALA B 1 64 ? 22.297 41.375 3.855 1 62.59 64 ALA B O 1
ATOM 3002 N N . GLN B 1 65 ? 21.766 39.25 4.32 1 54.91 65 GLN B N 1
ATOM 3003 C CA . GLN B 1 65 ? 20.594 39.406 3.459 1 54.91 65 GLN B CA 1
ATOM 3004 C C . GLN B 1 65 ? 19.312 39.438 4.277 1 54.91 65 GLN B C 1
ATOM 3006 O O . GLN B 1 65 ? 19.266 38.938 5.406 1 54.91 65 GLN B O 1
ATOM 3011 N N . ARG B 1 66 ? 18.406 40.25 3.848 1 57.69 66 ARG B N 1
ATOM 3012 C CA . ARG B 1 66 ? 17.078 40.438 4.406 1 57.69 66 ARG B CA 1
ATOM 3013 C C . ARG B 1 66 ? 16.375 39.125 4.625 1 57.69 66 ARG B C 1
ATOM 3015 O O . ARG B 1 66 ? 15.57 38.969 5.547 1 57.69 66 ARG B O 1
ATOM 3022 N N . SER B 1 67 ? 16.688 38.156 3.795 1 64.88 67 SER B N 1
ATOM 3023 C CA . SER B 1 67 ? 15.961 36.906 3.9 1 64.88 67 SER B CA 1
ATOM 3024 C C . SER B 1 67 ? 16.719 35.906 4.762 1 64.88 67 SER B C 1
ATOM 3026 O O . SER B 1 67 ? 17.938 36 4.906 1 64.88 67 SER B O 1
ATOM 3028 N N . LEU B 1 68 ? 15.984 35.188 5.555 1 78 68 LEU B N 1
ATOM 3029 C CA . LEU B 1 68 ? 16.5 34.125 6.383 1 78 68 LEU B CA 1
ATOM 3030 C C . LEU B 1 68 ? 17.156 33.031 5.527 1 78 68 LEU B C 1
ATOM 3032 O O . LEU B 1 68 ? 16.469 32.188 4.949 1 78 68 LEU B O 1
ATOM 3036 N N . GLN B 1 69 ? 18.531 33.281 5.203 1 88.31 69 GLN B N 1
ATOM 3037 C CA . GLN B 1 69 ? 19.25 32.312 4.395 1 88.31 69 GLN B CA 1
ATOM 3038 C C . GLN B 1 69 ? 20.297 31.562 5.227 1 88.31 69 GLN B C 1
ATOM 3040 O O . GLN B 1 69 ? 21.016 32.156 6.027 1 88.31 69 GLN B O 1
ATOM 3045 N N . LEU B 1 70 ? 20.359 30.328 5.008 1 89.81 70 LEU B N 1
ATOM 3046 C CA . LEU B 1 70 ? 21.312 29.484 5.73 1 89.81 70 LEU B CA 1
ATOM 3047 C C . LEU B 1 70 ? 22.734 29.719 5.219 1 89.81 70 LEU B C 1
ATOM 3049 O O . LEU B 1 70 ? 22.938 29.891 4.016 1 89.81 70 LEU B O 1
ATOM 3053 N N . THR B 1 71 ? 23.75 29.719 6.109 1 89.62 71 THR B N 1
ATOM 3054 C CA . THR B 1 71 ? 25.156 29.594 5.75 1 89.62 71 THR B CA 1
ATOM 3055 C C . THR B 1 71 ? 25.5 28.141 5.406 1 89.62 71 THR B C 1
ATOM 3057 O O . THR B 1 71 ? 24.656 27.266 5.492 1 89.62 71 THR B O 1
ATOM 3060 N N . ASP B 1 72 ? 26.719 27.891 4.957 1 85.75 72 ASP B N 1
ATOM 3061 C CA . ASP B 1 72 ? 27.172 26.516 4.73 1 85.75 72 ASP B CA 1
ATOM 3062 C C . ASP B 1 72 ? 27.078 25.688 6.008 1 85.75 72 ASP B C 1
ATOM 3064 O O . ASP B 1 72 ? 26.625 24.531 5.973 1 85.75 72 ASP B O 1
ATOM 3068 N N . ALA B 1 73 ? 27.516 26.281 7.047 1 88 73 ALA B N 1
ATOM 3069 C CA . ALA B 1 73 ? 27.391 25.625 8.344 1 88 73 ALA B CA 1
ATOM 3070 C C . ALA B 1 73 ? 25.922 25.359 8.695 1 88 73 ALA B C 1
ATOM 3072 O O . ALA B 1 73 ? 25.594 24.312 9.258 1 88 73 ALA B O 1
ATOM 3073 N N . GLY B 1 74 ? 25.109 26.297 8.406 1 89.94 74 GLY B N 1
ATOM 3074 C CA . GLY B 1 74 ? 23.672 26.125 8.633 1 89.94 74 GLY B CA 1
ATOM 3075 C C . GLY B 1 74 ? 23.078 24.969 7.871 1 89.94 74 GLY B C 1
ATOM 3076 O O . GLY B 1 74 ? 22.281 24.203 8.414 1 89.94 74 GLY B O 1
ATOM 3077 N N . HIS B 1 75 ? 23.484 24.828 6.664 1 88 75 HIS B N 1
ATOM 3078 C CA . HIS B 1 75 ? 23.016 23.734 5.832 1 88 75 HIS B CA 1
ATOM 3079 C C . HIS B 1 75 ? 23.453 22.391 6.395 1 88 75 HIS B C 1
ATOM 3081 O O . HIS B 1 75 ? 22.672 21.438 6.422 1 88 75 HIS B O 1
ATOM 3087 N N . GLU B 1 76 ? 24.656 22.328 6.781 1 84.62 76 GLU B N 1
ATOM 3088 C CA . GLU B 1 76 ? 25.172 21.094 7.367 1 84.62 76 GLU B CA 1
ATOM 3089 C C . GLU B 1 76 ? 24.406 20.719 8.633 1 84.62 76 GLU B C 1
ATOM 3091 O O . GLU B 1 76 ? 24.016 19.562 8.805 1 84.62 76 GLU B O 1
ATOM 3096 N N . LEU B 1 77 ? 24.203 21.672 9.469 1 84.62 77 LEU B N 1
ATOM 3097 C CA . LEU B 1 77 ? 23.484 21.406 10.703 1 84.62 77 LEU B CA 1
ATOM 3098 C C . LEU B 1 77 ? 22.031 21 10.406 1 84.62 77 LEU B C 1
ATOM 3100 O O . LEU B 1 77 ? 21.516 20.062 11.023 1 84.62 77 LEU B O 1
ATOM 3104 N N . TYR B 1 78 ? 21.453 21.703 9.43 1 87.88 78 TYR B N 1
ATOM 3105 C CA . TYR B 1 78 ? 20.078 21.406 9.055 1 87.88 78 TYR B CA 1
ATOM 3106 C C . TYR B 1 78 ? 19.938 19.969 8.578 1 87.88 78 TYR B C 1
ATOM 3108 O O . TYR B 1 78 ? 19.062 19.234 9.039 1 87.88 78 TYR B O 1
ATOM 3116 N N . THR B 1 79 ? 20.828 19.547 7.773 1 78.56 79 THR B N 1
ATOM 3117 C CA . THR B 1 79 ? 20.828 18.188 7.211 1 78.56 79 THR B CA 1
ATOM 3118 C C . THR B 1 79 ? 21 17.156 8.305 1 78.56 79 THR B C 1
ATOM 3120 O O . THR B 1 79 ? 20.328 16.109 8.305 1 78.56 79 THR B O 1
ATOM 3123 N N . GLY B 1 80 ? 21.828 17.469 9.219 1 79.06 80 GLY B N 1
ATOM 3124 C CA . GLY B 1 80 ? 22.094 16.531 10.305 1 79.06 80 GLY B CA 1
ATOM 3125 C C . GLY B 1 80 ? 21.078 16.594 11.422 1 79.06 80 GLY B C 1
ATOM 3126 O O . GLY B 1 80 ? 20.812 15.594 12.094 1 79.06 80 GLY B O 1
ATOM 3127 N N . ALA B 1 81 ? 20.484 17.688 11.633 1 82.25 81 ALA B N 1
ATOM 3128 C CA . ALA B 1 81 ? 19.578 17.906 12.766 1 82.25 81 ALA B CA 1
ATOM 3129 C C . ALA B 1 81 ? 18.266 17.141 12.578 1 82.25 81 ALA B C 1
ATOM 3131 O O . ALA B 1 81 ? 17.719 16.609 13.539 1 82.25 81 ALA B O 1
ATOM 3132 N N . LYS B 1 82 ? 17.875 17.109 11.391 1 81.38 82 LYS B N 1
ATOM 3133 C CA . LYS B 1 82 ? 16.547 16.531 11.133 1 81.38 82 LYS B CA 1
ATOM 3134 C C . LYS B 1 82 ? 16.5 15.07 11.555 1 81.38 82 LYS B C 1
ATOM 3136 O O . LYS B 1 82 ? 15.656 14.672 12.359 1 81.38 82 LYS B O 1
ATOM 3141 N N . PRO B 1 83 ? 17.422 14.312 11.047 1 77.25 83 PRO B N 1
ATOM 3142 C CA . PRO B 1 83 ? 17.406 12.922 11.492 1 77.25 83 PRO B CA 1
ATOM 3143 C C . PRO B 1 83 ? 17.656 12.773 12.992 1 77.25 83 PRO B C 1
ATOM 3145 O O . PRO B 1 83 ? 17.109 11.867 13.625 1 77.25 83 PRO B O 1
ATOM 3148 N N . LEU B 1 84 ? 18.438 13.578 13.5 1 75.56 84 LEU B N 1
ATOM 3149 C CA . LEU B 1 84 ? 18.719 13.531 14.93 1 75.56 84 LEU B CA 1
ATOM 3150 C C . LEU B 1 84 ? 17.453 13.82 15.742 1 75.56 84 LEU B C 1
ATOM 3152 O O . LEU B 1 84 ? 17.141 13.094 16.688 1 75.56 84 LEU B O 1
ATOM 3156 N N . LEU B 1 85 ? 16.797 14.828 15.422 1 79.69 85 LEU B N 1
ATOM 3157 C CA . LEU B 1 85 ? 15.562 15.188 16.094 1 79.69 85 LEU B CA 1
ATOM 3158 C C . LEU B 1 85 ? 14.508 14.094 15.93 1 79.69 85 LEU B C 1
ATOM 3160 O O . LEU B 1 85 ? 13.766 13.797 16.875 1 79.69 85 LEU B O 1
ATOM 3164 N N . ALA B 1 86 ? 14.492 13.594 14.734 1 76.5 86 ALA B N 1
ATOM 3165 C CA . ALA B 1 86 ? 13.594 12.469 14.5 1 76.5 86 ALA B CA 1
ATOM 3166 C C . ALA B 1 86 ? 13.945 11.289 15.406 1 76.5 86 ALA B C 1
ATOM 3168 O O . ALA B 1 86 ? 13.062 10.648 15.977 1 76.5 86 ALA B O 1
ATOM 3169 N N . GLY B 1 87 ? 15.188 11.039 15.508 1 75.44 87 GLY B N 1
ATOM 3170 C CA . GLY B 1 87 ? 15.641 9.984 16.391 1 75.44 87 GLY B CA 1
ATOM 3171 C C . GLY B 1 87 ? 15.25 10.203 17.844 1 75.44 87 GLY B C 1
ATOM 3172 O O . GLY B 1 87 ? 14.828 9.266 18.516 1 75.44 87 GLY B O 1
ATOM 3173 N N . ILE B 1 88 ? 15.352 11.359 18.266 1 73.5 88 ILE B N 1
ATOM 3174 C CA . ILE B 1 88 ? 14.977 11.719 19.625 1 73.5 88 ILE B CA 1
ATOM 3175 C C . ILE B 1 88 ? 13.492 11.469 19.844 1 73.5 88 ILE B C 1
ATOM 3177 O O . ILE B 1 88 ? 13.086 10.922 20.875 1 73.5 88 ILE B O 1
ATOM 3181 N N . ARG B 1 89 ? 12.766 11.852 18.891 1 74.69 89 ARG B N 1
ATOM 3182 C CA . ARG B 1 89 ? 11.32 11.648 18.984 1 74.69 89 ARG B CA 1
ATOM 3183 C C . ARG B 1 89 ? 10.984 10.164 19.047 1 74.69 89 ARG B C 1
ATOM 3185 O O . ARG B 1 89 ? 10.141 9.75 19.844 1 74.69 89 ARG B O 1
ATOM 3192 N N . VAL B 1 90 ? 11.609 9.477 18.172 1 70.56 90 VAL B N 1
ATOM 3193 C CA . VAL B 1 90 ? 11.383 8.039 18.141 1 70.56 90 VAL B CA 1
ATOM 3194 C C . VAL B 1 90 ? 11.766 7.418 19.484 1 70.56 90 VAL B C 1
ATOM 3196 O O . VAL B 1 90 ? 11.031 6.582 20.016 1 70.56 90 VAL B O 1
ATOM 3199 N N . LEU B 1 91 ? 12.789 7.832 20.016 1 67.31 91 LEU B N 1
ATOM 3200 C CA . LEU B 1 91 ? 13.242 7.336 21.312 1 67.31 91 LEU B CA 1
ATOM 3201 C C . LEU B 1 91 ? 12.25 7.703 22.406 1 67.31 91 LEU B C 1
ATOM 3203 O O . LEU B 1 91 ? 11.93 6.871 23.266 1 67.31 91 LEU B O 1
ATOM 3207 N N . ALA B 1 92 ? 11.836 8.875 22.375 1 70.38 92 ALA B N 1
ATOM 3208 C CA . ALA B 1 92 ? 10.875 9.344 23.359 1 70.38 92 ALA B CA 1
ATOM 3209 C C . ALA B 1 92 ? 9.586 8.531 23.297 1 70.38 92 ALA B C 1
ATOM 3211 O O . ALA B 1 92 ? 9.07 8.078 24.328 1 70.38 92 ALA B O 1
ATOM 3212 N N . ASN B 1 93 ? 9.148 8.375 22.094 1 67.94 93 ASN B N 1
ATOM 3213 C CA . ASN B 1 93 ? 7.918 7.613 21.906 1 67.94 93 ASN B CA 1
ATOM 3214 C C . ASN B 1 93 ? 8.086 6.16 22.344 1 67.94 93 ASN B C 1
ATOM 3216 O O . ASN B 1 93 ? 7.188 5.594 22.969 1 67.94 93 ASN B O 1
ATOM 3220 N N . ALA B 1 94 ? 9.164 5.605 21.938 1 65.31 94 ALA B N 1
ATOM 3221 C CA . ALA B 1 94 ? 9.438 4.23 22.344 1 65.31 94 ALA B CA 1
ATOM 3222 C C . ALA B 1 94 ? 9.5 4.098 23.859 1 65.31 94 ALA B C 1
ATOM 3224 O O . ALA B 1 94 ? 9.031 3.107 24.422 1 65.31 94 ALA B O 1
ATOM 3225 N N . THR B 1 95 ? 10.078 5.055 24.469 1 64.88 95 THR B N 1
ATOM 3226 C CA . THR B 1 95 ? 10.219 5.051 25.922 1 64.88 95 THR B CA 1
ATOM 3227 C C . THR B 1 95 ? 8.859 5.215 26.594 1 64.88 95 THR B C 1
ATOM 3229 O O . THR B 1 95 ? 8.57 4.543 27.594 1 64.88 95 THR B O 1
ATOM 3232 N N . ARG B 1 96 ? 8.047 6.047 26.047 1 63.88 96 ARG B N 1
ATOM 3233 C CA . ARG B 1 96 ? 6.711 6.285 26.578 1 63.88 96 ARG B CA 1
ATOM 3234 C C . ARG B 1 96 ? 5.812 5.066 26.391 1 63.88 96 ARG B C 1
ATOM 3236 O O . ARG B 1 96 ? 4.945 4.789 27.219 1 63.88 96 ARG B O 1
ATOM 3243 N N . ASN B 1 97 ? 6.059 4.488 25.234 1 58.81 97 ASN B N 1
ATOM 3244 C CA . ASN B 1 97 ? 5.172 3.389 24.859 1 58.81 97 ASN B CA 1
ATOM 3245 C C . ASN B 1 97 ? 5.703 2.049 25.359 1 58.81 97 ASN B C 1
ATOM 3247 O O . ASN B 1 97 ? 5.238 0.991 24.938 1 58.81 97 ASN B O 1
ATOM 3251 N N . ILE B 1 98 ? 6.773 2.061 26.047 1 55.19 98 ILE B N 1
ATOM 3252 C CA . ILE B 1 98 ? 7.281 0.804 26.578 1 55.19 98 ILE B CA 1
ATOM 3253 C C . ILE B 1 98 ? 6.129 -0.015 27.156 1 55.19 98 ILE B C 1
ATOM 3255 O O . ILE B 1 98 ? 6.121 -1.244 27.062 1 55.19 98 ILE B O 1
ATOM 3259 N N . SER B 1 99 ? 5.258 0.655 27.734 1 51.97 99 SER B N 1
ATOM 3260 C CA . SER B 1 99 ? 4.148 -0.11 28.281 1 51.97 99 SER B CA 1
ATOM 3261 C C . SER B 1 99 ? 3.119 -0.458 27.219 1 51.97 99 SER B C 1
ATOM 3263 O O . SER B 1 99 ? 2.176 -1.208 27.469 1 51.97 99 SER B O 1
ATOM 3265 N N . ASN B 1 100 ? 3.227 0.298 26.078 1 52.97 100 ASN B N 1
ATOM 3266 C CA . ASN B 1 100 ? 2.262 -0.019 25.031 1 52.97 100 ASN B CA 1
ATOM 3267 C C . ASN B 1 100 ? 2.881 -0.898 23.953 1 52.97 100 ASN B C 1
ATOM 3269 O O . ASN B 1 100 ? 3.408 -0.39 22.969 1 52.97 100 ASN B O 1
ATOM 3273 N N . PRO B 1 101 ? 3.279 -2.104 24.312 1 51.91 101 PRO B N 1
ATOM 3274 C CA . PRO B 1 101 ? 3.91 -3.127 23.469 1 51.91 101 PRO B CA 1
ATOM 3275 C C . PRO B 1 101 ? 3.314 -3.195 22.078 1 51.91 101 PRO B C 1
ATOM 3277 O O . PRO B 1 101 ? 3.807 -3.941 21.219 1 51.91 101 PRO B O 1
ATOM 3280 N N . GLN B 1 102 ? 2.328 -2.258 21.75 1 60.41 102 GLN B N 1
ATOM 3281 C CA . GLN B 1 102 ? 1.437 -2.705 20.688 1 60.41 102 GLN B CA 1
ATOM 3282 C C . GLN B 1 102 ? 1.767 -2.014 19.359 1 60.41 102 GLN B C 1
ATOM 3284 O O . GLN B 1 102 ? 1.137 -2.285 18.344 1 60.41 102 GLN B O 1
ATOM 3289 N N . ARG B 1 103 ? 2.963 -1.211 19.375 1 78.88 103 ARG B N 1
ATOM 3290 C CA . ARG B 1 103 ? 3.082 -0.56 18.062 1 78.88 103 ARG B CA 1
ATOM 3291 C C . ARG B 1 103 ? 3.816 -1.453 17.078 1 78.88 103 ARG B C 1
ATOM 3293 O O . ARG B 1 103 ? 4.895 -1.968 17.375 1 78.88 103 ARG B O 1
ATOM 3300 N N . ALA B 1 104 ? 3.275 -1.649 15.953 1 89.94 104 ALA B N 1
ATOM 3301 C CA . ALA B 1 104 ? 3.846 -2.496 14.906 1 89.94 104 ALA B CA 1
ATOM 3302 C C . ALA B 1 104 ? 5.09 -1.853 14.305 1 89.94 104 ALA B C 1
ATOM 3304 O O . ALA B 1 104 ? 5.188 -0.625 14.227 1 89.94 104 ALA B O 1
ATOM 3305 N N . PHE B 1 105 ? 6.148 -2.613 14.086 1 92.81 105 PHE B N 1
ATOM 3306 C CA . PHE B 1 105 ? 7.277 -2.203 13.258 1 92.81 105 PHE B CA 1
ATOM 3307 C C . PHE B 1 105 ? 6.844 -1.997 11.812 1 92.81 105 PHE B C 1
ATOM 3309 O O . PHE B 1 105 ? 6.426 -2.943 11.141 1 92.81 105 PHE B O 1
ATOM 3316 N N . VAL B 1 106 ? 6.965 -0.797 11.305 1 94.88 106 VAL B N 1
ATOM 3317 C CA . VAL B 1 106 ? 6.391 -0.474 10.008 1 94.88 106 VAL B CA 1
ATOM 3318 C C . VAL B 1 106 ? 7.484 -0.479 8.938 1 94.88 106 VAL B C 1
ATOM 3320 O O . VAL B 1 106 ? 8.438 0.302 9.016 1 94.88 106 VAL B O 1
ATOM 3323 N N . ILE B 1 107 ? 7.289 -1.317 7.895 1 96.88 107 ILE B N 1
ATOM 3324 C CA . ILE B 1 107 ? 8.203 -1.424 6.766 1 96.88 107 ILE B CA 1
ATOM 3325 C C . ILE B 1 107 ? 7.551 -0.849 5.512 1 96.88 107 ILE B C 1
ATOM 3327 O O . ILE B 1 107 ? 6.543 -1.375 5.035 1 96.88 107 ILE B O 1
ATOM 3331 N N . GLY B 1 108 ? 8.133 0.229 5.031 1 96.19 108 GLY B N 1
ATOM 3332 C CA . GLY B 1 108 ? 7.75 0.715 3.715 1 96.19 108 GLY B CA 1
ATOM 3333 C C . GLY B 1 108 ? 8.547 0.083 2.592 1 96.19 108 GLY B C 1
ATOM 3334 O O . GLY B 1 108 ? 9.734 -0.224 2.76 1 96.19 108 GLY B O 1
ATOM 3335 N N . HIS B 1 109 ? 7.895 -0.113 1.457 1 93.75 109 HIS B N 1
ATOM 3336 C CA . HIS B 1 109 ? 8.625 -0.601 0.292 1 93.75 109 HIS B CA 1
ATOM 3337 C C . HIS B 1 109 ? 8.195 0.133 -0.974 1 93.75 109 HIS B C 1
ATOM 3339 O O . HIS B 1 109 ? 7.031 0.517 -1.109 1 93.75 109 HIS B O 1
ATOM 3345 N N . SER B 1 110 ? 9.188 0.325 -1.851 1 90.19 110 SER B N 1
ATOM 3346 C CA . SER B 1 110 ? 8.891 0.958 -3.131 1 90.19 110 SER B CA 1
ATOM 3347 C C . SER B 1 110 ? 8.062 0.038 -4.023 1 90.19 110 SER B C 1
ATOM 3349 O O . SER B 1 110 ? 8.031 -1.177 -3.816 1 90.19 110 SER B O 1
ATOM 3351 N N . PRO B 1 111 ? 7.43 0.608 -5.047 1 83.69 111 PRO B N 1
ATOM 3352 C CA . PRO B 1 111 ? 6.633 -0.214 -5.957 1 83.69 111 PRO B CA 1
ATOM 3353 C C . PRO B 1 111 ? 7.465 -1.268 -6.684 1 83.69 111 PRO B C 1
ATOM 3355 O O . PRO B 1 111 ? 6.914 -2.25 -7.191 1 83.69 111 PRO B O 1
ATOM 3358 N N . ALA B 1 112 ? 8.711 -1.104 -6.688 1 86.94 112 ALA B N 1
ATOM 3359 C CA . ALA B 1 112 ? 9.602 -2.051 -7.359 1 86.94 112 ALA B CA 1
ATOM 3360 C C . ALA B 1 112 ? 9.727 -3.346 -6.562 1 86.94 112 ALA B C 1
ATOM 3362 O O . ALA B 1 112 ? 10.234 -4.348 -7.07 1 86.94 112 ALA B O 1
ATOM 3363 N N . ILE B 1 113 ? 9.297 -3.352 -5.344 1 91.19 113 ILE B N 1
ATOM 3364 C CA . ILE B 1 113 ? 9.328 -4.516 -4.461 1 91.19 113 ILE B CA 1
ATOM 3365 C C . ILE B 1 113 ? 7.906 -4.906 -4.07 1 91.19 113 ILE B C 1
ATOM 3367 O O . ILE B 1 113 ? 7.145 -4.074 -3.568 1 91.19 113 ILE B O 1
ATOM 3371 N N . SER B 1 114 ? 7.531 -6.133 -4.316 1 90.25 114 SER B N 1
ATOM 3372 C CA . SER B 1 114 ? 6.18 -6.562 -3.98 1 90.25 114 SER B CA 1
ATOM 3373 C C . SER B 1 114 ? 6.043 -6.848 -2.488 1 90.25 114 SER B C 1
ATOM 3375 O O . SER B 1 114 ? 7.035 -7.098 -1.805 1 90.25 114 SER B O 1
ATOM 3377 N N . GLY B 1 115 ? 4.797 -6.781 -1.992 1 91.75 115 GLY B N 1
ATOM 3378 C CA . GLY B 1 115 ? 4.535 -7.16 -0.613 1 91.75 115 GLY B CA 1
ATOM 3379 C C . GLY B 1 115 ? 4.977 -8.578 -0.289 1 91.75 115 GLY B C 1
ATOM 3380 O O . GLY B 1 115 ? 5.441 -8.844 0.819 1 91.75 115 GLY B O 1
ATOM 3381 N N . GLU B 1 116 ? 4.855 -9.453 -1.223 1 91.81 116 GLU B N 1
ATOM 3382 C CA . GLU B 1 116 ? 5.281 -10.836 -1.032 1 91.81 116 GLU B CA 1
ATOM 3383 C C . GLU B 1 116 ? 6.797 -10.922 -0.873 1 91.81 116 GLU B C 1
ATOM 3385 O O . GLU B 1 116 ? 7.297 -11.703 -0.056 1 91.81 116 GLU B O 1
ATOM 3390 N N . GLU B 1 117 ? 7.484 -10.164 -1.613 1 92 117 GLU B N 1
ATOM 3391 C CA . GLU B 1 117 ? 8.938 -10.125 -1.492 1 92 117 GLU B CA 1
ATOM 3392 C C . GLU B 1 117 ? 9.367 -9.625 -0.114 1 92 117 GLU B C 1
ATOM 3394 O O . GLU B 1 117 ? 10.32 -10.148 0.472 1 92 117 GLU B O 1
ATOM 3399 N N . VAL B 1 118 ? 8.672 -8.633 0.342 1 95.38 118 VAL B N 1
ATOM 3400 C CA . VAL B 1 118 ? 8.977 -8.133 1.68 1 95.38 118 VAL B CA 1
ATOM 3401 C C . VAL B 1 118 ? 8.773 -9.242 2.705 1 95.38 118 VAL B C 1
ATOM 3403 O O . VAL B 1 118 ? 9.594 -9.422 3.607 1 95.38 118 VAL B O 1
ATOM 3406 N N . TYR B 1 119 ? 7.695 -9.984 2.557 1 95.31 119 TYR B N 1
ATOM 3407 C CA . TYR B 1 119 ? 7.465 -11.078 3.492 1 95.31 119 TYR B CA 1
ATOM 3408 C C . TYR B 1 119 ? 8.617 -12.07 3.463 1 95.31 119 TYR B C 1
ATOM 3410 O O . TYR B 1 119 ? 9.062 -12.547 4.512 1 95.31 119 TYR B O 1
ATOM 3418 N N . ARG B 1 120 ? 9.07 -12.359 2.318 1 93.31 120 ARG B N 1
ATOM 3419 C CA . ARG B 1 120 ? 10.18 -13.297 2.199 1 93.31 120 ARG B CA 1
ATOM 3420 C C . ARG B 1 120 ? 11.398 -12.805 2.969 1 93.31 120 ARG B C 1
ATOM 3422 O O . ARG B 1 120 ? 12.109 -13.594 3.592 1 93.31 120 ARG B O 1
ATOM 3429 N N . ILE B 1 121 ? 11.586 -11.547 2.918 1 93.38 121 ILE B N 1
ATOM 3430 C CA . ILE B 1 121 ? 12.734 -10.938 3.586 1 93.38 121 ILE B CA 1
ATOM 3431 C C . ILE B 1 121 ? 12.555 -11.023 5.102 1 93.38 121 ILE B C 1
ATOM 3433 O O . ILE B 1 121 ? 13.516 -11.281 5.832 1 93.38 121 ILE B O 1
ATOM 3437 N N . ILE B 1 122 ? 11.32 -10.867 5.602 1 95.69 122 ILE B N 1
ATOM 3438 C CA . ILE B 1 122 ? 11.117 -10.797 7.047 1 95.69 122 ILE B CA 1
ATOM 3439 C C . ILE B 1 122 ? 10.719 -12.172 7.574 1 95.69 122 ILE B C 1
ATOM 3441 O O . ILE B 1 122 ? 10.578 -12.367 8.781 1 95.69 122 ILE B O 1
ATOM 3445 N N . GLU B 1 123 ? 10.531 -13.148 6.719 1 94.06 123 GLU B N 1
ATOM 3446 C CA . GLU B 1 123 ? 10.023 -14.469 7.082 1 94.06 123 GLU B CA 1
ATOM 3447 C C . GLU B 1 123 ? 10.844 -15.086 8.211 1 94.06 123 GLU B C 1
ATOM 3449 O O . GLU B 1 123 ? 10.281 -15.578 9.188 1 94.06 123 GLU B O 1
ATOM 3454 N N . PRO B 1 124 ? 12.148 -15.023 8.172 1 91.62 124 PRO B N 1
ATOM 3455 C CA . PRO B 1 124 ? 12.93 -15.641 9.25 1 91.62 124 PRO B CA 1
ATOM 3456 C C . PRO B 1 124 ? 12.609 -15.039 10.617 1 91.62 124 PRO B C 1
ATOM 3458 O O . PRO B 1 124 ? 12.602 -15.758 11.625 1 91.62 124 PRO B O 1
ATOM 3461 N N . ILE B 1 125 ? 12.328 -13.805 10.695 1 91.69 125 ILE B N 1
ATOM 3462 C CA . ILE B 1 125 ? 12.039 -13.141 11.961 1 91.69 125 ILE B CA 1
ATOM 3463 C C . ILE B 1 125 ? 10.633 -13.5 12.43 1 91.69 125 ILE B C 1
ATOM 3465 O O . ILE B 1 125 ? 10.414 -13.711 13.625 1 91.69 125 ILE B O 1
ATOM 3469 N N . VAL B 1 126 ? 9.734 -13.539 11.484 1 93.44 126 VAL B N 1
ATOM 3470 C CA . VAL B 1 126 ? 8.336 -13.805 11.805 1 93.44 126 VAL B CA 1
ATOM 3471 C C . VAL B 1 126 ? 8.172 -15.25 12.266 1 93.44 126 VAL B C 1
ATOM 3473 O O . VAL B 1 126 ? 7.414 -15.531 13.195 1 93.44 126 VAL B O 1
ATOM 3476 N N . VAL B 1 127 ? 8.875 -16.109 11.664 1 91.25 127 VAL B N 1
ATOM 3477 C CA . VAL B 1 127 ? 8.812 -17.531 12.023 1 91.25 127 VAL B CA 1
ATOM 3478 C C . VAL B 1 127 ? 9.484 -17.75 13.367 1 91.25 127 VAL B C 1
ATOM 3480 O O . VAL B 1 127 ? 9 -18.547 14.188 1 91.25 127 VAL B O 1
ATOM 3483 N N . ALA B 1 128 ? 10.578 -17.062 13.633 1 90.62 128 ALA B N 1
ATOM 3484 C CA . ALA B 1 128 ? 11.305 -17.172 14.891 1 90.62 128 ALA B CA 1
ATOM 3485 C C . ALA B 1 128 ? 10.508 -16.578 16.047 1 90.62 128 ALA B C 1
ATOM 3487 O O . ALA B 1 128 ? 10.609 -17.047 17.188 1 90.62 128 ALA B O 1
ATOM 3488 N N . ASP B 1 129 ? 9.727 -15.531 15.773 1 91.69 129 ASP B N 1
ATOM 3489 C CA . ASP B 1 129 ? 8.875 -14.867 16.75 1 91.69 129 ASP B CA 1
ATOM 3490 C C . ASP B 1 129 ? 7.504 -14.547 16.156 1 91.69 129 ASP B C 1
ATOM 3492 O O . ASP B 1 129 ? 7.258 -13.422 15.719 1 91.69 129 ASP B O 1
ATOM 3496 N N . PRO B 1 130 ? 6.637 -15.445 16.281 1 91.25 130 PRO B N 1
ATOM 3497 C CA . PRO B 1 130 ? 5.324 -15.297 15.656 1 91.25 130 PRO B CA 1
ATOM 3498 C C . PRO B 1 130 ? 4.496 -14.18 16.297 1 91.25 130 PRO B C 1
ATOM 3500 O O . PRO B 1 130 ? 3.422 -13.836 15.781 1 91.25 130 PRO B O 1
ATOM 3503 N N . THR B 1 131 ? 4.973 -13.531 17.297 1 87.56 131 THR B N 1
ATOM 3504 C CA . THR B 1 131 ? 4.242 -12.445 17.953 1 87.56 131 THR B CA 1
ATOM 3505 C C . THR B 1 131 ? 4.746 -11.086 17.453 1 87.56 131 THR B C 1
ATOM 3507 O O . THR B 1 131 ? 4.164 -10.055 17.781 1 87.56 131 THR B O 1
ATOM 3510 N N . ALA B 1 132 ? 5.785 -11.141 16.656 1 89.56 132 ALA B N 1
ATOM 3511 C CA . ALA B 1 132 ? 6.309 -9.883 16.125 1 89.56 132 ALA B CA 1
ATOM 3512 C C . ALA B 1 132 ? 5.25 -9.148 15.312 1 89.56 132 ALA B C 1
ATOM 3514 O O . ALA B 1 132 ? 4.672 -9.711 14.383 1 89.56 132 ALA B O 1
ATOM 3515 N N . SER B 1 133 ? 5.016 -7.941 15.734 1 92.31 133 SER B N 1
ATOM 3516 C CA . SER B 1 133 ? 4.035 -7.117 15.031 1 92.31 133 SER B CA 1
ATOM 3517 C C . SER B 1 133 ? 4.695 -6.27 13.953 1 92.31 133 SER B C 1
ATOM 3519 O O . SER B 1 133 ? 5.449 -5.344 14.258 1 92.31 133 SER B O 1
ATOM 3521 N N . ILE B 1 134 ? 4.422 -6.586 12.695 1 94.44 134 ILE B N 1
ATOM 3522 C CA . ILE B 1 134 ? 5.035 -5.902 11.562 1 94.44 134 ILE B CA 1
ATOM 3523 C C . ILE B 1 134 ? 3.951 -5.461 10.578 1 94.44 134 ILE B C 1
ATOM 3525 O O . ILE B 1 134 ? 3.035 -6.227 10.273 1 94.44 134 ILE B O 1
ATOM 3529 N N . THR B 1 135 ? 4.012 -4.258 10.195 1 94.31 135 THR B N 1
ATOM 3530 C CA . THR B 1 135 ? 3.141 -3.742 9.148 1 94.31 135 THR B CA 1
ATOM 3531 C C . THR B 1 135 ? 3.947 -3.385 7.898 1 94.31 135 THR B C 1
ATOM 3533 O O . THR B 1 135 ? 4.926 -2.637 7.98 1 94.31 135 THR B O 1
ATOM 3536 N N . VAL B 1 136 ? 3.52 -3.934 6.727 1 94.94 136 VAL B N 1
ATOM 3537 C CA . VAL B 1 136 ? 4.148 -3.674 5.438 1 94.94 136 VAL B CA 1
ATOM 3538 C C . VAL B 1 136 ? 3.266 -2.746 4.609 1 94.94 136 VAL B C 1
ATOM 3540 O O . VAL B 1 136 ? 2.062 -2.982 4.469 1 94.94 136 VAL B O 1
ATOM 3543 N N . ARG B 1 137 ? 3.9 -1.671 4.066 1 92.19 137 ARG B N 1
ATOM 3544 C CA . ARG B 1 137 ? 3.145 -0.704 3.277 1 92.19 137 ARG B CA 1
ATOM 3545 C C . ARG B 1 137 ? 3.922 -0.286 2.033 1 92.19 137 ARG B C 1
ATOM 3547 O O . ARG B 1 137 ? 5.121 -0.015 2.105 1 92.19 137 ARG B O 1
ATOM 3554 N N . GLN B 1 138 ? 3.189 -0.206 0.964 1 90.25 138 GLN B N 1
ATOM 3555 C CA . GLN B 1 138 ? 3.828 0.365 -0.217 1 90.25 138 GLN B CA 1
ATOM 3556 C C . GLN B 1 138 ? 3.877 1.889 -0.132 1 90.25 138 GLN B C 1
ATOM 3558 O O . GLN B 1 138 ? 2.877 2.529 0.197 1 90.25 138 GLN B O 1
ATOM 3563 N N . VAL B 1 139 ? 5.016 2.385 -0.389 1 88.69 139 VAL B N 1
ATOM 3564 C CA . VAL B 1 139 ? 5.203 3.83 -0.335 1 88.69 139 VAL B CA 1
ATOM 3565 C C . VAL B 1 139 ? 6.023 4.289 -1.539 1 88.69 139 VAL B C 1
ATOM 3567 O O . VAL B 1 139 ? 6.93 3.584 -1.986 1 88.69 139 VAL B O 1
ATOM 3570 N N . PHE B 1 140 ? 5.645 5.434 -2.049 1 81.56 140 PHE B N 1
ATOM 3571 C CA . PHE B 1 140 ? 6.445 5.992 -3.133 1 81.56 140 PHE B CA 1
ATOM 35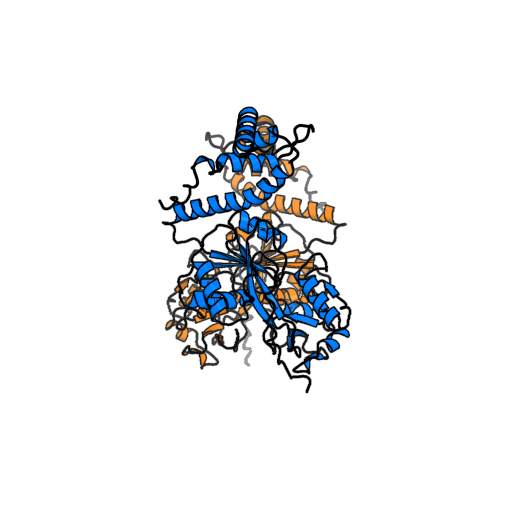72 C C . PHE B 1 140 ? 7.742 6.59 -2.6 1 81.56 140 PHE B C 1
ATOM 3574 O O . PHE B 1 140 ? 7.773 7.125 -1.488 1 81.56 140 PHE B O 1
ATOM 3581 N N . PRO B 1 141 ? 8.766 6.543 -3.369 1 77.75 141 PRO B N 1
ATOM 3582 C CA . PRO B 1 141 ? 10.078 7 -2.918 1 77.75 141 PRO B CA 1
ATOM 3583 C C . PRO B 1 141 ? 10.062 8.438 -2.398 1 77.75 141 PRO B C 1
ATOM 3585 O O . PRO B 1 141 ? 10.758 8.758 -1.434 1 77.75 141 PRO B O 1
ATOM 3588 N N . SER B 1 142 ? 9.227 9.242 -2.953 1 77.38 142 SER B N 1
ATOM 3589 C CA . SER B 1 142 ? 9.172 10.648 -2.574 1 77.38 142 SER B CA 1
ATOM 3590 C C . SER B 1 142 ? 8.641 10.82 -1.155 1 77.38 142 SER B C 1
ATOM 3592 O O . SER B 1 142 ? 8.867 11.852 -0.519 1 77.38 142 SER B O 1
ATOM 3594 N N . THR B 1 143 ? 8 9.789 -0.665 1 85.69 143 THR B N 1
ATOM 3595 C CA . THR B 1 143 ? 7.406 9.906 0.661 1 85.69 143 THR B CA 1
ATOM 3596 C C . THR B 1 143 ? 8.195 9.086 1.681 1 85.69 143 THR B C 1
ATOM 3598 O O . THR B 1 143 ? 7.957 9.195 2.887 1 85.69 143 THR B O 1
ATOM 3601 N N . MET B 1 144 ? 9.086 8.328 1.26 1 88.12 144 MET B N 1
ATOM 3602 C CA . MET B 1 144 ? 9.828 7.418 2.127 1 88.12 144 MET B CA 1
ATOM 3603 C C . MET B 1 144 ? 10.625 8.188 3.174 1 88.12 144 MET B C 1
ATOM 3605 O O . MET B 1 144 ? 10.586 7.855 4.359 1 88.12 144 MET B O 1
ATOM 3609 N N . ARG B 1 145 ? 11.305 9.219 2.676 1 86.38 145 ARG B N 1
ATOM 3610 C CA . ARG B 1 145 ? 12.125 10.023 3.572 1 86.38 145 ARG B CA 1
ATOM 3611 C C . ARG B 1 145 ? 11.273 10.664 4.664 1 86.38 145 ARG B C 1
ATOM 3613 O O . ARG B 1 145 ? 11.602 10.57 5.848 1 86.38 145 ARG B O 1
ATOM 3620 N N . ASP B 1 146 ? 10.25 11.25 4.273 1 86.5 146 ASP B N 1
ATOM 3621 C CA . ASP B 1 146 ? 9.367 11.906 5.227 1 86.5 146 ASP B CA 1
ATOM 3622 C C . ASP B 1 146 ? 8.805 10.906 6.234 1 86.5 146 ASP B C 1
ATOM 3624 O O . ASP B 1 146 ? 8.703 11.203 7.426 1 86.5 146 ASP B O 1
ATOM 3628 N N . GLY B 1 147 ? 8.453 9.727 5.73 1 90.25 147 GLY B N 1
ATOM 3629 C CA . GLY B 1 147 ? 7.926 8.703 6.617 1 90.25 147 GLY B CA 1
ATOM 3630 C C . GLY B 1 147 ? 8.93 8.234 7.652 1 90.25 147 GLY B C 1
ATOM 3631 O O . GLY B 1 147 ? 8.562 7.957 8.797 1 90.25 147 GLY B O 1
ATOM 3632 N N . LEU B 1 148 ? 10.125 8.203 7.301 1 89.56 148 LEU B N 1
ATOM 3633 C CA . LEU B 1 148 ? 11.188 7.816 8.227 1 89.56 148 LEU B CA 1
ATOM 3634 C C . LEU B 1 148 ? 11.469 8.93 9.227 1 89.56 148 LEU B C 1
ATOM 3636 O O . LEU B 1 148 ? 11.664 8.664 10.422 1 89.56 148 LEU B O 1
ATOM 3640 N N . LEU B 1 149 ? 11.43 10.188 8.781 1 83.88 149 LEU B N 1
ATOM 3641 C CA . LEU B 1 149 ? 11.742 11.328 9.625 1 83.88 149 LEU B CA 1
ATOM 3642 C C . LEU B 1 149 ? 10.617 11.594 10.625 1 83.88 149 LEU B C 1
ATOM 3644 O O . LEU B 1 149 ? 10.875 12.023 11.75 1 83.88 149 LEU B O 1
ATOM 3648 N N . ASP B 1 150 ? 9.453 11.234 10.156 1 81.38 150 ASP B N 1
ATOM 3649 C CA . ASP B 1 150 ? 8.344 11.539 11.062 1 81.38 150 ASP B CA 1
ATOM 3650 C C . ASP B 1 150 ? 7.957 10.305 11.875 1 81.38 150 ASP B C 1
ATOM 3652 O O . ASP B 1 150 ? 7.043 10.367 12.703 1 81.38 150 ASP B O 1
ATOM 3656 N N . GLY B 1 151 ? 8.531 9.219 11.586 1 84.06 151 GLY B N 1
ATOM 3657 C CA . GLY B 1 151 ? 8.359 8.039 12.414 1 84.06 151 GLY B CA 1
ATOM 3658 C C . GLY B 1 151 ? 7.223 7.148 11.961 1 84.06 151 GLY B C 1
ATOM 3659 O O . GLY B 1 151 ? 6.926 6.137 12.602 1 84.06 151 GLY B O 1
ATOM 3660 N N . SER B 1 152 ? 6.566 7.492 10.891 1 88.94 152 SER B N 1
ATOM 3661 C CA . SER B 1 152 ? 5.496 6.645 10.375 1 88.94 152 SER B CA 1
ATOM 3662 C C . SER B 1 152 ? 6.059 5.406 9.688 1 88.94 152 SER B C 1
ATOM 3664 O O . SER B 1 152 ? 5.324 4.445 9.438 1 88.94 152 SER B O 1
ATOM 3666 N N . LEU B 1 153 ? 7.316 5.453 9.398 1 93 153 LEU B N 1
ATOM 3667 C CA . LEU B 1 153 ? 8.078 4.305 8.922 1 93 153 LEU B CA 1
ATOM 3668 C C . LEU B 1 153 ? 9.266 4.027 9.828 1 93 153 LEU B C 1
ATOM 3670 O O . LEU B 1 153 ? 9.938 4.953 10.289 1 93 153 LEU B O 1
ATOM 3674 N N . ASP B 1 154 ? 9.484 2.775 10.039 1 92.69 154 ASP B N 1
ATOM 3675 C CA . ASP B 1 154 ? 10.664 2.389 10.797 1 92.69 154 ASP B CA 1
ATOM 3676 C C . ASP B 1 154 ? 11.797 1.939 9.875 1 92.69 154 ASP B C 1
ATOM 3678 O O . ASP B 1 154 ? 12.977 2.061 10.219 1 92.69 154 ASP B O 1
ATOM 3682 N N . LEU B 1 155 ? 11.445 1.408 8.773 1 95.19 155 LEU B N 1
ATOM 3683 C CA . LEU B 1 155 ? 12.359 0.884 7.766 1 95.19 155 LEU B CA 1
ATOM 3684 C C . LEU B 1 155 ? 11.766 1.018 6.371 1 95.19 155 LEU B C 1
ATOM 3686 O O . LEU B 1 155 ? 10.562 0.823 6.184 1 95.19 155 LEU B O 1
ATOM 3690 N N . ALA B 1 156 ? 12.562 1.385 5.461 1 95.56 156 ALA B N 1
ATOM 3691 C CA . ALA B 1 156 ? 12.133 1.404 4.066 1 95.56 156 ALA B CA 1
ATOM 3692 C C . ALA B 1 156 ? 12.992 0.479 3.211 1 95.56 156 ALA B C 1
ATOM 3694 O O . ALA B 1 156 ? 14.203 0.393 3.408 1 95.56 156 ALA B O 1
ATOM 3695 N N . LEU B 1 157 ? 12.367 -0.222 2.281 1 95 157 LEU B N 1
ATOM 3696 C CA . LEU B 1 157 ? 13.047 -1.092 1.33 1 95 157 LEU B CA 1
ATOM 3697 C C . LEU B 1 157 ? 12.883 -0.575 -0.095 1 95 157 LEU B C 1
ATOM 3699 O O . LEU B 1 157 ? 11.766 -0.257 -0.518 1 95 157 LEU B O 1
ATOM 3703 N N . ARG B 1 158 ? 13.898 -0.503 -0.826 1 92.56 158 ARG B N 1
ATOM 3704 C CA . ARG B 1 158 ? 13.852 -0.027 -2.205 1 92.56 158 ARG B CA 1
ATOM 3705 C C . ARG B 1 158 ? 14.93 -0.689 -3.053 1 92.56 158 ARG B C 1
ATOM 3707 O O . ARG B 1 158 ? 15.82 -1.357 -2.521 1 92.56 158 ARG B O 1
ATOM 3714 N N . ARG B 1 159 ? 14.578 -0.499 -4.398 1 89.94 159 ARG B N 1
ATOM 3715 C CA . ARG B 1 159 ? 15.609 -0.893 -5.352 1 89.94 159 ARG B CA 1
ATOM 3716 C C . ARG B 1 159 ? 16.484 0.297 -5.734 1 89.94 159 ARG B C 1
ATOM 3718 O O . ARG B 1 159 ? 15.977 1.315 -6.211 1 89.94 159 ARG B O 1
ATOM 3725 N N . GLY B 1 160 ? 17.625 0.512 -5.273 1 75.06 160 GLY B N 1
ATOM 3726 C CA . GLY B 1 160 ? 18.469 1.626 -5.664 1 75.06 160 GLY B CA 1
ATOM 3727 C C . GLY B 1 160 ? 19.734 1.742 -4.816 1 75.06 160 GLY B C 1
ATOM 3728 O O . GLY B 1 160 ? 19.875 1.036 -3.818 1 75.06 160 GLY B O 1
ATOM 3729 N N . VAL B 1 161 ? 20.5 2.623 -5.34 1 66.44 161 VAL B N 1
ATOM 3730 C CA . VAL B 1 161 ? 21.812 2.666 -4.723 1 66.44 161 VAL B CA 1
ATOM 3731 C C . VAL B 1 161 ? 22.094 4.066 -4.176 1 66.44 161 VAL B C 1
ATOM 3733 O O . VAL B 1 161 ? 23.078 4.289 -3.484 1 66.44 161 VAL B O 1
ATOM 3736 N N . ASP B 1 162 ? 20.969 4.871 -4.379 1 68.62 162 ASP B N 1
ATOM 3737 C CA . ASP B 1 162 ? 21.297 6.227 -3.938 1 68.62 162 ASP B CA 1
ATOM 3738 C C . ASP B 1 162 ? 21.234 6.336 -2.416 1 68.62 162 ASP B C 1
ATOM 3740 O O . ASP B 1 162 ? 20.406 5.688 -1.773 1 68.62 162 ASP B O 1
ATOM 3744 N N . MET B 1 163 ? 22.219 7.059 -1.876 1 66.62 163 MET B N 1
ATOM 3745 C CA . MET B 1 163 ? 22.328 7.234 -0.43 1 66.62 163 MET B CA 1
ATOM 3746 C C . MET B 1 163 ? 21.859 8.625 -0.013 1 66.62 163 MET B C 1
ATOM 3748 O O . MET B 1 163 ? 22.547 9.617 -0.288 1 66.62 163 MET B O 1
ATOM 3752 N N . PRO B 1 164 ? 20.703 8.57 0.613 1 70.69 164 PRO B N 1
ATOM 3753 C CA . PRO B 1 164 ? 20.328 9.883 1.153 1 70.69 164 PRO B CA 1
ATOM 3754 C C . PRO B 1 164 ? 21.312 10.391 2.203 1 70.69 164 PRO B C 1
ATOM 3756 O O . PRO B 1 164 ? 21.859 9.594 2.975 1 70.69 164 PRO B O 1
ATOM 3759 N N . ALA B 1 165 ? 21.562 11.641 2.246 1 67.56 165 ALA B N 1
ATOM 3760 C CA . ALA B 1 165 ? 22.562 12.25 3.113 1 67.56 165 ALA B CA 1
ATOM 3761 C C . ALA B 1 165 ? 22.125 12.211 4.574 1 67.56 165 ALA B C 1
ATOM 3763 O O . ALA B 1 165 ? 22.969 12.195 5.48 1 67.56 165 ALA B O 1
ATOM 3764 N N . ASP B 1 166 ? 20.938 12.109 4.797 1 79.38 166 ASP B N 1
ATOM 3765 C CA . ASP B 1 166 ? 20.453 12.312 6.16 1 79.38 166 ASP B CA 1
ATOM 3766 C C . ASP B 1 166 ? 19.859 11.023 6.73 1 79.38 166 ASP B C 1
ATOM 3768 O O . ASP B 1 166 ? 19.266 11.031 7.812 1 79.38 166 ASP B O 1
ATOM 3772 N N . LEU B 1 167 ? 20 9.93 5.938 1 86.38 167 LEU B N 1
ATOM 3773 C CA . LEU B 1 167 ? 19.484 8.648 6.387 1 86.38 167 LEU B CA 1
ATOM 3774 C C . LEU B 1 167 ? 20.547 7.566 6.297 1 86.38 167 LEU B C 1
ATOM 3776 O O . LEU B 1 167 ? 21.562 7.746 5.613 1 86.38 167 LEU B O 1
ATOM 3780 N N . ALA B 1 168 ? 20.438 6.559 7.094 1 85.75 168 ALA B N 1
ATOM 3781 C CA . ALA B 1 168 ? 21.312 5.395 7 1 85.75 168 ALA B CA 1
ATOM 3782 C C . ALA B 1 168 ? 20.797 4.402 5.961 1 85.75 168 ALA B C 1
ATOM 3784 O O . ALA B 1 168 ? 19.594 4.285 5.75 1 85.75 168 ALA B O 1
ATOM 3785 N N . THR B 1 169 ? 21.719 3.736 5.316 1 90 169 THR B N 1
ATOM 3786 C CA . THR B 1 169 ? 21.344 2.75 4.309 1 90 169 THR B CA 1
ATOM 3787 C C . THR B 1 169 ? 22.25 1.52 4.395 1 90 169 THR B C 1
ATOM 3789 O O . THR B 1 169 ? 23.359 1.587 4.938 1 90 169 THR B O 1
ATOM 3792 N N . ASP B 1 170 ? 21.734 0.373 4.012 1 88.06 170 ASP B N 1
ATOM 3793 C CA . ASP B 1 170 ? 22.484 -0.871 3.84 1 88.06 170 ASP B CA 1
ATOM 3794 C C . ASP B 1 170 ? 21.844 -1.749 2.768 1 88.06 170 ASP B C 1
ATOM 3796 O O . ASP B 1 170 ? 20.609 -1.757 2.615 1 88.06 170 ASP B O 1
ATOM 3800 N N . THR B 1 171 ? 22.688 -2.389 2.035 1 90.19 171 THR B N 1
ATOM 3801 C CA . THR B 1 171 ? 22.156 -3.383 1.104 1 90.19 171 THR B CA 1
ATOM 3802 C C . THR B 1 171 ? 21.922 -4.715 1.811 1 90.19 171 THR B C 1
ATOM 3804 O O . THR B 1 171 ? 22.859 -5.328 2.324 1 90.19 171 THR B O 1
ATOM 3807 N N . LEU B 1 172 ? 20.734 -5.223 1.814 1 92.19 172 LEU B N 1
ATOM 3808 C CA . LEU B 1 172 ? 20.375 -6.438 2.541 1 92.19 172 LEU B CA 1
ATOM 3809 C C . LEU B 1 172 ? 20.75 -7.68 1.735 1 92.19 172 LEU B C 1
ATOM 3811 O O . LEU B 1 172 ? 21.266 -8.648 2.287 1 92.19 172 LEU B O 1
ATOM 3815 N N . LEU B 1 173 ? 20.406 -7.605 0.47 1 91.31 173 LEU B N 1
ATOM 3816 C CA . LEU B 1 173 ? 20.625 -8.766 -0.389 1 91.31 173 LEU B CA 1
ATOM 3817 C C . LEU B 1 173 ? 20.562 -8.367 -1.861 1 91.31 173 LEU B C 1
ATOM 3819 O O . LEU B 1 173 ? 20.234 -7.227 -2.188 1 91.31 173 LEU B O 1
ATOM 3823 N N . TYR B 1 174 ? 21 -9.305 -2.74 1 90.88 174 TYR B N 1
ATOM 3824 C CA . TYR B 1 174 ? 20.875 -9.195 -4.188 1 90.88 174 TYR B CA 1
ATOM 3825 C C . TYR B 1 174 ? 19.984 -10.297 -4.746 1 90.88 174 TYR B C 1
ATOM 3827 O O . TYR B 1 174 ? 20.016 -11.43 -4.266 1 90.88 174 TYR B O 1
ATOM 3835 N N . GLN B 1 175 ? 19.188 -9.938 -5.703 1 92.31 175 GLN B N 1
ATOM 3836 C CA . GLN B 1 175 ? 18.297 -10.898 -6.344 1 92.31 175 GLN B CA 1
ATOM 3837 C C . GLN B 1 175 ? 18.516 -10.914 -7.855 1 92.31 175 GLN B C 1
ATOM 3839 O O . GLN B 1 175 ? 18.75 -9.867 -8.469 1 92.31 175 GLN B O 1
ATOM 3844 N N . PRO B 1 176 ? 18.406 -12.125 -8.398 1 94.25 176 PRO B N 1
ATOM 3845 C CA . PRO B 1 176 ? 18.516 -12.188 -9.859 1 94.25 176 PRO B CA 1
ATOM 3846 C C . PRO B 1 176 ? 17.297 -11.617 -10.57 1 94.25 176 PRO B C 1
ATOM 3848 O O . PRO B 1 176 ? 16.172 -11.828 -10.133 1 94.25 176 PRO B O 1
ATOM 3851 N N . LEU B 1 177 ? 17.609 -10.914 -11.641 1 95.62 177 LEU B N 1
ATOM 3852 C CA . LEU B 1 177 ? 16.547 -10.43 -12.5 1 95.62 177 LEU B CA 1
ATOM 3853 C C . LEU B 1 177 ? 16.094 -11.516 -13.477 1 95.62 177 LEU B C 1
ATOM 3855 O O . LEU B 1 177 ? 16.906 -12.297 -13.969 1 95.62 177 LEU B O 1
ATOM 3859 N N . ARG B 1 178 ? 14.859 -11.539 -13.719 1 96.81 178 ARG B N 1
ATOM 3860 C CA . ARG B 1 178 ? 14.219 -12.375 -14.719 1 96.81 178 ARG B CA 1
ATOM 3861 C C . ARG B 1 178 ? 13.312 -11.547 -15.633 1 96.81 178 ARG B C 1
ATOM 3863 O O . ARG B 1 178 ? 13.203 -10.336 -15.461 1 96.81 178 ARG B O 1
ATOM 3870 N N . ILE B 1 179 ? 12.711 -12.234 -16.547 1 97.44 179 ILE B N 1
ATOM 3871 C CA . ILE B 1 179 ? 11.844 -11.516 -17.484 1 97.44 179 ILE B CA 1
ATOM 3872 C C . ILE B 1 179 ? 10.43 -12.078 -17.406 1 97.44 179 ILE B C 1
ATOM 3874 O O . ILE B 1 179 ? 10.234 -13.297 -17.375 1 97.44 179 ILE B O 1
ATOM 3878 N N . ALA B 1 180 ? 9.477 -11.148 -17.359 1 97.81 180 ALA B N 1
ATOM 3879 C CA . ALA B 1 180 ? 8.07 -11.516 -17.438 1 97.81 180 ALA B CA 1
ATOM 3880 C C . ALA B 1 180 ? 7.492 -11.172 -18.812 1 97.81 180 ALA B C 1
ATOM 3882 O O . ALA B 1 180 ? 7.723 -10.078 -19.328 1 97.81 180 ALA B O 1
ATOM 3883 N N . VAL B 1 181 ? 6.809 -12.117 -19.422 1 98.38 181 VAL B N 1
ATOM 3884 C CA . VAL B 1 181 ? 6.094 -11.93 -20.672 1 98.38 181 VAL B CA 1
ATOM 3885 C C . VAL B 1 181 ? 4.734 -12.625 -20.609 1 98.38 181 VAL B C 1
ATOM 3887 O O . VAL B 1 181 ? 4.52 -13.492 -19.766 1 98.38 181 VAL B O 1
ATOM 3890 N N . VAL B 1 182 ? 3.775 -12.125 -21.469 1 97.75 182 VAL B N 1
ATOM 3891 C CA . VAL B 1 182 ? 2.525 -12.875 -21.547 1 97.75 182 VAL B CA 1
ATOM 3892 C C . VAL B 1 182 ? 2.775 -14.219 -22.234 1 97.75 182 VAL B C 1
ATOM 3894 O O . VAL B 1 182 ? 3.787 -14.406 -22.906 1 97.75 182 VAL B O 1
ATOM 3897 N N . GLN B 1 183 ? 1.886 -15.133 -22.078 1 96.12 183 GLN B N 1
ATOM 3898 C CA . GLN B 1 183 ? 2.043 -16.5 -22.562 1 96.12 183 GLN B CA 1
ATOM 3899 C C . GLN B 1 183 ? 2.188 -16.531 -24.094 1 96.12 183 GLN B C 1
ATOM 3901 O O . GLN B 1 183 ? 2.861 -17.406 -24.641 1 96.12 183 GLN B O 1
ATOM 3906 N N . SER B 1 184 ? 1.599 -15.641 -24.781 1 95.62 184 SER B N 1
ATOM 3907 C CA . SER B 1 184 ? 1.604 -15.617 -26.25 1 95.62 184 SER B CA 1
ATOM 3908 C C . SER B 1 184 ? 2.879 -14.977 -26.781 1 95.62 184 SER B C 1
ATOM 3910 O O . SER B 1 184 ? 3.125 -14.992 -28 1 95.62 184 SER B O 1
ATOM 3912 N N . HIS B 1 185 ? 3.672 -14.375 -25.922 1 97.06 185 HIS B N 1
ATOM 3913 C CA . HIS B 1 185 ? 4.898 -13.703 -26.344 1 97.06 185 HIS B CA 1
ATOM 3914 C C . HIS B 1 185 ? 5.895 -14.695 -26.938 1 97.06 185 HIS B C 1
ATOM 3916 O O . HIS B 1 185 ? 6.039 -15.812 -26.438 1 97.06 185 HIS B O 1
ATOM 3922 N N . PRO B 1 186 ? 6.707 -14.352 -27.875 1 95.81 186 PRO B N 1
ATOM 3923 C CA . PRO B 1 186 ? 7.672 -15.25 -28.516 1 95.81 186 PRO B CA 1
ATOM 3924 C C . PRO B 1 186 ? 8.68 -15.82 -27.531 1 95.81 186 PRO B C 1
ATOM 3926 O O . PRO B 1 186 ? 9.078 -16.984 -27.641 1 95.81 186 PRO B O 1
ATOM 3929 N N . LEU B 1 187 ? 9.016 -15.102 -26.594 1 96.25 187 LEU B N 1
ATOM 3930 C CA . LEU B 1 187 ? 10.023 -15.539 -25.625 1 96.25 187 LEU B CA 1
ATOM 3931 C C . LEU B 1 187 ? 9.445 -16.562 -24.656 1 96.25 187 LEU B C 1
ATOM 3933 O O . LEU B 1 187 ? 10.195 -17.25 -23.953 1 96.25 187 LEU B O 1
ATOM 3937 N N . ALA B 1 188 ? 8.133 -16.688 -24.578 1 96.25 188 ALA B N 1
ATOM 3938 C CA . ALA B 1 188 ? 7.465 -17.5 -23.578 1 96.25 188 ALA B CA 1
ATOM 3939 C C . ALA B 1 188 ? 7.758 -18.984 -23.781 1 96.25 188 ALA B C 1
ATOM 3941 O O . ALA B 1 188 ? 7.602 -19.797 -22.859 1 96.25 188 ALA B O 1
ATOM 3942 N N . ALA B 1 189 ? 8.203 -19.328 -24.891 1 93.62 189 ALA B N 1
ATOM 3943 C CA . ALA B 1 189 ? 8.461 -20.734 -25.234 1 93.62 189 ALA B CA 1
ATOM 3944 C C . ALA B 1 189 ? 9.82 -21.172 -24.703 1 93.62 189 ALA B C 1
ATOM 3946 O O . ALA B 1 189 ? 10.117 -22.375 -24.672 1 93.62 189 ALA B O 1
ATOM 3947 N N . GLN B 1 190 ? 10.609 -20.266 -24.219 1 92.75 190 GLN B N 1
ATOM 3948 C CA . GLN B 1 190 ? 11.961 -20.562 -23.766 1 92.75 190 GLN B CA 1
ATOM 3949 C C . GLN B 1 190 ? 12.023 -20.672 -22.25 1 92.75 190 GLN B C 1
ATOM 3951 O O . GLN B 1 190 ? 11.273 -20 -21.547 1 92.75 190 GLN B O 1
ATOM 3956 N N . ASP B 1 191 ? 12.922 -21.531 -21.797 1 90.06 191 ASP B N 1
ATOM 3957 C CA . ASP B 1 191 ? 13.156 -21.625 -20.359 1 90.06 191 ASP B CA 1
ATOM 3958 C C . ASP B 1 191 ? 14.18 -20.578 -19.906 1 90.06 191 ASP B C 1
ATOM 3960 O O . ASP B 1 191 ? 14.141 -20.125 -18.766 1 90.06 191 ASP B O 1
ATOM 3964 N N . TYR B 1 192 ? 15.086 -20.328 -20.828 1 95.06 192 TYR B N 1
ATOM 3965 C CA . TYR B 1 192 ? 16.125 -19.344 -20.594 1 95.06 192 TYR B CA 1
ATOM 3966 C C . TYR B 1 192 ? 16.266 -18.391 -21.781 1 95.06 192 TYR B C 1
ATOM 3968 O O . TYR B 1 192 ? 16.062 -18.797 -22.922 1 95.06 192 TYR B O 1
ATOM 3976 N N . VAL B 1 193 ? 16.547 -17.156 -21.391 1 95.81 193 VAL B N 1
ATOM 3977 C CA . VAL B 1 193 ? 16.797 -16.188 -22.453 1 95.81 193 VAL B CA 1
ATOM 3978 C C . VAL B 1 193 ? 18.141 -15.5 -22.234 1 95.81 193 VAL B C 1
ATOM 3980 O O . VAL B 1 193 ? 18.547 -15.289 -21.094 1 95.81 193 VAL B O 1
ATOM 3983 N N . ASP B 1 194 ? 18.781 -15.266 -23.328 1 94.44 194 ASP B N 1
ATOM 3984 C CA . ASP B 1 194 ? 19.922 -14.359 -23.25 1 94.44 194 ASP B CA 1
ATOM 3985 C C . ASP B 1 194 ? 19.469 -12.906 -23.203 1 94.44 194 ASP B C 1
ATOM 3987 O O . ASP B 1 194 ? 18.516 -12.516 -23.891 1 94.44 194 ASP B O 1
ATOM 3991 N N . ILE B 1 195 ? 20.141 -12.141 -22.406 1 92.31 195 ILE B N 1
ATOM 3992 C CA . ILE B 1 195 ? 19.734 -10.75 -22.203 1 92.31 195 ILE B CA 1
ATOM 3993 C C . ILE B 1 195 ? 19.719 -10.031 -23.562 1 92.31 195 ILE B C 1
ATOM 3995 O O . ILE B 1 195 ? 18.906 -9.125 -23.766 1 92.31 195 ILE B O 1
ATOM 3999 N N . GLY B 1 196 ? 20.594 -10.43 -24.453 1 92.25 196 GLY B N 1
ATOM 4000 C CA . GLY B 1 196 ? 20.625 -9.836 -25.781 1 92.25 196 GLY B CA 1
ATOM 4001 C C . GLY B 1 196 ? 19.328 -10.016 -26.547 1 92.25 196 GLY B C 1
ATOM 4002 O O . GLY B 1 196 ? 19 -9.203 -27.406 1 92.25 196 GLY B O 1
ATOM 4003 N N . GLU B 1 197 ? 18.609 -11.055 -26.328 1 94.25 197 GLU B N 1
ATOM 4004 C CA . GLU B 1 197 ? 17.344 -11.328 -26.984 1 94.25 197 GLU B CA 1
ATOM 4005 C C . GLU B 1 197 ? 16.266 -10.328 -26.562 1 94.25 197 GLU B C 1
ATOM 4007 O O . GLU B 1 197 ? 15.289 -10.109 -27.281 1 94.25 197 GLU B O 1
ATOM 4012 N N . ILE B 1 198 ? 16.469 -9.719 -25.469 1 94.75 198 ILE B N 1
ATOM 4013 C CA . ILE B 1 198 ? 15.531 -8.758 -24.906 1 94.75 198 ILE B CA 1
ATOM 4014 C C . ILE B 1 198 ? 15.578 -7.457 -25.719 1 94.75 198 ILE B C 1
ATOM 4016 O O . ILE B 1 198 ? 14.602 -6.711 -25.766 1 94.75 198 ILE B O 1
ATOM 4020 N N . ALA B 1 199 ? 16.688 -7.277 -26.406 1 95 199 ALA B N 1
ATOM 4021 C CA . ALA B 1 199 ? 16.922 -6.051 -27.172 1 95 199 ALA B CA 1
ATOM 4022 C C . ALA B 1 199 ? 15.867 -5.871 -28.25 1 95 199 ALA B C 1
ATOM 4024 O O . ALA B 1 199 ? 15.602 -4.75 -28.688 1 95 199 ALA B O 1
ATOM 4025 N N . GLU B 1 200 ? 15.273 -6.906 -28.609 1 94.69 200 GLU B N 1
ATOM 4026 C CA . GLU B 1 200 ? 14.328 -6.883 -29.734 1 94.69 200 GLU B CA 1
ATOM 4027 C C . GLU B 1 200 ? 12.938 -6.449 -29.266 1 94.69 200 GLU B C 1
ATOM 4029 O O . GLU B 1 200 ? 12.062 -6.176 -30.094 1 94.69 200 GLU B O 1
ATOM 4034 N N . HIS B 1 201 ? 12.742 -6.359 -27.984 1 97.25 201 HIS B N 1
ATOM 4035 C CA . HIS B 1 201 ? 11.406 -6.113 -27.438 1 97.25 201 HIS B CA 1
ATOM 4036 C C . HIS B 1 201 ? 11.398 -4.883 -26.531 1 97.25 201 HIS B C 1
ATOM 4038 O O . HIS B 1 201 ? 12.367 -4.621 -25.828 1 97.25 201 HIS B O 1
ATOM 4044 N N . PRO B 1 202 ? 10.297 -4.168 -26.562 1 97.88 202 PRO B N 1
ATOM 4045 C CA . PRO B 1 202 ? 10.195 -3.076 -25.594 1 97.88 202 PRO B CA 1
ATOM 4046 C C . PRO B 1 202 ? 10.078 -3.574 -24.156 1 97.88 202 PRO B C 1
ATOM 4048 O O . PRO B 1 202 ? 9.586 -4.684 -23.922 1 97.88 202 PRO B O 1
ATOM 4051 N N . ILE B 1 203 ? 10.531 -2.715 -23.266 1 97.88 203 ILE B N 1
ATOM 4052 C CA . ILE B 1 203 ? 10.562 -3.078 -21.859 1 97.88 203 ILE B CA 1
ATOM 4053 C C . ILE B 1 203 ? 9.656 -2.145 -21.062 1 97.88 203 ILE B C 1
ATOM 4055 O O . ILE B 1 203 ? 9.773 -0.921 -21.156 1 97.88 203 ILE B O 1
ATOM 4059 N N . VAL B 1 204 ? 8.766 -2.744 -20.281 1 97.19 204 VAL B N 1
ATOM 4060 C CA . VAL B 1 204 ? 7.895 -1.948 -19.422 1 97.19 204 VAL B CA 1
ATOM 4061 C C . VAL B 1 204 ? 8.617 -1.639 -18.109 1 97.19 204 VAL B C 1
ATOM 4063 O O . VAL B 1 204 ? 9.164 -2.537 -17.469 1 97.19 204 VAL B O 1
ATOM 4066 N N . VAL B 1 205 ? 8.617 -0.32 -17.734 1 94.81 205 VAL B N 1
ATOM 4067 C CA . VAL B 1 205 ? 9.242 0.1 -16.484 1 94.81 205 VAL B CA 1
ATOM 4068 C C . VAL B 1 205 ? 8.242 0.925 -15.672 1 94.81 205 VAL B C 1
ATOM 4070 O O . VAL B 1 205 ? 7.242 1.401 -16.203 1 94.81 205 VAL B O 1
ATOM 4073 N N . TRP B 1 206 ? 8.477 1.02 -14.43 1 88 206 TRP B N 1
ATOM 4074 C CA . TRP B 1 206 ? 7.504 1.671 -13.562 1 88 206 TRP B CA 1
ATOM 4075 C C . TRP B 1 206 ? 7.637 3.188 -13.641 1 88 206 TRP B C 1
ATOM 4077 O O . TRP B 1 206 ? 6.668 3.914 -13.398 1 88 206 TRP B O 1
ATOM 4087 N N . ALA B 1 207 ? 8.859 3.719 -13.914 1 88.25 207 ALA B N 1
ATOM 4088 C CA . ALA B 1 207 ? 9.117 5.156 -13.977 1 88.25 207 ALA B CA 1
ATOM 4089 C C . ALA B 1 207 ? 10.156 5.48 -15.039 1 88.25 207 ALA B C 1
ATOM 4091 O O . ALA B 1 207 ? 10.945 4.613 -15.43 1 88.25 207 ALA B O 1
ATOM 4092 N N . PRO B 1 208 ? 10.141 6.754 -15.438 1 89.44 208 PRO B N 1
ATOM 4093 C CA . PRO B 1 208 ? 11.117 7.125 -16.453 1 89.44 208 PRO B CA 1
ATOM 4094 C C . PRO B 1 208 ? 12.547 7.176 -15.922 1 89.44 208 PRO B C 1
ATOM 4096 O O . PRO B 1 208 ? 12.75 7.359 -14.719 1 89.44 208 PRO B O 1
ATOM 4099 N N . PRO B 1 209 ? 13.43 6.992 -16.875 1 85.44 209 PRO B N 1
ATOM 4100 C CA . PRO B 1 209 ? 14.82 7.191 -16.469 1 85.44 209 PRO B CA 1
ATOM 4101 C C . PRO B 1 209 ? 15.07 8.57 -15.852 1 85.44 209 PRO B C 1
ATOM 4103 O O . PRO B 1 209 ? 14.328 9.516 -16.141 1 85.44 209 PRO B O 1
ATOM 4106 N N . ARG B 1 210 ? 16.031 8.664 -14.914 1 80 210 ARG B N 1
ATOM 4107 C CA . ARG B 1 210 ? 16.438 9.883 -14.219 1 80 210 ARG B CA 1
ATOM 4108 C C . ARG B 1 210 ? 15.438 10.25 -13.133 1 80 210 ARG B C 1
ATOM 4110 O O . ARG B 1 210 ? 15.711 11.117 -12.297 1 80 210 ARG B O 1
ATOM 4117 N N . HIS B 1 211 ? 14.281 9.492 -13.148 1 79.75 211 HIS B N 1
ATOM 4118 C CA . HIS B 1 211 ? 13.305 9.727 -12.086 1 79.75 211 HIS B CA 1
ATOM 4119 C C . HIS B 1 211 ? 13.203 8.516 -11.164 1 79.75 211 HIS B C 1
ATOM 4121 O O . HIS B 1 211 ? 12.461 8.547 -10.18 1 79.75 211 HIS B O 1
ATOM 4127 N N . SER B 1 212 ? 13.859 7.547 -11.578 1 84.62 212 SER B N 1
ATOM 4128 C CA . SER B 1 212 ? 13.883 6.301 -10.812 1 84.62 212 SER B CA 1
ATOM 4129 C C . SER B 1 212 ? 15.258 5.652 -10.859 1 84.62 212 SER B C 1
ATOM 4131 O O . SER B 1 212 ? 15.75 5.293 -11.93 1 84.62 212 SER B O 1
ATOM 4133 N N . PHE B 1 213 ? 15.781 5.516 -9.727 1 83.88 213 PHE B N 1
ATOM 4134 C CA . PHE B 1 213 ? 17.078 4.852 -9.648 1 83.88 213 PHE B CA 1
ATOM 4135 C C . PHE B 1 213 ? 16.984 3.406 -10.117 1 83.88 213 PHE B C 1
ATOM 4137 O O . PHE B 1 213 ? 17.922 2.871 -10.703 1 83.88 213 PHE B O 1
ATOM 4144 N N . TYR B 1 214 ? 15.922 2.785 -9.922 1 89.5 214 TYR B N 1
ATOM 4145 C CA . TYR B 1 214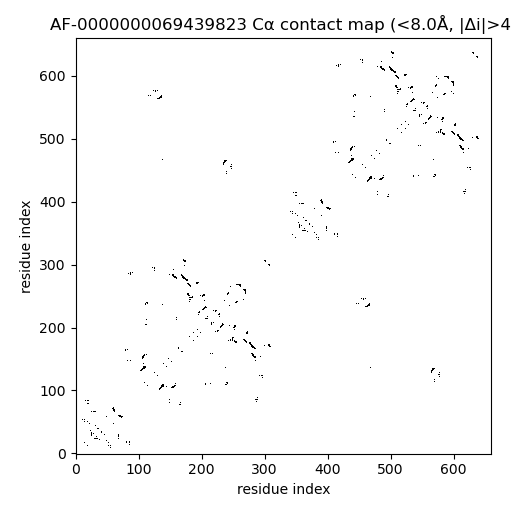 ? 15.742 1.408 -10.367 1 89.5 214 TYR B CA 1
ATOM 4146 C C . TYR B 1 214 ? 15.719 1.325 -11.883 1 89.5 214 TYR B C 1
ATOM 4148 O O . TYR B 1 214 ? 16.375 0.466 -12.477 1 89.5 214 TYR B O 1
ATOM 4156 N N . THR B 1 215 ? 14.953 2.236 -12.508 1 92.69 215 THR B N 1
ATOM 4157 C CA . THR B 1 215 ? 14.93 2.271 -13.969 1 92.69 215 THR B CA 1
ATOM 4158 C C . THR B 1 215 ? 16.328 2.537 -14.516 1 92.69 215 THR B C 1
ATOM 4160 O O . THR B 1 215 ? 16.75 1.897 -15.484 1 92.69 215 THR B O 1
ATOM 4163 N N . ASP B 1 216 ? 17.031 3.418 -13.859 1 92.25 216 ASP B N 1
ATOM 4164 C CA . ASP B 1 216 ? 18.391 3.709 -14.289 1 92.25 216 ASP B CA 1
ATOM 4165 C C . ASP B 1 216 ? 19.281 2.467 -14.195 1 92.25 216 ASP B C 1
ATOM 4167 O O . ASP B 1 216 ? 20.109 2.221 -15.07 1 92.25 216 ASP B O 1
ATOM 4171 N N . LEU B 1 217 ? 19.109 1.742 -13.156 1 91.81 217 LEU B N 1
ATOM 4172 C CA . LEU B 1 217 ? 19.844 0.498 -12.969 1 91.81 217 LEU B CA 1
ATOM 4173 C C . LEU B 1 217 ? 19.531 -0.497 -14.078 1 91.81 217 LEU B C 1
ATOM 4175 O O . LEU B 1 217 ? 20.438 -1.125 -14.633 1 91.81 217 LEU B O 1
ATOM 4179 N N . LEU B 1 218 ? 18.297 -0.637 -14.453 1 94.12 218 LEU B N 1
ATOM 4180 C CA . LEU B 1 218 ? 17.875 -1.555 -15.508 1 94.12 218 LEU B CA 1
ATOM 4181 C C . LEU B 1 218 ? 18.469 -1.14 -16.859 1 94.12 218 LEU B C 1
ATOM 4183 O O . LEU B 1 218 ? 18.984 -1.979 -17.594 1 94.12 218 LEU B O 1
ATOM 4187 N N . VAL B 1 219 ? 18.422 0.124 -17.078 1 94.81 219 VAL B N 1
ATOM 4188 C CA . VAL B 1 219 ? 18.969 0.671 -18.328 1 94.81 219 VAL B CA 1
ATOM 4189 C C . VAL B 1 219 ? 20.469 0.413 -18.391 1 94.81 219 VAL B C 1
ATOM 4191 O O . VAL B 1 219 ? 21 0.021 -19.438 1 94.81 219 VAL B O 1
ATOM 4194 N N . SER B 1 220 ? 21.109 0.601 -17.312 1 93.75 220 SER B N 1
ATOM 4195 C CA . SER B 1 220 ? 22.547 0.362 -17.25 1 93.75 220 SER B CA 1
ATOM 4196 C C . SER B 1 220 ? 22.875 -1.095 -17.562 1 93.75 220 SER B C 1
ATOM 4198 O O . SER B 1 220 ? 23.844 -1.38 -18.266 1 93.75 220 SER B O 1
ATOM 4200 N N . HIS B 1 221 ? 22.125 -2.006 -17.094 1 92.75 221 HIS B N 1
ATOM 4201 C CA . HIS B 1 221 ? 22.328 -3.422 -17.375 1 92.75 221 HIS B CA 1
ATOM 4202 C C . HIS B 1 221 ? 22.141 -3.727 -18.859 1 92.75 221 HIS B C 1
ATOM 4204 O O . HIS B 1 221 ? 22.906 -4.508 -19.422 1 92.75 221 HIS B O 1
ATOM 4210 N N . CYS B 1 222 ? 21.141 -3.109 -19.391 1 95.81 222 CYS B N 1
ATOM 4211 C CA . CYS B 1 222 ? 20.906 -3.289 -20.828 1 95.81 222 CYS B CA 1
ATOM 4212 C C . CYS B 1 222 ? 22.062 -2.754 -21.641 1 95.81 222 CYS B C 1
ATOM 4214 O O . CYS B 1 222 ? 22.562 -3.434 -22.547 1 95.81 222 CYS B O 1
ATOM 4216 N N . ARG B 1 223 ? 22.5 -1.624 -21.281 1 95.44 223 ARG B N 1
ATOM 4217 C CA . ARG B 1 223 ? 23.609 -0.994 -22 1 95.44 223 ARG B CA 1
ATOM 4218 C C . ARG B 1 223 ? 24.875 -1.824 -21.875 1 95.44 223 ARG B C 1
ATOM 4220 O O . ARG B 1 223 ? 25.609 -2.01 -22.859 1 95.44 223 ARG B O 1
ATOM 4227 N N . ARG B 1 224 ? 25.141 -2.32 -20.734 1 93.38 224 ARG B N 1
ATOM 4228 C CA . ARG B 1 224 ? 26.297 -3.166 -20.5 1 93.38 224 ARG B CA 1
ATOM 4229 C C . ARG B 1 224 ? 26.219 -4.445 -21.328 1 93.38 224 ARG B C 1
ATOM 4231 O O . ARG B 1 224 ? 27.25 -5.051 -21.641 1 93.38 224 ARG B O 1
ATOM 4238 N N . SER B 1 225 ? 25.031 -4.797 -21.641 1 93.5 225 SER B N 1
ATOM 4239 C CA . SER B 1 225 ? 24.812 -6 -22.453 1 93.5 225 SER B CA 1
ATOM 4240 C C . SER B 1 225 ? 24.812 -5.676 -23.938 1 93.5 225 SER B C 1
ATOM 4242 O O . SER B 1 225 ? 24.531 -6.543 -24.766 1 93.5 225 SER B O 1
ATOM 4244 N N . GLY B 1 226 ? 24.953 -4.449 -24.297 1 94.12 226 GLY B N 1
ATOM 4245 C CA . GLY B 1 226 ? 25.25 -4.098 -25.688 1 94.12 226 GLY B CA 1
ATOM 4246 C C . GLY B 1 226 ? 24.062 -3.473 -26.406 1 94.12 226 GLY B C 1
ATOM 4247 O O . GLY B 1 226 ? 24.047 -3.395 -27.625 1 94.12 226 GLY B O 1
ATOM 4248 N N . PHE B 1 227 ? 22.969 -3.061 -25.688 1 95.75 227 PHE B N 1
ATOM 4249 C CA . PHE B 1 227 ? 21.844 -2.459 -26.406 1 95.75 227 PHE B CA 1
ATOM 4250 C C . PHE B 1 227 ? 21.188 -1.367 -25.578 1 95.75 227 PHE B C 1
ATOM 4252 O O . PHE B 1 227 ? 21.312 -1.354 -24.344 1 95.75 227 PHE B O 1
ATOM 4259 N N . GLU B 1 228 ? 20.547 -0.392 -26.281 1 96.44 228 GLU B N 1
ATOM 4260 C CA . GLU B 1 228 ? 19.688 0.615 -25.672 1 96.44 228 GLU B CA 1
ATOM 4261 C C . GLU B 1 228 ? 18.234 0.135 -25.594 1 96.44 228 GLU B C 1
ATOM 4263 O O . GLU B 1 228 ? 17.609 -0.114 -26.609 1 96.44 228 GLU B O 1
ATOM 4268 N N . PRO B 1 229 ? 17.703 0.044 -24.391 1 97.06 229 PRO B N 1
ATOM 4269 C CA . PRO B 1 229 ? 16.344 -0.493 -24.312 1 97.06 229 PRO B CA 1
ATOM 4270 C C . PRO B 1 229 ? 15.281 0.501 -24.781 1 97.06 229 PRO B C 1
ATOM 4272 O O . PRO B 1 229 ? 15.438 1.71 -24.578 1 97.06 229 PRO B O 1
ATOM 4275 N N . ARG B 1 230 ? 14.266 0.065 -25.469 1 97.19 230 ARG B N 1
ATOM 4276 C CA . ARG B 1 230 ? 13.039 0.815 -25.703 1 97.19 230 ARG B CA 1
ATOM 4277 C C . ARG B 1 230 ? 12.086 0.68 -24.516 1 97.19 230 ARG B C 1
ATOM 4279 O O . ARG B 1 230 ? 11.641 -0.423 -24.188 1 97.19 230 ARG B O 1
ATOM 4286 N N . LEU B 1 231 ? 11.805 1.813 -23.875 1 97.44 231 LEU B N 1
ATOM 4287 C CA . LEU B 1 231 ? 11.086 1.757 -22.609 1 97.44 231 LEU B CA 1
ATOM 4288 C C . LEU B 1 231 ? 9.641 2.229 -22.781 1 97.44 231 LEU B C 1
ATOM 4290 O O . LEU B 1 231 ? 9.375 3.143 -23.562 1 97.44 231 LEU B O 1
ATOM 4294 N N . LEU B 1 232 ? 8.789 1.569 -22.094 1 96.81 232 LEU B N 1
ATOM 4295 C CA . LEU B 1 232 ? 7.41 2.006 -21.891 1 96.81 232 LEU B CA 1
ATOM 4296 C C . LEU B 1 232 ? 7.117 2.201 -20.406 1 96.81 232 LEU B C 1
ATOM 4298 O O . LEU B 1 232 ? 7.336 1.294 -19.594 1 96.81 232 LEU B O 1
ATOM 4302 N N . ILE B 1 233 ? 6.707 3.396 -20.062 1 93.69 233 ILE B N 1
ATOM 4303 C CA . ILE B 1 233 ? 6.344 3.65 -18.672 1 93.69 233 ILE B CA 1
ATOM 4304 C C . ILE B 1 233 ? 4.965 3.061 -18.375 1 93.69 233 ILE B C 1
ATOM 4306 O O . ILE B 1 233 ? 3.986 3.404 -19.047 1 93.69 233 ILE B O 1
ATOM 4310 N N . ASN B 1 234 ? 4.914 2.219 -17.406 1 93.38 234 ASN B N 1
ATOM 4311 C CA . ASN B 1 234 ? 3.668 1.552 -17.047 1 93.38 234 ASN B CA 1
ATOM 4312 C C . ASN B 1 234 ? 2.646 2.539 -16.484 1 93.38 234 ASN B C 1
ATOM 4314 O O . ASN B 1 234 ? 2.871 3.152 -15.445 1 93.38 234 ASN B O 1
ATOM 4318 N N . PRO B 1 235 ? 1.58 2.666 -17.141 1 92.62 235 PRO B N 1
ATOM 4319 C CA . PRO B 1 235 ? 0.568 3.588 -16.609 1 92.62 235 PRO B CA 1
ATOM 4320 C C . PRO B 1 235 ? -0.123 3.061 -15.359 1 92.62 235 PRO B C 1
ATOM 4322 O O . PRO B 1 235 ? -0.77 3.826 -14.641 1 92.62 235 PRO B O 1
ATOM 4325 N N . VAL B 1 236 ? -0.075 1.771 -15.141 1 93.12 236 VAL B N 1
ATOM 4326 C CA . VAL B 1 236 ? -0.653 1.162 -13.945 1 93.12 236 VAL B CA 1
ATOM 4327 C C . VAL B 1 236 ? 0.424 0.999 -12.875 1 93.12 236 VAL B C 1
ATOM 4329 O O . VAL B 1 236 ? 1.452 0.361 -13.109 1 93.12 236 VAL B O 1
ATOM 4332 N N . GLN B 1 237 ? 0.125 1.577 -11.734 1 90.56 237 GLN B N 1
ATOM 4333 C CA . GLN B 1 237 ? 1.084 1.562 -10.641 1 90.56 237 GLN B CA 1
ATOM 4334 C C . GLN B 1 237 ? 0.5 0.871 -9.406 1 90.56 237 GLN B C 1
ATOM 4336 O O . GLN B 1 237 ? -0.719 0.845 -9.227 1 90.56 237 GLN B O 1
ATOM 4341 N N . GLY B 1 238 ? 1.39 0.303 -8.57 1 90.69 238 GLY B N 1
ATOM 4342 C CA . GLY B 1 238 ? 0.973 -0.217 -7.281 1 90.69 238 GLY B CA 1
ATOM 4343 C C . GLY B 1 238 ? 0.575 -1.68 -7.328 1 90.69 238 GLY B C 1
ATOM 4344 O O . GLY B 1 238 ? 0.112 -2.234 -6.328 1 90.69 238 GLY B O 1
ATOM 4345 N N . THR B 1 239 ? 0.694 -2.334 -8.43 1 92.94 239 THR B N 1
ATOM 4346 C CA . THR B 1 239 ? 0.423 -3.758 -8.586 1 92.94 239 THR B CA 1
ATOM 4347 C C . THR B 1 239 ? 1.719 -4.535 -8.805 1 92.94 239 THR B C 1
ATOM 4349 O O . THR B 1 239 ? 2.766 -3.939 -9.07 1 92.94 239 THR B O 1
ATOM 4352 N N . PRO B 1 240 ? 1.652 -5.84 -8.586 1 91.94 240 PRO B N 1
ATOM 4353 C CA . PRO B 1 240 ? 2.902 -6.582 -8.758 1 91.94 240 PRO B CA 1
ATOM 4354 C C . PRO B 1 240 ? 3.543 -6.352 -10.125 1 91.94 240 PRO B C 1
ATOM 4356 O O . PRO B 1 240 ? 2.838 -6.242 -11.133 1 91.94 240 PRO B O 1
ATOM 4359 N N . PRO B 1 241 ? 4.855 -6.348 -10.188 1 91.88 241 PRO B N 1
ATOM 4360 C CA . PRO B 1 241 ? 5.59 -5.984 -11.406 1 91.88 241 PRO B CA 1
ATOM 4361 C C . PRO B 1 241 ? 5.227 -6.871 -12.594 1 91.88 241 PRO B C 1
ATOM 4363 O O . PRO B 1 241 ? 5.195 -6.395 -13.734 1 91.88 241 PRO B O 1
ATOM 4366 N N . HIS B 1 242 ? 4.906 -8.141 -12.398 1 94.12 242 HIS B N 1
ATOM 4367 C CA . HIS B 1 242 ? 4.645 -9.047 -13.508 1 94.12 242 HIS B CA 1
ATOM 4368 C C . HIS B 1 242 ? 3.354 -8.68 -14.234 1 94.12 242 HIS B C 1
ATOM 4370 O O . HIS B 1 242 ? 3.119 -9.117 -15.359 1 94.12 242 HIS B O 1
ATOM 4376 N N . THR B 1 243 ? 2.508 -7.863 -13.609 1 94.69 243 THR B N 1
ATOM 4377 C CA . THR B 1 243 ? 1.255 -7.477 -14.25 1 94.69 243 THR B CA 1
ATOM 4378 C C . THR B 1 243 ? 1.505 -6.457 -15.359 1 94.69 243 THR B C 1
ATOM 4380 O O . THR B 1 243 ? 0.629 -6.207 -16.188 1 94.69 243 THR B O 1
ATOM 4383 N N . ALA B 1 244 ? 2.662 -5.91 -15.398 1 94.81 244 ALA B N 1
ATOM 4384 C CA . ALA B 1 244 ? 2.992 -4.797 -16.297 1 94.81 244 ALA B CA 1
ATOM 4385 C C . ALA B 1 244 ? 2.867 -5.211 -17.75 1 94.81 244 ALA B C 1
ATOM 4387 O O . ALA B 1 244 ? 2.615 -4.371 -18.625 1 94.81 244 ALA B O 1
ATOM 4388 N N . VAL B 1 245 ? 2.955 -6.484 -18.062 1 97 245 VAL B N 1
ATOM 4389 C CA . VAL B 1 245 ? 3.059 -6.922 -19.438 1 97 245 VAL B CA 1
ATOM 4390 C C . VAL B 1 245 ? 1.675 -7.281 -19.984 1 97 245 VAL B C 1
ATOM 4392 O O . VAL B 1 245 ? 1.497 -7.469 -21.188 1 97 245 VAL B O 1
ATOM 4395 N N . LEU B 1 246 ? 0.696 -7.309 -19.141 1 95.94 246 LEU B N 1
ATOM 4396 C CA . LEU B 1 246 ? -0.605 -7.848 -19.531 1 95.94 246 LEU B CA 1
ATOM 4397 C C . LEU B 1 246 ? -1.299 -6.938 -20.531 1 95.94 246 LEU B C 1
ATOM 4399 O O . LEU B 1 246 ? -1.991 -7.414 -21.438 1 95.94 246 LEU B O 1
ATOM 4403 N N . ALA B 1 247 ? -1.036 -5.637 -20.391 1 94.56 247 ALA B N 1
ATOM 4404 C CA . ALA B 1 247 ? -1.652 -4.684 -21.312 1 94.56 247 ALA B CA 1
ATOM 4405 C C . ALA B 1 247 ? -0.794 -4.488 -22.562 1 94.56 247 ALA B C 1
ATOM 4407 O O . ALA B 1 247 ? -1.177 -3.758 -23.484 1 94.56 247 ALA B O 1
ATOM 4408 N N . HIS B 1 248 ? 0.354 -5.117 -22.609 1 95.5 248 HIS B N 1
ATOM 4409 C CA . HIS B 1 248 ? 1.33 -4.957 -23.688 1 95.5 248 HIS B CA 1
ATOM 4410 C C . HIS B 1 248 ? 1.933 -6.297 -24.078 1 95.5 248 HIS B C 1
ATOM 4412 O O . HIS B 1 248 ? 3.1 -6.57 -23.797 1 95.5 248 HIS B O 1
ATOM 4418 N N . PRO B 1 249 ? 1.192 -7.031 -24.891 1 95.62 249 PRO B N 1
ATOM 4419 C CA . PRO B 1 249 ? 1.561 -8.422 -25.156 1 95.62 249 PRO B CA 1
ATOM 4420 C C . PRO B 1 249 ? 2.885 -8.547 -25.906 1 95.62 249 PRO B C 1
ATOM 4422 O O . PRO B 1 249 ? 3.504 -9.617 -25.891 1 95.62 249 PRO B O 1
ATOM 4425 N N . ASP B 1 250 ? 3.379 -7.48 -26.5 1 96.19 250 ASP B N 1
ATOM 4426 C CA . ASP B 1 250 ? 4.633 -7.535 -27.25 1 96.19 250 ASP B CA 1
ATOM 4427 C C . ASP B 1 250 ? 5.801 -7.039 -26.406 1 96.19 250 ASP B C 1
ATOM 4429 O O . ASP B 1 250 ? 6.945 -7.016 -26.859 1 96.19 250 ASP B O 1
ATOM 4433 N N . HIS B 1 251 ? 5.531 -6.66 -25.188 1 97.94 251 HIS B N 1
ATOM 4434 C CA . HIS B 1 251 ? 6.543 -6.109 -24.297 1 97.94 251 HIS B CA 1
ATOM 4435 C C . HIS B 1 251 ? 7.016 -7.156 -23.281 1 97.94 251 HIS B C 1
ATOM 4437 O O . HIS B 1 251 ? 6.395 -8.211 -23.156 1 97.94 251 HIS B O 1
ATOM 4443 N N . CYS B 1 252 ? 8.156 -6.906 -22.688 1 98 252 CYS B N 1
ATOM 4444 C CA . CYS B 1 252 ? 8.648 -7.664 -21.547 1 98 252 CYS B CA 1
ATOM 4445 C C . CYS B 1 252 ? 8.922 -6.75 -20.359 1 98 252 CYS B C 1
ATOM 4447 O O . CYS B 1 252 ? 8.906 -5.523 -20.5 1 98 252 CYS B O 1
ATOM 4449 N N . ALA B 1 253 ? 9.008 -7.344 -19.203 1 97.62 253 ALA B N 1
ATOM 4450 C CA . ALA B 1 253 ? 9.344 -6.602 -17.984 1 97.62 253 ALA B CA 1
ATOM 4451 C C . ALA B 1 253 ? 10.367 -7.363 -17.141 1 97.62 253 ALA B C 1
ATOM 4453 O O . ALA B 1 253 ? 10.289 -8.586 -17.016 1 97.62 253 ALA B O 1
ATOM 4454 N N . PHE B 1 254 ? 11.312 -6.625 -16.609 1 96.5 254 PHE B N 1
ATOM 4455 C CA . PHE B 1 254 ? 12.203 -7.215 -15.609 1 96.5 254 PHE B CA 1
ATOM 4456 C C . PHE B 1 254 ? 11.477 -7.438 -14.297 1 96.5 254 PHE B C 1
ATOM 4458 O O . PHE B 1 254 ? 10.781 -6.543 -13.805 1 96.5 254 PHE B O 1
ATOM 4465 N N . VAL B 1 255 ? 11.641 -8.641 -13.734 1 96.25 255 VAL B N 1
ATOM 4466 C CA . VAL B 1 255 ? 11 -8.969 -12.469 1 96.25 255 VAL B CA 1
ATOM 4467 C C . VAL B 1 255 ? 11.945 -9.812 -11.609 1 96.25 255 VAL B C 1
ATOM 4469 O O . VAL B 1 255 ? 13.016 -10.219 -12.078 1 96.25 255 VAL B O 1
ATOM 4472 N N . THR B 1 256 ? 11.547 -10 -10.383 1 94.31 256 THR B N 1
ATOM 4473 C CA . THR B 1 256 ? 12.305 -10.867 -9.477 1 94.31 256 THR B CA 1
ATOM 4474 C C . THR B 1 256 ? 11.453 -12.062 -9.039 1 94.31 256 THR B C 1
ATOM 4476 O O . THR B 1 256 ? 11.836 -12.797 -8.133 1 94.31 256 THR B O 1
ATOM 4479 N N . ASP B 1 257 ? 10.352 -12.25 -9.68 1 91.62 257 ASP B N 1
ATOM 4480 C CA . ASP B 1 257 ? 9.492 -13.398 -9.422 1 91.62 257 ASP B CA 1
ATOM 4481 C C . ASP B 1 257 ? 10.211 -14.711 -9.734 1 91.62 257 ASP B C 1
ATOM 4483 O O . ASP B 1 257 ? 11.172 -14.727 -10.508 1 91.62 257 ASP B O 1
ATOM 4487 N N . ASP B 1 258 ? 9.734 -15.758 -9.148 1 88.12 258 ASP B N 1
ATOM 4488 C CA . ASP B 1 258 ? 10.25 -17.078 -9.484 1 88.12 258 ASP B CA 1
ATOM 4489 C C . ASP B 1 258 ? 9.891 -17.453 -10.922 1 88.12 258 ASP B C 1
ATOM 4491 O O . ASP B 1 258 ? 8.828 -17.094 -11.414 1 88.12 258 ASP B O 1
ATOM 4495 N N . PRO B 1 259 ? 10.844 -18.266 -11.477 1 92.81 259 PRO B N 1
ATOM 4496 C CA . PRO B 1 259 ? 10.539 -18.688 -12.844 1 92.81 259 PRO B CA 1
ATOM 4497 C C . PRO B 1 259 ? 9.297 -19.578 -12.922 1 92.81 259 PRO B C 1
ATOM 4499 O O . PRO B 1 259 ? 9.008 -20.328 -11.984 1 92.81 259 PRO B O 1
ATOM 4502 N N . GLY B 1 260 ? 8.617 -19.484 -14.055 1 92.25 260 GLY B N 1
ATOM 4503 C CA . GLY B 1 260 ? 7.426 -20.281 -14.258 1 92.25 260 GLY B CA 1
ATOM 4504 C C . GLY B 1 260 ? 6.199 -19.453 -14.602 1 92.25 260 GLY B C 1
ATOM 4505 O O . GLY B 1 260 ? 6.32 -18.297 -15.016 1 92.25 260 GLY B O 1
ATOM 4506 N N . ASN B 1 261 ? 5.004 -20.172 -14.586 1 91.5 261 ASN B N 1
ATOM 4507 C CA . ASN B 1 261 ? 3.738 -19.516 -14.867 1 91.5 261 ASN B CA 1
ATOM 4508 C C . ASN B 1 261 ? 3.186 -18.797 -13.633 1 91.5 261 ASN B C 1
ATOM 4510 O O . ASN B 1 261 ? 3.145 -19.391 -12.547 1 91.5 261 ASN B O 1
ATOM 4514 N N . VAL B 1 262 ? 2.875 -17.547 -13.883 1 89.56 262 VAL B N 1
ATOM 4515 C CA . VAL B 1 262 ? 2.254 -16.797 -12.797 1 89.56 262 VAL B CA 1
ATOM 4516 C C . VAL B 1 262 ? 0.964 -16.141 -13.297 1 89.56 262 VAL B C 1
ATOM 4518 O O . VAL B 1 262 ? 0.639 -16.219 -14.484 1 89.56 262 VAL B O 1
ATOM 4521 N N . TYR B 1 263 ? 0.203 -15.531 -12.375 1 90.31 263 TYR B N 1
ATOM 4522 C CA . TYR B 1 263 ? -1.027 -14.82 -12.695 1 90.31 263 TYR B CA 1
ATOM 4523 C C . TYR B 1 263 ? -1.956 -15.688 -13.539 1 90.31 263 TYR B C 1
ATOM 4525 O O . TYR B 1 263 ? -2.355 -15.289 -14.633 1 90.31 263 TYR B O 1
ATOM 4533 N N . HIS B 1 264 ? -2.328 -16.828 -13.055 1 86.25 264 HIS B N 1
ATOM 4534 C CA . HIS B 1 264 ? -3.268 -17.734 -13.695 1 86.25 264 HIS B CA 1
ATOM 4535 C C . HIS B 1 264 ? -2.74 -18.203 -15.047 1 86.25 264 HIS B C 1
ATOM 4537 O O . HIS B 1 264 ? -3.486 -18.25 -16.031 1 86.25 264 HIS B O 1
ATOM 4543 N N . ARG B 1 265 ? -1.446 -18.25 -15.164 1 88.62 265 ARG B N 1
ATOM 4544 C CA . ARG B 1 265 ? -0.735 -18.797 -16.312 1 88.62 265 ARG B CA 1
ATOM 4545 C C . ARG B 1 265 ? -0.798 -17.828 -17.5 1 88.62 265 ARG B C 1
ATOM 4547 O O . ARG B 1 265 ? -0.508 -18.203 -18.641 1 88.62 265 ARG B O 1
ATOM 4554 N N . LYS B 1 266 ? -1.211 -16.641 -17.25 1 94.56 266 LYS B N 1
ATOM 4555 C CA . LYS B 1 266 ? -1.264 -15.641 -18.312 1 94.56 266 LYS B CA 1
ATOM 4556 C C . LYS B 1 266 ? 0.099 -14.984 -18.531 1 94.56 266 LYS B C 1
ATOM 4558 O O . LYS B 1 266 ? 0.343 -14.367 -19.562 1 94.56 266 LYS B O 1
ATOM 4563 N N . VAL B 1 267 ? 0.893 -15.086 -17.484 1 96.69 267 VAL B N 1
ATOM 4564 C CA . VAL B 1 267 ? 2.225 -14.492 -17.531 1 96.69 267 VAL B CA 1
ATOM 4565 C C . VAL B 1 267 ? 3.281 -15.57 -17.312 1 96.69 267 VAL B C 1
ATOM 4567 O O . VAL B 1 267 ? 3.123 -16.438 -16.438 1 96.69 267 VAL B O 1
ATOM 4570 N N . ARG B 1 268 ? 4.309 -15.562 -18.062 1 97.56 268 ARG B N 1
ATOM 4571 C CA . ARG B 1 268 ? 5.457 -16.453 -17.938 1 97.56 268 ARG B CA 1
ATOM 4572 C C . ARG B 1 268 ? 6.691 -15.68 -17.469 1 97.56 268 ARG B C 1
ATOM 4574 O O . ARG B 1 268 ? 7.062 -14.672 -18.078 1 97.56 268 ARG B O 1
ATOM 4581 N N . VAL B 1 269 ? 7.266 -16.141 -16.391 1 96.75 269 VAL B N 1
ATOM 4582 C CA . VAL B 1 269 ? 8.531 -15.594 -15.922 1 96.75 269 VAL B CA 1
ATOM 4583 C C . VAL B 1 269 ? 9.688 -16.484 -16.391 1 96.75 269 VAL B C 1
ATOM 4585 O O . VAL B 1 269 ? 9.703 -17.688 -16.141 1 96.75 269 VAL B O 1
ATOM 4588 N N . ILE B 1 270 ? 10.664 -15.859 -17.031 1 97.94 270 ILE B N 1
ATOM 4589 C CA . ILE B 1 270 ? 11.742 -16.594 -17.703 1 97.94 270 ILE B CA 1
ATOM 4590 C C . ILE B 1 270 ? 13.086 -16.172 -17.094 1 97.94 270 ILE B C 1
ATOM 4592 O O . ILE B 1 270 ? 13.336 -14.992 -16.875 1 97.94 270 ILE B O 1
ATOM 4596 N N . GLU B 1 271 ? 13.898 -17.156 -16.875 1 97.31 271 GLU B N 1
ATOM 4597 C CA . GLU B 1 271 ? 15.234 -16.891 -16.359 1 97.31 271 GLU B CA 1
ATOM 4598 C C . GLU B 1 271 ? 16.125 -16.266 -17.438 1 97.31 271 GLU B C 1
ATOM 4600 O O . GLU B 1 271 ? 16.031 -16.625 -18.609 1 97.31 271 GLU B O 1
ATOM 4605 N N . ILE B 1 272 ? 16.922 -15.312 -17 1 96.56 272 ILE B N 1
ATOM 4606 C CA . ILE B 1 272 ? 17.953 -14.758 -17.875 1 96.56 272 ILE B CA 1
ATOM 4607 C C . ILE B 1 272 ? 19.25 -15.539 -17.672 1 96.56 272 ILE B C 1
ATOM 4609 O O . ILE B 1 272 ? 19.656 -15.812 -16.547 1 96.56 272 ILE B O 1
ATOM 4613 N N . ALA B 1 273 ? 19.859 -15.898 -18.797 1 94.12 273 ALA B N 1
ATOM 4614 C CA . ALA B 1 273 ? 21.188 -16.5 -18.688 1 94.12 273 ALA B CA 1
ATOM 4615 C C . ALA B 1 273 ? 22.188 -15.523 -18.062 1 94.12 273 ALA B C 1
ATOM 4617 O O . ALA B 1 273 ? 22.312 -14.383 -18.516 1 94.12 273 ALA B O 1
ATOM 4618 N N . ASN B 1 274 ? 22.922 -15.938 -17.016 1 91.19 274 ASN B N 1
ATOM 4619 C CA . ASN B 1 274 ? 23.797 -15.047 -16.266 1 91.19 274 ASN B CA 1
ATOM 4620 C C . ASN B 1 274 ? 23.094 -13.773 -15.852 1 91.19 274 ASN B C 1
ATOM 4622 O O . ASN B 1 274 ? 23.484 -12.672 -16.234 1 91.19 274 ASN B O 1
ATOM 4626 N N . PRO B 1 275 ? 22.094 -13.891 -15.055 1 94.38 275 PRO B N 1
ATOM 4627 C CA . PRO B 1 275 ? 21.188 -12.781 -14.758 1 94.38 275 PRO B CA 1
ATOM 4628 C C . PRO B 1 275 ? 21.875 -11.633 -14.016 1 94.38 275 PRO B C 1
ATOM 4630 O O . PRO B 1 275 ? 22.672 -11.875 -13.109 1 94.38 275 PRO B O 1
ATOM 4633 N N . PRO B 1 276 ? 21.562 -10.367 -14.461 1 92.88 276 PRO B N 1
ATOM 4634 C CA . PRO B 1 276 ? 21.969 -9.266 -13.586 1 92.88 276 PRO B CA 1
ATOM 4635 C C . PRO B 1 276 ? 21.359 -9.367 -12.195 1 92.88 276 PRO B C 1
ATOM 4637 O O . PRO B 1 276 ? 20.25 -9.898 -12.031 1 92.88 276 PRO B O 1
ATOM 4640 N N . LEU B 1 277 ? 22.109 -8.875 -11.242 1 92.62 277 LEU B N 1
ATOM 4641 C CA . LEU B 1 277 ? 21.625 -8.844 -9.867 1 92.62 277 LEU B CA 1
ATOM 4642 C C . LEU B 1 277 ? 21.141 -7.441 -9.492 1 92.62 277 LEU B C 1
ATOM 4644 O O . LEU B 1 277 ? 21.719 -6.445 -9.945 1 92.62 277 LEU B O 1
ATOM 4648 N N . VAL B 1 278 ? 20.094 -7.445 -8.719 1 93.31 278 VAL B N 1
ATOM 4649 C CA . VAL B 1 278 ? 19.578 -6.168 -8.242 1 93.31 278 VAL B CA 1
ATOM 4650 C C . VAL B 1 278 ? 19.562 -6.145 -6.719 1 93.31 278 VAL B C 1
ATOM 4652 O O . VAL B 1 278 ? 19.234 -7.145 -6.078 1 93.31 278 VAL B O 1
ATOM 4655 N N . PRO B 1 279 ? 19.969 -5.02 -6.176 1 92.12 279 PRO B N 1
ATOM 4656 C CA . PRO B 1 279 ? 20.016 -4.93 -4.715 1 92.12 279 PRO B CA 1
ATOM 4657 C C . PRO B 1 279 ? 18.656 -4.617 -4.094 1 92.12 279 PRO B C 1
ATOM 4659 O O . PRO B 1 279 ? 17.812 -3.977 -4.73 1 92.12 279 PRO B O 1
ATOM 4662 N N . VAL B 1 280 ? 18.469 -5.125 -2.898 1 94.31 280 VAL B N 1
ATOM 4663 C CA . VAL B 1 280 ? 17.453 -4.613 -1.979 1 94.31 280 VAL B CA 1
ATOM 4664 C C . VAL B 1 280 ? 18.125 -3.785 -0.884 1 94.31 280 VAL B C 1
ATOM 4666 O O . VAL B 1 280 ? 18.891 -4.316 -0.072 1 94.31 280 VAL B O 1
ATOM 4669 N N . GLN B 1 281 ? 17.812 -2.521 -0.901 1 93.25 281 GLN B N 1
ATOM 4670 C CA . GLN B 1 281 ? 18.438 -1.601 0.049 1 93.25 281 GLN B CA 1
ATOM 4671 C C . GLN B 1 281 ? 17.469 -1.245 1.174 1 93.25 281 GLN B C 1
ATOM 4673 O O . GLN B 1 281 ? 16.281 -1.006 0.928 1 93.25 281 GLN B O 1
ATOM 4678 N N . ALA B 1 282 ? 17.984 -1.277 2.367 1 94.88 282 ALA B N 1
ATOM 4679 C CA . ALA B 1 282 ? 17.266 -0.788 3.539 1 94.88 282 ALA B CA 1
ATOM 4680 C C . ALA B 1 282 ? 17.656 0.646 3.871 1 94.88 282 ALA B C 1
ATOM 4682 O O . ALA B 1 282 ? 18.844 0.998 3.797 1 94.88 282 ALA B O 1
ATOM 4683 N N . VAL B 1 283 ? 16.688 1.474 4.137 1 93.06 283 VAL B N 1
ATOM 4684 C CA . VAL B 1 283 ? 16.891 2.855 4.559 1 93.06 283 VAL B CA 1
ATOM 4685 C C . VAL B 1 283 ? 16.203 3.09 5.906 1 93.06 283 VAL B C 1
ATOM 4687 O O . VAL B 1 283 ? 15.055 2.676 6.105 1 93.06 283 VAL B O 1
ATOM 4690 N N . TRP B 1 284 ? 16.891 3.711 6.863 1 92 284 TRP B N 1
ATOM 4691 C CA . TRP B 1 284 ? 16.297 3.953 8.172 1 92 284 TRP B CA 1
ATOM 4692 C C . TRP B 1 284 ? 16.891 5.203 8.82 1 92 284 TRP B C 1
ATOM 4694 O O . TRP B 1 284 ? 17.781 5.832 8.25 1 92 284 TRP B O 1
ATOM 4704 N N . LEU B 1 285 ? 16.266 5.645 9.891 1 86.38 285 LEU B N 1
ATOM 4705 C CA . LEU B 1 285 ? 16.734 6.801 10.633 1 86.38 285 LEU B CA 1
ATOM 4706 C C . LEU B 1 285 ? 18.078 6.496 11.305 1 86.38 285 LEU B C 1
ATOM 4708 O O . LEU B 1 285 ? 18.188 5.543 12.078 1 86.38 285 LEU B O 1
ATOM 4712 N N . PRO B 1 286 ? 19 7.375 11 1 81.94 286 PRO B N 1
ATOM 4713 C CA . PRO B 1 286 ? 20.281 7.168 11.672 1 81.94 286 PRO B CA 1
ATOM 4714 C C . PRO B 1 286 ? 20.203 7.352 13.188 1 81.94 286 PRO B C 1
ATOM 4716 O O . PRO B 1 286 ? 19.312 8.055 13.68 1 81.94 286 PRO B O 1
ATOM 4719 N N . HIS B 1 287 ? 21.062 6.695 13.945 1 73.44 287 HIS B N 1
ATOM 4720 C CA . HIS B 1 287 ? 21.172 6.824 15.391 1 73.44 287 HIS B CA 1
ATOM 4721 C C . HIS B 1 287 ? 19.953 6.246 16.094 1 73.44 287 HIS B C 1
ATOM 4723 O O . HIS B 1 287 ? 19.609 6.68 17.203 1 73.44 287 HIS B O 1
ATOM 4729 N N . SER B 1 288 ? 19.203 5.512 15.375 1 77.5 288 SER B N 1
ATOM 4730 C CA . SER B 1 288 ? 18.094 4.812 15.992 1 77.5 288 SER B CA 1
ATOM 4731 C C . SER B 1 288 ? 18.422 3.346 16.25 1 77.5 288 SER B C 1
ATOM 4733 O O . SER B 1 288 ? 19.266 2.768 15.562 1 77.5 288 SER B O 1
ATOM 4735 N N . VAL B 1 289 ? 17.812 2.891 17.312 1 73.62 289 VAL B N 1
ATOM 4736 C CA . VAL B 1 289 ? 18 1.481 17.656 1 73.62 289 VAL B CA 1
ATOM 4737 C C . VAL B 1 289 ? 16.656 0.757 17.562 1 73.62 289 VAL B C 1
ATOM 4739 O O . VAL B 1 289 ? 15.625 1.29 17.984 1 73.62 289 VAL B O 1
ATOM 4742 N N . SER B 1 290 ? 16.719 -0.379 16.938 1 82.81 290 SER B N 1
ATOM 4743 C CA . SER B 1 290 ? 15.539 -1.225 16.797 1 82.81 290 SER B CA 1
ATOM 4744 C C . SER B 1 290 ? 15.906 -2.703 16.875 1 82.81 290 SER B C 1
ATOM 4746 O O . SER B 1 290 ? 16.734 -3.184 16.109 1 82.81 290 SER B O 1
ATOM 4748 N N . ALA B 1 291 ? 15.297 -3.398 17.797 1 81.88 291 ALA B N 1
ATOM 4749 C CA . ALA B 1 291 ? 15.555 -4.828 17.969 1 81.88 291 ALA B CA 1
ATOM 4750 C C . ALA B 1 291 ? 15.133 -5.609 16.719 1 81.88 291 ALA B C 1
ATOM 4752 O O . ALA B 1 291 ? 15.844 -6.508 16.281 1 81.88 291 ALA B O 1
ATOM 4753 N N . ILE B 1 292 ? 14.016 -5.293 16.172 1 88 292 ILE B N 1
ATOM 4754 C CA . ILE B 1 292 ? 13.492 -5.984 15.008 1 88 292 ILE B CA 1
ATOM 4755 C C . ILE B 1 292 ? 14.414 -5.746 13.812 1 88 292 ILE B C 1
ATOM 4757 O O . ILE B 1 292 ? 14.719 -6.676 13.062 1 88 292 ILE B O 1
ATOM 4761 N N . ARG B 1 293 ? 14.867 -4.484 13.633 1 91.25 293 ARG B N 1
ATOM 4762 C CA . ARG B 1 293 ? 15.781 -4.176 12.531 1 91.25 293 ARG B CA 1
ATOM 4763 C C . ARG B 1 293 ? 17.078 -4.965 12.656 1 91.25 293 ARG B C 1
ATOM 4765 O O . ARG B 1 293 ? 17.562 -5.531 11.68 1 91.25 293 ARG B O 1
ATOM 4772 N N . THR B 1 294 ? 17.625 -5.02 13.883 1 86.5 294 THR B N 1
ATOM 4773 C CA . THR B 1 294 ? 18.859 -5.746 14.141 1 86.5 294 THR B CA 1
ATOM 4774 C C . THR B 1 294 ? 18.703 -7.23 13.828 1 86.5 294 THR B C 1
ATOM 4776 O O . THR B 1 294 ? 19.547 -7.824 13.156 1 86.5 294 THR B O 1
ATOM 4779 N N . LYS B 1 295 ? 17.625 -7.797 14.258 1 90.62 295 LYS B N 1
ATOM 4780 C CA . LYS B 1 295 ? 17.344 -9.203 13.984 1 90.62 295 LYS B CA 1
ATOM 4781 C C . LYS B 1 295 ? 17.188 -9.453 12.492 1 90.62 295 LYS B C 1
ATOM 4783 O O . LYS B 1 295 ? 17.625 -10.477 11.969 1 90.62 295 LYS B O 1
ATOM 4788 N N . LEU B 1 296 ? 16.516 -8.539 11.859 1 92.69 296 LEU B N 1
ATOM 4789 C CA . LEU B 1 296 ? 16.297 -8.664 10.43 1 92.69 296 LEU B CA 1
ATOM 4790 C C . LEU B 1 296 ? 17.609 -8.68 9.664 1 92.69 296 LEU B C 1
ATOM 4792 O O . LEU B 1 296 ? 17.844 -9.555 8.828 1 92.69 296 LEU B O 1
ATOM 4796 N N . PHE B 1 297 ? 18.469 -7.754 9.992 1 91.56 297 PHE B N 1
ATOM 4797 C CA . PHE B 1 297 ? 19.75 -7.648 9.312 1 91.56 297 PHE B CA 1
ATOM 4798 C C . PHE B 1 297 ? 20.609 -8.891 9.57 1 91.56 297 PHE B C 1
ATOM 4800 O O . PHE B 1 297 ? 21.234 -9.414 8.656 1 91.56 297 PHE B O 1
ATOM 4807 N N . ALA B 1 298 ? 20.547 -9.367 10.758 1 89.5 298 ALA B N 1
ATOM 4808 C CA . ALA B 1 298 ? 21.281 -10.578 11.109 1 89.5 298 ALA B CA 1
ATOM 4809 C C . ALA B 1 298 ? 20.75 -11.789 10.344 1 89.5 298 ALA B C 1
ATOM 4811 O O . ALA B 1 298 ? 21.531 -12.602 9.844 1 89.5 298 ALA B O 1
ATOM 4812 N N . ALA B 1 299 ? 19.469 -11.891 10.258 1 90.44 299 ALA B N 1
ATOM 4813 C CA . ALA B 1 299 ? 18.844 -13.023 9.578 1 90.44 299 ALA B CA 1
ATOM 4814 C C . ALA B 1 299 ? 19.188 -13.031 8.094 1 90.44 299 ALA B C 1
ATOM 4816 O O . ALA B 1 299 ? 19.422 -14.094 7.516 1 90.44 299 ALA B O 1
ATOM 4817 N N . VAL B 1 300 ? 19.141 -11.875 7.504 1 89.12 300 VAL B N 1
ATOM 4818 C CA . VAL B 1 300 ? 19.422 -11.773 6.078 1 89.12 300 VAL B CA 1
ATOM 4819 C C . VAL B 1 300 ? 20.891 -12.133 5.82 1 89.12 300 VAL B C 1
ATOM 4821 O O . VAL B 1 300 ? 21.203 -12.812 4.84 1 89.12 300 VAL B O 1
ATOM 4824 N N . ARG B 1 301 ? 21.75 -11.695 6.668 1 83.06 301 ARG B N 1
ATOM 4825 C CA . ARG B 1 301 ? 23.172 -11.977 6.551 1 83.06 301 ARG B CA 1
ATOM 4826 C C . ARG B 1 301 ? 23.453 -13.477 6.668 1 83.06 301 ARG B C 1
ATOM 4828 O O . ARG B 1 301 ? 24.312 -14.008 5.969 1 83.06 301 ARG B O 1
ATOM 4835 N N . GLU B 1 302 ? 22.75 -14.133 7.523 1 81.62 302 GLU B N 1
ATOM 4836 C CA . GLU B 1 302 ? 22.922 -15.562 7.762 1 81.62 302 GLU B CA 1
ATOM 4837 C C . GLU B 1 302 ? 22.391 -16.391 6.594 1 81.62 302 GLU B C 1
ATOM 4839 O O . GLU B 1 302 ? 22.891 -17.469 6.305 1 81.62 302 GLU B O 1
ATOM 4844 N N . SER B 1 303 ? 21.219 -16.016 6.164 1 73.81 303 SER B N 1
ATOM 4845 C CA . SER B 1 303 ? 20.594 -16.781 5.09 1 73.81 303 SER B CA 1
ATOM 4846 C C . SER B 1 303 ? 21.422 -16.703 3.805 1 73.81 303 SER B C 1
ATOM 4848 O O . SER B 1 303 ? 21.234 -17.5 2.891 1 73.81 303 SER B O 1
ATOM 4850 N N . GLY B 1 304 ? 22.672 -16.109 3.797 1 59.81 304 GLY B N 1
ATOM 4851 C CA . GLY B 1 304 ? 23.625 -16.125 2.689 1 59.81 304 GLY B CA 1
ATOM 4852 C C . GLY B 1 304 ? 23.125 -15.352 1.478 1 59.81 304 GLY B C 1
ATOM 4853 O O . GLY B 1 304 ? 23.641 -15.539 0.37 1 59.81 304 GLY B O 1
ATOM 4854 N N . VAL B 1 305 ? 21.969 -14.828 1.632 1 52.47 305 VAL B N 1
ATOM 4855 C CA . VAL B 1 305 ? 21.75 -14.078 0.396 1 52.47 305 VAL B CA 1
ATOM 4856 C C . VAL B 1 305 ? 22.859 -13.039 0.225 1 52.47 305 VAL B C 1
ATOM 4858 O O . VAL B 1 305 ? 23.344 -12.484 1.208 1 52.47 305 VAL B O 1
ATOM 4861 N N . VAL B 1 306 ? 23.656 -12.914 -0.714 1 44.31 306 VAL B N 1
ATOM 4862 C CA . VAL B 1 306 ? 24.891 -12.18 -1.012 1 44.31 306 VAL B CA 1
ATOM 4863 C C . VAL B 1 306 ? 24.781 -10.75 -0.477 1 44.31 306 VAL B C 1
ATOM 4865 O O . VAL B 1 306 ? 24 -9.945 -0.99 1 44.31 306 VAL B O 1
ATOM 4868 N N . SER B 1 307 ? 24.719 -10.594 0.807 1 42.59 307 SER B N 1
ATOM 4869 C CA . SER B 1 307 ? 24.797 -9.266 1.398 1 42.59 307 SER B CA 1
ATOM 4870 C C . SER B 1 307 ? 26.109 -8.57 1.03 1 42.59 307 SER B C 1
ATOM 4872 O O . SER B 1 307 ? 27.172 -9.164 1.133 1 42.59 307 SER B O 1
ATOM 4874 N N . THR B 1 308 ? 26.094 -7.715 0.174 1 40.12 308 THR B N 1
ATOM 4875 C CA . THR B 1 308 ? 27.344 -6.977 0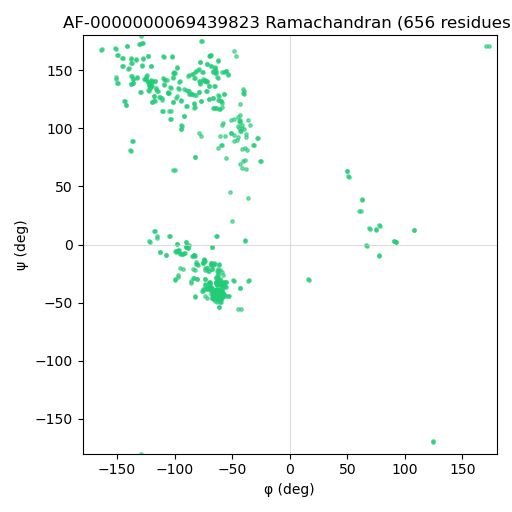.053 1 40.12 308 THR B CA 1
ATOM 4876 C C . THR B 1 308 ? 27.656 -6.234 1.349 1 40.12 308 THR B C 1
ATOM 4878 O O . THR B 1 308 ? 26.781 -5.652 1.971 1 40.12 308 THR B O 1
ATOM 4881 N N . PRO B 1 309 ? 28.844 -6.445 1.963 1 36.97 309 PRO B N 1
ATOM 4882 C CA . PRO B 1 309 ? 29.25 -5.742 3.18 1 36.97 309 PRO B CA 1
ATOM 4883 C C . PRO B 1 309 ? 28.875 -4.262 3.164 1 36.97 309 PRO B C 1
ATOM 4885 O O . PRO B 1 309 ? 28.781 -3.656 2.094 1 36.97 309 PRO B O 1
ATOM 4888 N N . PRO B 1 310 ? 28.328 -3.793 4.227 1 34.75 310 PRO B N 1
ATOM 4889 C CA . PRO B 1 310 ? 28.047 -2.357 4.301 1 34.75 310 PRO B CA 1
ATOM 4890 C C . PRO B 1 310 ? 29.219 -1.5 3.814 1 34.75 310 PRO B C 1
ATOM 4892 O O . PRO B 1 310 ? 30.375 -1.827 4.074 1 34.75 310 PRO B O 1
ATOM 4895 N N . ARG B 1 311 ? 29.141 -0.871 2.746 1 35.12 311 ARG B N 1
ATOM 4896 C CA . ARG B 1 311 ? 30.219 0.028 2.354 1 35.12 311 ARG B CA 1
ATOM 4897 C C . ARG B 1 311 ? 30.562 0.998 3.48 1 35.12 311 ARG B C 1
ATOM 4899 O O . ARG B 1 311 ? 29.688 1.738 3.953 1 35.12 311 ARG B O 1
ATOM 4906 N N . THR B 1 312 ? 31.641 0.597 4.285 1 33.41 312 THR B N 1
ATOM 4907 C CA . THR B 1 312 ? 32.188 1.633 5.148 1 33.41 312 THR B CA 1
ATOM 4908 C C . THR B 1 312 ? 32.438 2.918 4.363 1 33.41 312 THR B C 1
ATOM 4910 O O . THR B 1 312 ? 32.531 2.895 3.133 1 33.41 312 THR B O 1
ATOM 4913 N N . GLU B 1 313 ? 32.688 4.105 5.129 1 35.66 313 GLU B N 1
ATOM 4914 C CA . GLU B 1 313 ? 32.938 5.441 4.602 1 35.66 313 GLU B CA 1
ATOM 4915 C C . GLU B 1 313 ? 33.938 5.391 3.449 1 35.66 313 GLU B C 1
ATOM 4917 O O . GLU B 1 313 ? 33.938 6.258 2.574 1 35.66 313 GLU B O 1
ATOM 4922 N N . ASP B 1 314 ? 35.156 4.754 3.799 1 32.16 314 ASP B N 1
ATOM 4923 C CA . ASP B 1 314 ? 36.375 5.059 3.049 1 32.16 314 ASP B CA 1
ATOM 4924 C C . ASP B 1 314 ? 36.438 4.242 1.758 1 32.16 314 ASP B C 1
ATOM 4926 O O . ASP B 1 314 ? 36.531 3.014 1.797 1 32.16 314 ASP B O 1
ATOM 4930 N N . GLY B 1 315 ? 35.625 4.566 0.625 1 33.94 315 GLY B N 1
ATOM 4931 C CA . GLY B 1 315 ? 35.531 4.184 -0.776 1 33.94 315 GLY B CA 1
ATOM 4932 C C . GLY B 1 315 ? 36.281 2.9 -1.095 1 33.94 315 GLY B C 1
ATOM 4933 O O . GLY B 1 315 ? 36.375 2.504 -2.258 1 33.94 315 GLY B O 1
ATOM 4934 N N . THR B 1 316 ? 37.406 2.527 -0.403 1 29.98 316 THR B N 1
ATOM 4935 C CA . THR B 1 316 ? 38.375 1.626 -0.977 1 29.98 316 THR B CA 1
ATOM 4936 C C . THR B 1 316 ? 37.906 0.177 -0.893 1 29.98 316 THR B C 1
ATOM 4938 O O . THR B 1 316 ? 37.5 -0.288 0.173 1 29.98 316 THR B O 1
ATOM 4941 N N . ILE B 1 317 ? 37.312 -0.337 -1.925 1 33.31 317 ILE B N 1
ATOM 4942 C CA . ILE B 1 317 ? 37.125 -1.775 -2.072 1 33.31 317 ILE B CA 1
ATOM 4943 C C . ILE B 1 317 ? 38.406 -2.514 -1.667 1 33.31 317 ILE B C 1
ATOM 4945 O O . ILE B 1 317 ? 39.5 -2.213 -2.17 1 33.31 317 ILE B O 1
ATOM 4949 N N . PRO B 1 318 ? 38.531 -3.045 -0.409 1 31.19 318 PRO B N 1
ATOM 4950 C CA . PRO B 1 318 ? 39.781 -3.736 -0.128 1 31.19 318 PRO B CA 1
ATOM 4951 C C . PRO B 1 318 ? 40.156 -4.723 -1.226 1 31.19 318 PRO B C 1
ATOM 4953 O O . PRO B 1 318 ? 39.281 -5.371 -1.813 1 31.19 318 PRO B O 1
ATOM 4956 N N . GLY B 1 319 ? 41.219 -4.363 -2.021 1 26.56 319 GLY B N 1
ATOM 4957 C CA . GLY B 1 319 ? 41.906 -5.141 -3.043 1 26.56 319 GLY B CA 1
ATOM 4958 C C . GLY B 1 319 ? 42.188 -6.566 -2.615 1 26.56 319 GLY B C 1
ATOM 4959 O O . GLY B 1 319 ? 42.594 -6.809 -1.474 1 26.56 319 GLY B O 1
ATOM 4960 N N . ARG B 1 320 ? 41.344 -7.504 -3.074 1 26.08 320 ARG B N 1
ATOM 4961 C CA . ARG B 1 320 ? 41.688 -8.914 -2.939 1 26.08 320 ARG B CA 1
ATOM 4962 C C . ARG B 1 320 ? 43.188 -9.117 -3.164 1 26.08 320 ARG B C 1
ATOM 4964 O O . ARG B 1 320 ? 43.719 -8.719 -4.199 1 26.08 320 ARG B O 1
ATOM 4971 N N . SER B 1 321 ? 43.938 -9.086 -2.062 1 23.66 321 SER B N 1
ATOM 4972 C CA . SER B 1 321 ? 45.344 -9.508 -2.131 1 23.66 321 SER B CA 1
ATOM 4973 C C . SER B 1 321 ? 45.5 -10.805 -2.926 1 23.66 321 SER B C 1
ATOM 4975 O O . SER B 1 321 ? 44.75 -11.758 -2.705 1 23.66 321 SER B O 1
ATOM 4977 N N . HIS B 1 322 ? 45.75 -10.711 -4.254 1 22.55 322 HIS B N 1
ATOM 4978 C CA . HIS B 1 322 ? 46.312 -11.766 -5.082 1 22.55 322 HIS B CA 1
ATOM 4979 C C . HIS B 1 322 ? 47.406 -12.531 -4.328 1 22.55 322 HIS B C 1
ATOM 4981 O O . HIS B 1 322 ? 48.469 -11.984 -4.031 1 22.55 322 HIS B O 1
ATOM 4987 N N . VAL B 1 323 ? 47.031 -13.352 -3.355 1 22.62 323 VAL B N 1
ATOM 4988 C CA . VAL B 1 323 ? 48.062 -14.281 -2.896 1 22.62 323 VAL B CA 1
ATOM 4989 C C . VAL B 1 323 ? 48.719 -14.961 -4.098 1 22.62 323 VAL B C 1
ATOM 4991 O O . VAL B 1 323 ? 48.031 -15.516 -4.957 1 22.62 323 VAL B O 1
ATOM 4994 N N . GLY B 1 324 ? 49.812 -14.484 -4.625 1 20.78 324 GLY B N 1
ATOM 4995 C CA . GLY B 1 324 ? 50.812 -15.023 -5.523 1 20.78 324 GLY B CA 1
ATOM 4996 C C . GLY B 1 324 ? 51.219 -16.438 -5.176 1 20.78 324 GLY B C 1
ATOM 4997 O O . GLY B 1 324 ? 51.844 -16.672 -4.125 1 20.78 324 GLY B O 1
ATOM 4998 N N . TYR B 1 325 ? 50.344 -17.453 -5.352 1 20.8 325 TYR B N 1
ATOM 4999 C CA . TYR B 1 325 ? 50.906 -18.797 -5.348 1 20.8 325 TYR B CA 1
ATOM 5000 C C . TYR B 1 325 ? 52.188 -18.859 -6.191 1 20.8 325 TYR B C 1
ATOM 5002 O O . TYR B 1 325 ? 52.188 -18.422 -7.344 1 20.8 325 TYR B O 1
ATOM 5010 N N . THR B 1 326 ? 53.344 -18.938 -5.559 1 22.09 326 THR B N 1
ATOM 5011 C CA . THR B 1 326 ? 54.688 -19.344 -5.926 1 22.09 326 THR B CA 1
ATOM 5012 C C . THR B 1 326 ? 54.688 -20.75 -6.504 1 22.09 326 THR B C 1
ATOM 5014 O O . THR B 1 326 ? 54.281 -21.703 -5.832 1 22.09 326 THR B O 1
ATOM 5017 N N . SER B 1 327 ? 54.281 -21.156 -7.684 1 19.8 327 SER B N 1
ATOM 5018 C CA . SER B 1 327 ? 54.875 -22.234 -8.469 1 19.8 327 SER B CA 1
ATOM 5019 C C . SER B 1 327 ? 56.406 -22.203 -8.406 1 19.8 327 SER B C 1
ATOM 5021 O O . SER B 1 327 ? 57.031 -21.281 -8.906 1 19.8 327 SER B O 1
ATOM 5023 N N . ASP B 1 328 ? 56.938 -22.578 -7.199 1 17.17 328 ASP B N 1
ATOM 5024 C CA . ASP B 1 328 ? 57.656 -23.719 -6.668 1 17.17 328 ASP B CA 1
ATOM 5025 C C . ASP B 1 328 ? 57.156 -25.016 -7.285 1 17.17 328 ASP B C 1
ATOM 5027 O O . ASP B 1 328 ? 56.438 -25.781 -6.645 1 17.17 328 ASP B O 1
ATOM 5031 N N . VAL B 1 329 ? 56.844 -25.125 -8.562 1 18.52 329 VAL B N 1
ATOM 5032 C CA . VAL B 1 329 ? 57.188 -26.281 -9.406 1 18.52 329 VAL B CA 1
ATOM 5033 C C . VAL B 1 329 ? 58.688 -26.422 -9.508 1 18.52 329 VAL B C 1
ATOM 5035 O O . VAL B 1 329 ? 59.375 -25.531 -10.016 1 18.52 329 VAL B O 1
ATOM 5038 N N . GLN B 1 330 ? 59.312 -27.094 -8.445 1 18.52 330 GLN B N 1
ATOM 5039 C CA . GLN B 1 330 ? 60.25 -28.109 -8.906 1 18.52 330 GLN B CA 1
ATOM 5040 C C . GLN B 1 330 ? 59.5 -29.281 -9.562 1 18.52 330 GLN B C 1
ATOM 5042 O O . GLN B 1 330 ? 58.438 -29.672 -9.102 1 18.52 330 GLN B O 1
#

Foldseek 3Di:
DPPPPPDCDPLVVQDLVLLVLLLLCQPDFHLCRSCVVVVHHSVVSVVSQVVSCVSVVHHQFDPPDPTGHGDPVVVVSNLQSLLVSLQVVVVVVCVVCVVVVPDAAEEEEELQADPVNVCVLLVVVCVVPVVHGHHYYYDHPVCVVVCQSNVVHAKYKYFADDDDPQWDKFWLFKFFKWKKAFCPEPCNVDQEDALVVLQVFAEEDQDDPPVDRNVVVVQVVSVVSPHGHHYDHQPDTDDAQNCSHVVPRRHMYIHRDDAAADDVNRMGIHHYDVTDMTTIMMIHRPPHDDPSVVVSSVVSVVVPRPGDPGPDPPPDPPPPPPPPPPPDPD/DPPPPPPCDPLVVDDLVLLVLLLLCQPDFHLCRSCVVVVHHSVVSVVSQVVNCVSVVHHQFDPPDPTGHGDPVVVVSNLASLLVSLQVVVVVVCVVCVVVVPDAAEEEEELQADPVNVCVLLVVVCVVPVVHGHHYYYDHPVCVVVCQSNVVHAKYKYFADDDDPQWDKFWLFKFFKWKKAFCPEPCNVDQEDALVVLQVFAEEDQDDPPVDRNVVVVQVVSVVSPHGHHYDHQPDTDDHQNCSHVVPRRHMYIHRDDAAADDVNRMGIHHYDVTDMITIMMIHRPPHDDPSVVVSSVVSVVVPRPGDPGPDPPPDPPPPPPPPPPPPVD

Secondary structure (DSSP, 8-state):
---------GGGS--HHHHHHHHHHHHSSSHHHHHHHHTS-HHHHHHHHHHHHHHHTS--B-SSSSS--B-HHHHHHHHHHHHHHHHHHHHHHHHHGGG-TTPPEEEEE-TTS-HHHHHHHHHHHHHH-TT--EEEEE--HHHHHHHHHHTS-SEEEES-----TTSEEEEEEEEE-EEEEETTSGGGG-SEE-GGGGGGS-EEESS-TTT-HHHHHHHHHHHHTT-PPPEEE-SEESS-GGGGGTT-TT-BEEE-SPSEEETTTTEEEEEESSPPEEEEEEEE-TT---HHHHHHHHHHHHTT--------SS----------------/---------GGGS--HHHHHHHHHHHHSSSHHHHHHHHTS-HHHHHHHHHHHHHHHTS--B-SSSSS--B-HHHHHHHHHHHHHHHHHHHHHHHHHGGG-TTPPEEEEE-TTS-HHHHHHHHHHHHHH-TT--EEEEE--HHHHHHHHHHTS-SEEEES-----TTSEEEEEEEEE-EEEEETTSGGGG-SEE-GGGGGGS-EEESS-TTS-HHHHHHHHHHHHTT-PPPEEE-SEESS-GGGGGTT-TT-BEEE-SPSEEETTTTEEEEEESSPPEEEEEEEE-TT---HHHHHHHHHHHHTT--------SS----------------

Sequence (660 aa):
MSATPEGSSLADLLDSRRLFQFVVAAEAPTLAAAAADLFITQQALSSAIRQLERDLGVELFSRAQRSLQLTDAGHELYTGAKPLLAGIRVLANATRNISNPQRAFVIGHSPAISGEEVYRIIEPIVVADPTASITVRQVFPSTMRDGLLDGSLDLALRRGVDMPADLATDTLLYQPLRIAVVQSHPLAAQDYVDIGEIAEHPIVVWAPPRHSFYTDLLVSHCRRSGFEPRLLINPVQGTPPHTAVLAHPDHCAFVTDDPGNVYHRKVRVIEIANPPLVPVQAVWLPHSVSAIRTKLFAAVRESGVVSTPPRTEDGTIPGRSHVGYTSDVQMSATPEGSSLADLLDSRRLFQFVVAAEAPTLAAAAADLFITQQALSSAIRQLERDLGVELFSRAQRSLQLTDAGHELYTGAKPLLAGIRVLANATRNISNPQRAFVIGHSPAISGEEVYRIIEPIVVADPTASITVRQVFPSTMRDGLLDGSLDLALRRGVDMPADLATDTLLYQPLRIAVVQSHPLAAQDYVDIGEIAEHPIVVWAPPRHSFYTDLLVSHCRRSGFEPRLLINPVQGTPPHTAVLAHPDHCAFVTDDPGNVYHRKVRVIEIANPPLVPVQAVWLPHSVSAIRTKLFAAVRESGVVSTPPRTEDGTIPGRSHVGYTSDVQ

Nearest PDB structures (foldseek):
  1ixc-assembly1_A-2  TM=5.945E-01  e=2.356E-18  Cupriavidus necator
  1ixc-assembly1_B-2  TM=5.470E-01  e=9.389E-19  Cupriavidus necator
  7d98-assembly1_P  TM=5.770E-01  e=1.092E-17  Cupriavidus necator
  3k1m-assembly1_B  TM=5.504E-01  e=1.234E-17  Acinetobacter baylyi ADP1
  5y2v-assembly1_C  TM=5.030E-01  e=3.619E-18  Synechocystis sp. PCC 6803 substr. Kazusa

Solvent-accessible surface area (backbone atoms only — not comparable to full-atom values): 36498 Å² total; per-residue (Å²): 132,77,78,67,76,79,72,83,50,73,83,74,52,74,55,65,67,47,51,49,53,45,48,47,35,71,73,23,74,33,60,56,57,21,13,56,75,68,71,48,52,47,66,58,49,51,49,42,47,51,49,52,22,59,76,68,72,47,63,41,56,45,82,86,48,94,52,65,36,68,30,73,61,23,49,54,47,48,49,54,42,49,27,48,54,28,29,50,50,49,49,50,50,51,63,69,30,60,83,49,80,74,71,53,51,26,37,30,24,23,66,87,50,44,49,58,56,51,45,63,67,44,39,67,56,36,53,75,35,61,75,54,39,32,35,41,43,82,37,54,74,89,49,46,61,57,28,35,47,68,57,75,22,60,34,34,38,36,55,49,80,81,74,59,89,51,42,37,73,43,50,48,28,54,44,57,39,22,38,23,25,18,54,85,24,83,69,50,82,42,73,62,38,54,67,65,66,49,64,80,36,40,32,46,34,82,45,54,70,92,75,24,60,44,43,41,51,52,50,51,54,37,45,76,61,71,39,81,76,47,76,38,66,42,39,63,39,55,42,50,62,68,59,64,17,70,54,34,54,74,28,31,23,75,34,71,68,70,70,42,72,38,81,91,56,47,27,29,29,29,38,36,56,84,44,59,70,44,55,39,21,39,37,32,51,38,93,57,85,50,72,68,59,55,51,44,54,52,49,36,53,68,70,57,41,58,40,57,75,68,80,63,91,72,79,65,71,80,70,76,77,73,78,74,81,74,75,76,86,119,134,81,79,69,76,82,72,84,49,73,84,75,51,75,54,64,66,48,51,49,52,44,49,47,35,71,74,24,75,32,60,57,56,22,12,57,75,69,72,48,49,44,66,58,48,52,48,41,47,51,50,51,22,60,76,68,72,46,62,41,56,45,82,86,49,94,52,66,36,67,28,73,61,22,48,53,48,48,49,53,43,50,27,49,54,27,30,50,48,49,50,51,49,51,63,70,30,60,83,50,80,75,70,53,50,26,36,30,25,23,65,88,50,45,49,60,55,51,44,63,68,45,39,67,54,37,53,75,35,60,74,54,39,33,34,41,42,81,37,55,73,88,49,46,61,57,28,35,48,71,58,74,22,62,32,33,38,36,52,48,80,80,75,60,90,52,44,37,73,41,49,49,29,53,41,58,40,23,35,24,26,18,54,86,24,83,70,48,81,42,72,62,38,55,67,66,67,49,62,81,34,40,34,46,34,81,44,52,71,90,75,25,60,44,41,41,51,54,50,49,52,36,45,75,62,72,38,80,76,47,77,38,66,42,39,64,39,54,41,50,63,70,59,63,17,70,54,33,54,74,27,32,22,77,31,71,67,70,70,42,70,38,80,92,58,45,27,29,29,27,39,35,58,85,44,59,70,41,55,39,22,40,37,33,52,39,92,57,85,52,72,67,60,53,51,44,54,51,48,36,53,67,70,58,41,60,40,57,74,68,80,64,90,72,82,65,71,80,70,78,75,75,77,75,79,73,82,77,74,126

InterPro domains:
  IPR000847 LysR, HTH, N-terminal domain [PF00126] (18-75)
  IPR000847 LysR, HTH, N-terminal domain [PR00039] (31-42)
  IPR000847 LysR, HTH, N-terminal domain [PR00039] (42-52)
  IPR000847 LysR, HTH, N-terminal domain [PR00039] (52-63)
  IPR000847 LysR, HTH, N-terminal domain [PS50931] (14-71)
  IPR005119 LysR, substrate-binding [PF03466] (101-231)
  IPR036388 Winged helix-like DNA-binding domain superfamily [G3DSA:1.10.10.10] (14-104)
  IPR036390 Winged helix DNA-binding domain superfamily [SSF46785] (15-100)

Organism: Mycobacteroides abscessus (strain ATCC 19977 / DSM 44196 / CCUG 20993 / CIP 104536 / JCM 13569 / NCTC 13031 / TMC 1543 / L948) (NCBI:txid561007)

Radius of gyration: 29.9 Å; Cα contacts (8 Å, |Δi|>4): 1091; chains: 2; bounding box: 119×74×64 Å